Protein AF-A0A4U0WF20-F1 (afdb_monomer_lite)

pLDDT: mean 75.35, std 27.71, range [23.14, 98.94]

InterPro domains:
  IPR003700 Ketopantoate hydroxymethyltransferase [MF_00156] (224-487)
  IPR003700 Ketopantoate hydroxymethyltransferase [PF02548] (223-482)
  IPR003700 Ketopantoate hydroxymethyltransferase [PTHR20881] (198-497)
  IPR003700 Ketopantoate hydroxymethyltransferase [TIGR00222] (224-487)
  IPR003700 Ketopantoate hydroxymethyltransferase [cd06557] (226-481)
  IPR015813 Pyruvate/Phosphoenolpyruvate kinase-like domain superfamily [SSF51621] (224-487)
  IPR040442 Pyruvate kinase-like domain superfamily [G3DSA:3.20.20.60] (221-499)

Foldseek 3Di:
DDDDDDDDDDDDDDDDDDDDDDPDDDDDDDDDDDDDDDDDDPPPPDDDDDDDDDDDDDDDDDDDPCPVPPPDDPPFQPLLVVQVVVHDVSNVVVQVVLQVCCVVVPVDLDPPWTWDDDPQFIAIPVRPGTDGRRNSVVVPPPDDDDDDDDDPDDDPPDDDDDDDDDDDDDDDDDDDDDDDDDDDDPPPDGDDPPPPPPPPPDPDDPDPDDDDDPPPPPPPAAAQDLVNQLVCLVVLNAAFEEEFQAQVRLQVCQVVPHQAYELDLCCVCLPVVHPASQPDDLVSLLVRLLRNCNRHDRHQYEGEDGPPQQLPALVSLLVSQVCCCPRSVHQAYEYEDFLSCLRNLLSNVVVVHAYAYEDFDDRNCQVVVVHDDAFDPDVVRLVRRLNRLVSSVVSPHQEYEHERYDQVSQLVSQVVDSHFYEYQNNDPSGSYYYDHPCQQCQVDDPPDDHPPRHHHPHNVNVVVVVVVVVVVVCVVVVVPPPPVSDDDDDPVVVVVVCCVVVPVD

Secondary structure (DSSP, 8-state):
--------------------PPPP-PPPPPPPPPPPPPP---TT--PPPPPPPPPPPP-------------------HHHHHHHTT-HHHHHHHHHHHHHHHHHTT--PPTT--EEEETTEEEETTSS-EEEHHHHHHHHTTPPPPSSSS-----TT---PPPP------------------PPPTT-------------TT-----S--PPPTTS----SPPP-HHHHHHHHHTTPPEEEEE--SHHHHHHHHHTT-SEEEE-TTHHHHTS--SSSSS--HHHHHHHHHHHHHH-SSSEEEEEPPTTSSSS-HHHHHHHHHHHHHTT--SEEEEE-SGGGHHHHHHHHHTT--EEEEEES-GGGHHHHTSS-----SHHHHHHHHHHHHHHHHTT-SEEEEES--HHHHHHHHHH-SSPEEEESS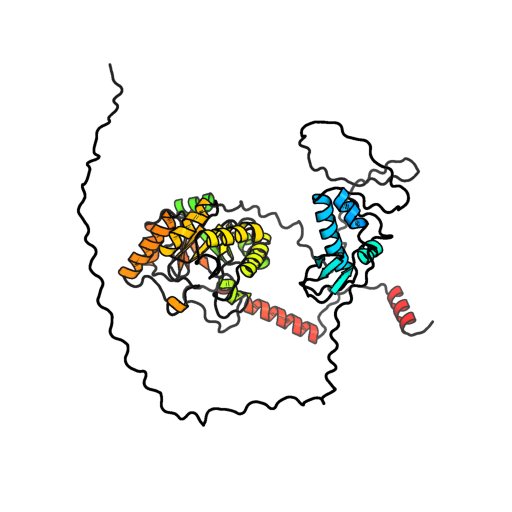-TTSSEEEE-HHHHHT-S-TT----TTPPP---HHHHHHHHHHHHHHHHHHT-SS-GGGS----HHHHHHHHHHHHT--

Sequence (505 aa):
MTTITTRRVLGYQEVQQQGYQYPQTPAALPPPPPVQQPPADYSHLMRSPPPEPPQQPATSTTTTSTTATQTKSSQGGVARQAAAAQGDSELALFDVRICDLLLTSGSTCPQGFTWYKVDHGYLCGGGSHFVEDGEVDRMLRGRRPIVDAVNLYLDPSTAVAPPPDQGLHEPMHGAYEQCVLFARDRGGRTLTAHNNVHSSPNTKRHSSHSPLSNTNPASTRKKTTLPTLLAMHKRAEPITMLTAHDFPSAHVADQAGMDMVLVGDSLAMVALGMDDTSEVLLEEMILHCRSVARGAKAAFIVGDLPMGSYEISPEQAVGSAIKMVKEGRVQGIKLEGGAEMVPAIAKIVTAGMPVLAHIGLTPQRQNALGGFRVQGKSAAGALRLLTDAIAVQEAGAFAVVLEAVPTEVASLVTKKLRIPTIGIGAGNGCSGQVLVQVDMSGNFPPGRFLPKFVKKYGDVWGEAKRAVEAFRVEVKERSYPAVEHTYPMAKEEFAEFERVVGGER

Radius of gyration: 33.92 Å; chains: 1; bounding box: 113×67×104 Å

Structure (mmCIF, N/CA/C/O backbone):
data_AF-A0A4U0WF20-F1
#
_entry.id   AF-A0A4U0WF20-F1
#
loop_
_atom_site.group_PDB
_atom_site.id
_atom_site.type_symbol
_atom_site.label_atom_id
_atom_site.label_alt_id
_atom_site.label_comp_id
_atom_site.label_asym_id
_atom_site.label_entity_id
_atom_site.label_seq_id
_atom_site.pdbx_PDB_ins_code
_atom_site.Cartn_x
_atom_site.Cartn_y
_atom_site.Cartn_z
_atom_site.occupancy
_atom_site.B_iso_or_equiv
_atom_site.auth_seq_id
_atom_site.auth_comp_id
_atom_site.auth_asym_id
_atom_site.auth_atom_id
_atom_site.pdbx_PDB_model_num
ATOM 1 N N . MET A 1 1 ? -65.859 -1.759 18.767 1.00 32.38 1 MET A N 1
ATOM 2 C CA . MET A 1 1 ? -64.804 -2.707 18.355 1.00 32.38 1 MET A CA 1
ATOM 3 C C . MET A 1 1 ? -63.834 -1.969 17.447 1.00 32.38 1 MET A C 1
ATOM 5 O O . MET A 1 1 ? -64.324 -1.355 16.516 1.00 32.38 1 MET A O 1
ATOM 9 N N . THR A 1 2 ? -62.514 -1.934 17.579 1.00 29.80 2 THR A N 1
ATOM 10 C CA . THR A 1 2 ? -61.532 -2.193 18.648 1.00 29.80 2 THR A CA 1
ATOM 11 C C . THR A 1 2 ? -60.263 -1.526 18.083 1.00 29.80 2 THR A C 1
ATOM 13 O O . THR A 1 2 ? -59.838 -1.876 16.990 1.00 29.80 2 THR A O 1
ATOM 16 N N . THR A 1 3 ? -59.911 -0.334 18.561 1.00 25.95 3 THR A N 1
ATOM 17 C CA . THR A 1 3 ? -58.768 -0.054 19.455 1.00 25.95 3 THR A CA 1
ATOM 18 C C . THR A 1 3 ? -57.384 -0.150 18.796 1.00 25.95 3 THR A C 1
ATOM 20 O O . THR A 1 3 ? -56.795 -1.217 18.677 1.00 25.95 3 THR A O 1
ATOM 23 N N . ILE A 1 4 ? -56.845 1.028 18.469 1.00 27.30 4 ILE A N 1
ATOM 24 C CA . ILE A 1 4 ? -55.412 1.336 18.397 1.00 27.30 4 ILE A CA 1
ATOM 25 C C . ILE A 1 4 ? -54.909 1.450 19.842 1.00 27.30 4 ILE A C 1
ATOM 27 O O . ILE A 1 4 ? -55.544 2.125 20.653 1.00 27.30 4 ILE A O 1
ATOM 31 N N . THR A 1 5 ? -53.788 0.815 20.191 1.00 26.16 5 THR A N 1
ATOM 32 C CA . THR A 1 5 ? -53.154 1.004 21.506 1.00 26.16 5 THR A CA 1
ATOM 33 C C . THR A 1 5 ? -51.698 1.415 21.341 1.00 26.16 5 THR A C 1
ATOM 35 O O . THR A 1 5 ? -50.814 0.605 21.083 1.00 26.16 5 THR A O 1
ATOM 38 N N . THR A 1 6 ? -51.464 2.709 21.518 1.00 29.08 6 THR A N 1
ATOM 39 C CA . THR A 1 6 ? -50.185 3.311 21.886 1.00 29.08 6 THR A CA 1
ATOM 40 C C . THR A 1 6 ? -49.847 2.939 23.333 1.00 29.08 6 THR A C 1
ATOM 42 O O . THR A 1 6 ? -50.672 3.103 24.230 1.00 29.08 6 THR A O 1
ATOM 45 N N . ARG A 1 7 ? -48.611 2.497 23.595 1.00 26.55 7 ARG A N 1
ATOM 46 C CA . ARG A 1 7 ? -48.018 2.499 24.943 1.00 26.55 7 ARG A CA 1
ATOM 47 C C . ARG A 1 7 ? -46.786 3.401 24.955 1.00 26.55 7 ARG A C 1
ATOM 49 O O . ARG A 1 7 ? -45.727 3.039 24.458 1.00 26.55 7 ARG A O 1
ATOM 56 N N . ARG A 1 8 ? -46.958 4.581 25.552 1.00 26.88 8 ARG A N 1
ATOM 57 C CA . ARG A 1 8 ? -45.926 5.292 26.321 1.00 26.88 8 ARG A CA 1
ATOM 58 C C . ARG A 1 8 ? -45.952 4.735 27.748 1.00 26.88 8 ARG A C 1
ATOM 60 O O . ARG A 1 8 ? -47.027 4.321 28.173 1.00 26.88 8 ARG A O 1
ATOM 67 N N . VAL A 1 9 ? -44.814 4.790 28.450 1.00 27.83 9 VAL A N 1
ATOM 68 C CA . VAL A 1 9 ? -44.619 5.101 29.894 1.00 27.83 9 VAL A CA 1
ATOM 69 C C . VAL A 1 9 ? -43.220 4.587 30.294 1.00 27.83 9 VAL A C 1
ATOM 71 O O . VAL A 1 9 ? -42.956 3.401 30.158 1.00 27.83 9 VAL A O 1
ATOM 74 N N . LEU A 1 10 ? -42.229 5.478 30.430 1.00 27.58 10 LEU A N 1
ATOM 75 C CA . LEU A 1 10 ? -41.717 6.175 31.637 1.00 27.58 10 LEU A CA 1
ATOM 76 C C . LEU A 1 10 ? -40.523 5.438 32.267 1.00 27.58 10 LEU A C 1
ATOM 78 O O . LEU A 1 10 ? -40.613 4.256 32.573 1.00 27.58 10 LEU A O 1
ATOM 82 N N . GLY A 1 11 ? -39.429 6.173 32.492 1.00 25.75 11 GLY A N 1
ATOM 83 C CA . GLY A 1 11 ? -38.265 5.685 33.234 1.00 25.75 11 GLY A CA 1
ATOM 84 C C . GLY A 1 11 ? -36.974 6.481 33.020 1.00 25.75 11 GLY A C 1
ATOM 85 O O . GLY A 1 11 ? -35.933 5.871 32.826 1.00 25.75 11 GLY A O 1
ATOM 86 N N . TYR A 1 12 ? -37.021 7.817 33.024 1.00 26.30 12 TYR A N 1
ATOM 87 C CA . TYR A 1 12 ? -35.829 8.631 33.298 1.00 26.30 12 TYR A CA 1
ATOM 88 C C . TYR A 1 12 ? -35.934 9.080 34.755 1.00 26.30 12 TYR A C 1
ATOM 90 O O . TYR A 1 12 ? -36.730 9.959 35.075 1.00 26.30 12 TYR A O 1
ATOM 98 N N . GLN A 1 13 ? -35.187 8.415 35.635 1.00 28.11 13 GLN A N 1
ATOM 99 C CA . GLN A 1 13 ? -34.885 8.926 36.966 1.00 28.11 13 GLN A CA 1
ATOM 100 C C . GLN A 1 13 ? -33.529 9.625 36.912 1.00 28.11 13 GLN A C 1
ATOM 102 O O . GLN A 1 13 ? -32.538 9.062 36.447 1.00 28.11 13 GLN A O 1
ATOM 107 N N . GLU A 1 14 ? -33.530 10.864 37.392 1.00 29.30 14 GLU A N 1
ATOM 108 C CA . GLU A 1 14 ? -32.358 11.617 37.811 1.00 29.30 14 GLU A CA 1
ATOM 109 C C . GLU A 1 14 ? -31.553 10.793 38.821 1.00 29.30 14 GLU A C 1
ATOM 111 O O . GLU A 1 14 ? -32.072 10.401 39.867 1.00 29.30 14 GLU A O 1
ATOM 116 N N . VAL A 1 15 ? -30.272 10.562 38.534 1.00 31.62 15 VAL A N 1
ATOM 117 C CA . VAL A 1 15 ? -29.303 10.221 39.575 1.00 31.62 15 VAL A CA 1
ATOM 118 C C . VAL A 1 15 ? -28.506 11.479 39.860 1.00 31.62 15 VAL A C 1
ATOM 120 O O . VAL A 1 15 ? -27.745 11.977 39.031 1.00 31.62 15 VAL A O 1
ATOM 123 N N . GLN A 1 16 ? -28.782 12.007 41.045 1.00 29.23 16 GLN A N 1
ATOM 124 C CA . GLN A 1 16 ? -28.123 13.134 41.665 1.00 29.23 16 GLN A CA 1
ATOM 125 C C . GLN A 1 16 ? -26.618 12.907 41.830 1.00 29.23 16 GLN A C 1
ATOM 127 O O . GLN A 1 16 ? -26.128 11.796 42.026 1.00 29.23 16 GLN A O 1
ATOM 132 N N . GLN A 1 17 ? -25.930 14.044 41.803 1.00 34.50 17 GLN A N 1
ATOM 133 C CA . GLN A 1 17 ? -24.567 14.303 42.240 1.00 34.50 17 GLN A CA 1
ATOM 134 C C . GLN A 1 17 ? -24.113 13.407 43.406 1.00 34.50 17 GLN A C 1
ATOM 136 O O . GLN A 1 17 ? -24.561 13.562 44.540 1.00 34.50 17 GLN A O 1
ATOM 141 N N . GLN A 1 18 ? -23.130 12.548 43.143 1.00 30.22 18 GLN A N 1
ATOM 142 C CA . GLN A 1 18 ? -22.182 12.104 44.160 1.00 30.22 18 GLN A CA 1
ATOM 143 C C . GLN A 1 18 ? -20.794 12.585 43.747 1.00 30.22 18 GLN A C 1
ATOM 145 O O . GLN A 1 18 ? -20.295 12.266 42.669 1.00 30.22 18 GLN A O 1
ATOM 150 N N . GLY A 1 19 ? -20.222 13.438 44.597 1.00 30.30 19 GLY A N 1
ATOM 151 C CA . GLY A 1 19 ? -18.929 14.069 44.393 1.00 30.30 19 GLY A CA 1
ATOM 152 C C . GLY A 1 19 ? -17.809 13.041 44.306 1.00 30.30 19 GLY A C 1
ATOM 153 O O . GLY A 1 19 ? -17.541 12.313 45.258 1.00 30.30 19 GLY A O 1
ATOM 154 N N . TYR A 1 20 ? -17.121 13.033 43.169 1.00 26.86 20 TYR A N 1
ATOM 155 C CA . TYR A 1 20 ? -15.820 12.397 43.037 1.00 26.86 20 TYR A CA 1
ATOM 156 C C . TYR A 1 20 ? -14.754 13.388 43.515 1.00 26.86 20 TYR A C 1
ATOM 158 O O . TYR A 1 20 ? -14.486 14.397 42.862 1.00 26.86 20 TYR A O 1
ATOM 166 N N . GLN A 1 21 ? -14.170 13.123 44.684 1.00 28.73 21 GLN A N 1
ATOM 167 C CA . GLN A 1 21 ? -12.961 13.807 45.134 1.00 28.73 21 GLN A CA 1
ATOM 168 C C . GLN A 1 21 ? -11.767 13.340 44.291 1.00 28.73 21 GLN A C 1
ATOM 170 O O . GLN A 1 21 ? -11.520 12.141 44.158 1.00 28.73 21 GLN A O 1
ATOM 175 N N . TYR A 1 22 ? -11.014 14.294 43.741 1.00 31.97 22 TYR A N 1
ATOM 176 C CA . TYR A 1 22 ? -9.705 14.043 43.140 1.00 31.97 22 TYR A CA 1
ATOM 177 C C . TYR A 1 22 ? -8.743 13.480 44.201 1.00 31.97 22 TYR A C 1
ATOM 179 O O . TYR A 1 22 ? -8.625 14.079 45.275 1.00 31.97 22 TYR A O 1
ATOM 187 N N . PRO A 1 23 ? -8.009 12.386 43.928 1.00 35.19 23 PRO A N 1
ATOM 188 C CA . PRO A 1 23 ? -6.880 12.010 44.760 1.00 35.19 23 PRO A CA 1
ATOM 189 C C . PRO A 1 23 ? -5.803 13.093 44.666 1.00 35.19 23 PRO A C 1
ATOM 191 O O . PRO A 1 23 ? -5.438 13.542 43.579 1.00 35.19 23 PRO A O 1
ATOM 194 N N . GLN A 1 24 ? -5.320 13.502 45.834 1.00 39.03 24 GLN A N 1
ATOM 195 C CA . GLN A 1 24 ? -4.185 14.395 46.029 1.00 39.03 24 GLN A CA 1
ATOM 196 C C . GLN A 1 24 ? -2.967 13.935 45.207 1.00 39.03 24 GLN A C 1
ATOM 198 O O . GLN A 1 24 ? -2.678 12.742 45.105 1.00 39.03 24 GLN A O 1
ATOM 203 N N . THR A 1 25 ? -2.257 14.912 44.645 1.00 39.94 25 THR A N 1
ATOM 204 C CA . THR A 1 25 ? -0.952 14.812 43.975 1.00 39.94 25 THR A CA 1
ATOM 205 C C . THR A 1 25 ? -0.011 13.810 44.658 1.00 39.94 25 THR A C 1
ATOM 207 O O . THR A 1 25 ? 0.234 13.954 45.859 1.00 39.94 25 THR A O 1
ATOM 210 N N . PRO A 1 26 ? 0.583 12.837 43.938 1.00 38.44 26 PRO A N 1
ATOM 211 C CA . PRO A 1 26 ? 1.669 12.041 44.491 1.00 38.44 26 PRO A CA 1
ATOM 212 C C . PRO A 1 26 ? 2.903 12.921 44.715 1.00 38.44 26 PRO A C 1
ATOM 214 O O . PRO A 1 26 ? 3.249 13.752 43.874 1.00 38.44 26 PRO A O 1
ATOM 217 N N . ALA A 1 27 ? 3.556 12.726 45.859 1.00 44.41 27 ALA A N 1
ATOM 218 C CA . ALA A 1 27 ? 4.796 13.390 46.237 1.00 44.41 27 ALA A CA 1
ATOM 219 C C . ALA A 1 27 ? 5.892 13.236 45.164 1.00 44.41 27 ALA A C 1
ATOM 221 O O . ALA A 1 27 ? 6.007 12.194 44.516 1.00 44.41 27 ALA A O 1
ATOM 222 N N . ALA A 1 28 ? 6.704 14.285 45.004 1.00 42.25 28 ALA A N 1
ATOM 223 C CA . ALA A 1 28 ? 7.835 14.326 44.085 1.00 42.25 28 ALA A CA 1
ATOM 224 C C . ALA A 1 28 ? 8.800 13.149 44.316 1.00 42.25 28 ALA A C 1
ATOM 226 O O . ALA A 1 28 ? 9.198 12.868 45.448 1.00 42.25 28 ALA A O 1
ATOM 227 N N . LEU A 1 29 ? 9.184 12.474 43.230 1.00 45.72 29 LEU A N 1
ATOM 228 C CA . LEU A 1 29 ? 10.216 11.437 43.246 1.00 45.72 29 LEU A CA 1
ATOM 229 C C . LEU A 1 29 ? 11.584 12.053 43.599 1.00 45.72 29 LEU A C 1
ATOM 231 O O . LEU A 1 29 ? 11.885 13.158 43.137 1.00 45.72 29 LEU A O 1
ATOM 235 N N . PRO A 1 30 ? 12.431 11.359 44.383 1.00 54.72 30 PRO A N 1
ATOM 236 C CA . PRO A 1 30 ? 13.786 11.822 44.663 1.00 54.72 30 PRO A CA 1
ATOM 237 C C . PRO A 1 30 ? 14.644 11.825 43.382 1.00 54.72 30 PRO A C 1
ATOM 239 O O . PRO A 1 30 ? 14.416 11.000 42.491 1.00 54.72 30 PRO A O 1
ATOM 242 N N . PRO A 1 31 ? 15.634 12.734 43.271 1.00 53.38 31 PRO A N 1
ATOM 243 C CA . PRO A 1 31 ? 16.492 12.816 42.095 1.00 53.38 31 PRO A CA 1
ATOM 244 C C . PRO A 1 31 ? 17.341 11.543 41.926 1.00 53.38 31 PRO A C 1
ATOM 246 O O . PRO A 1 31 ? 17.688 10.896 42.920 1.00 53.38 31 PRO A O 1
ATOM 249 N N . PRO A 1 32 ? 17.693 11.176 40.680 1.00 49.00 32 PRO A N 1
ATOM 250 C CA . PRO A 1 32 ? 18.509 9.999 40.415 1.00 49.00 32 PRO A CA 1
ATOM 251 C C . PRO A 1 32 ? 19.929 10.158 40.988 1.00 49.00 32 PRO A C 1
ATOM 253 O O . PRO A 1 32 ? 20.441 11.279 41.078 1.00 49.00 32 PRO A O 1
ATOM 256 N N . PRO A 1 33 ? 20.589 9.047 41.362 1.00 53.25 33 PRO A N 1
ATOM 257 C CA . PRO A 1 33 ? 21.967 9.077 41.837 1.00 53.25 33 PRO A CA 1
ATOM 258 C C . PRO A 1 33 ? 22.934 9.518 40.721 1.00 53.25 33 PRO A C 1
ATOM 260 O O . PRO A 1 33 ? 22.646 9.313 39.538 1.00 53.25 33 PRO A O 1
ATOM 263 N N . PRO A 1 34 ? 24.091 10.111 41.073 1.00 48.31 34 PRO A N 1
ATOM 264 C CA . PRO A 1 34 ? 25.057 10.590 40.094 1.00 48.31 34 PRO A CA 1
ATOM 265 C C . PRO A 1 34 ? 25.636 9.439 39.262 1.00 48.31 34 PRO A C 1
ATOM 267 O O . PRO A 1 34 ? 25.998 8.383 39.784 1.00 48.31 34 PRO A O 1
ATOM 270 N N . VAL A 1 35 ? 25.732 9.674 37.952 1.00 47.25 35 VAL A N 1
ATOM 271 C CA . VAL A 1 35 ? 26.313 8.753 36.969 1.00 47.25 35 VAL A CA 1
ATOM 272 C C . VAL A 1 35 ? 27.799 8.557 37.278 1.00 47.25 35 VAL A C 1
ATOM 274 O O . VAL A 1 35 ? 28.571 9.516 37.275 1.00 47.25 35 VAL A O 1
ATOM 277 N N . GLN A 1 36 ? 28.207 7.314 37.537 1.00 43.19 36 GLN A N 1
ATOM 278 C CA . GLN A 1 36 ? 29.620 6.946 37.616 1.00 43.19 36 GLN A CA 1
ATOM 279 C C . GLN A 1 36 ? 30.246 7.052 36.220 1.00 43.19 36 GLN A C 1
ATOM 281 O O . GLN A 1 36 ? 29.754 6.449 35.266 1.00 43.19 36 GLN A O 1
ATOM 286 N N . GLN A 1 37 ? 31.324 7.829 36.098 1.00 39.88 37 GLN A N 1
ATOM 287 C CA . GLN A 1 37 ? 32.124 7.885 34.876 1.00 39.88 37 GLN A CA 1
ATOM 288 C C . GLN A 1 37 ? 32.773 6.515 34.611 1.00 39.88 37 GLN A C 1
ATOM 290 O O . GLN A 1 37 ? 33.303 5.912 35.549 1.00 39.88 37 GLN A O 1
ATOM 295 N N . PRO A 1 38 ? 32.770 6.014 33.364 1.00 39.12 38 PRO A N 1
ATOM 296 C CA . PRO A 1 38 ? 33.515 4.810 33.025 1.00 39.12 38 PRO A CA 1
ATOM 297 C C . PRO A 1 38 ? 35.030 5.089 33.076 1.00 39.12 38 PRO A C 1
ATOM 299 O O . PRO A 1 38 ? 35.456 6.212 32.795 1.00 39.12 38 PRO A O 1
ATOM 302 N N . PRO A 1 39 ? 35.858 4.088 33.424 1.00 39.06 39 PRO A N 1
ATOM 303 C CA . PRO A 1 39 ? 37.303 4.252 33.472 1.00 39.06 39 PRO A CA 1
ATOM 304 C C . PRO A 1 39 ? 37.870 4.525 32.073 1.00 39.06 39 PRO A C 1
ATOM 306 O O . PRO A 1 39 ? 37.483 3.902 31.083 1.00 39.06 39 PRO A O 1
ATOM 309 N N . ALA A 1 40 ? 38.795 5.479 32.013 1.00 42.97 40 ALA A N 1
ATOM 310 C CA . ALA A 1 40 ? 39.534 5.846 30.819 1.00 42.97 40 ALA A CA 1
ATOM 311 C C . ALA A 1 40 ? 40.589 4.780 30.490 1.00 42.97 40 ALA A C 1
ATOM 313 O O . ALA A 1 40 ? 41.563 4.675 31.224 1.00 42.97 40 ALA A O 1
ATOM 314 N N . ASP A 1 41 ? 40.402 4.032 29.399 1.00 43.25 41 ASP A N 1
ATOM 315 C CA . ASP A 1 41 ? 41.469 3.649 28.458 1.00 43.25 41 ASP A CA 1
ATOM 316 C C . ASP A 1 41 ? 40.866 2.969 27.209 1.00 43.25 41 ASP A C 1
ATOM 318 O O . ASP A 1 41 ? 40.439 1.817 27.246 1.00 43.25 41 ASP A O 1
ATOM 322 N N . TYR A 1 42 ? 40.822 3.692 26.088 1.00 37.38 42 TYR A N 1
ATOM 323 C CA . TYR A 1 42 ? 40.544 3.138 24.753 1.00 37.38 42 TYR A CA 1
ATOM 324 C C . TYR A 1 42 ? 41.641 3.554 23.761 1.00 37.38 42 TYR A C 1
ATOM 326 O O . TYR A 1 42 ? 41.383 3.798 22.582 1.00 37.38 42 TYR A O 1
ATOM 334 N N . SER A 1 43 ? 42.891 3.644 24.220 1.00 36.69 43 SER A N 1
ATOM 335 C CA . SER A 1 43 ? 44.016 4.098 23.390 1.00 36.69 43 SER A CA 1
ATOM 336 C C . SER A 1 43 ? 44.495 3.080 22.334 1.00 36.69 43 SER A C 1
ATOM 338 O O . SER A 1 43 ? 45.398 3.382 21.556 1.00 36.69 43 SER A O 1
ATOM 340 N N . HIS A 1 44 ? 43.856 1.907 22.218 1.00 38.12 44 HIS A N 1
ATOM 341 C CA . HIS A 1 44 ? 44.304 0.824 21.326 1.00 38.12 44 HIS A CA 1
ATOM 342 C C . HIS A 1 44 ? 43.350 0.442 20.174 1.00 38.12 44 HIS A C 1
ATOM 344 O O . HIS A 1 44 ? 43.638 -0.515 19.458 1.00 38.12 44 HIS A O 1
ATOM 350 N N . LEU A 1 45 ? 42.248 1.172 19.935 1.00 37.25 45 LEU A N 1
ATOM 351 C CA . LEU A 1 45 ? 41.277 0.832 18.869 1.00 37.25 45 LEU A CA 1
ATOM 352 C C . LEU A 1 45 ? 41.050 1.896 17.778 1.00 37.25 45 LEU A C 1
ATOM 354 O O . LEU A 1 45 ? 40.170 1.726 16.937 1.00 37.25 45 LEU A O 1
ATOM 358 N N . MET A 1 46 ? 41.878 2.938 17.695 1.00 32.28 46 MET A N 1
ATOM 359 C CA . MET A 1 46 ? 41.835 3.877 16.566 1.00 32.28 46 MET A CA 1
ATOM 360 C C . MET A 1 46 ? 42.822 3.449 15.471 1.00 32.28 46 MET A C 1
ATOM 362 O O . MET A 1 46 ? 44.028 3.667 15.580 1.00 32.28 46 MET A O 1
ATOM 366 N N . ARG A 1 47 ? 42.313 2.840 14.392 1.00 39.47 47 ARG A N 1
ATOM 367 C CA . ARG A 1 47 ? 43.041 2.767 13.114 1.00 39.47 47 ARG A CA 1
ATOM 368 C C . ARG A 1 47 ? 43.144 4.179 12.533 1.00 39.47 47 ARG A C 1
ATOM 370 O O . ARG A 1 47 ? 42.162 4.915 12.533 1.00 39.47 47 ARG A O 1
ATOM 377 N N . SER A 1 48 ? 44.330 4.541 12.052 1.00 35.94 48 SER A N 1
ATOM 378 C CA . SER A 1 48 ? 44.627 5.840 11.443 1.00 35.94 48 SER A CA 1
ATOM 379 C C . SER A 1 48 ? 43.680 6.166 10.273 1.00 35.94 48 SER A C 1
ATOM 381 O O . SER A 1 48 ? 43.353 5.259 9.501 1.00 35.94 48 SER A O 1
ATOM 383 N N . PRO A 1 49 ? 43.258 7.433 10.106 1.00 36.00 49 PRO A N 1
ATOM 384 C CA . PRO A 1 49 ? 42.487 7.857 8.940 1.00 36.00 49 PRO A CA 1
ATOM 385 C C . PRO A 1 49 ? 43.344 7.799 7.658 1.00 36.00 49 PRO A C 1
ATOM 387 O O . PRO A 1 49 ? 44.570 7.931 7.737 1.00 36.00 49 PRO A O 1
ATOM 390 N N . PRO A 1 50 ? 42.733 7.587 6.475 1.00 36.38 50 PRO A N 1
ATOM 391 C CA . PRO A 1 50 ? 43.448 7.613 5.201 1.00 36.38 50 PRO A CA 1
ATOM 392 C C . PRO A 1 50 ? 43.993 9.023 4.895 1.00 36.38 50 PRO A C 1
ATOM 394 O O . PRO A 1 50 ? 43.437 10.008 5.384 1.00 36.38 50 PRO A O 1
ATOM 397 N N . PRO A 1 51 ? 45.075 9.137 4.100 1.00 36.53 51 PRO A N 1
ATOM 398 C CA . PRO A 1 51 ? 45.710 10.421 3.813 1.00 36.53 51 PRO A CA 1
ATOM 399 C C . PRO A 1 51 ? 44.817 11.325 2.949 1.00 36.53 51 PRO A C 1
ATOM 401 O O . PRO A 1 51 ? 44.121 10.851 2.049 1.00 36.53 51 PRO A O 1
ATOM 404 N N . GLU A 1 52 ? 44.869 12.631 3.225 1.00 36.06 52 GLU A N 1
ATOM 405 C CA . GLU A 1 52 ? 44.194 13.684 2.457 1.00 36.06 52 GLU A CA 1
ATOM 406 C C . GLU A 1 52 ? 44.639 13.712 0.981 1.00 36.06 52 GLU A C 1
ATOM 408 O O . GLU A 1 52 ? 45.814 13.471 0.679 1.00 36.06 52 GLU A O 1
ATOM 413 N N . PRO A 1 53 ? 43.733 14.056 0.045 1.00 35.72 53 PRO A N 1
ATOM 414 C CA . PRO A 1 53 ? 44.103 14.313 -1.340 1.00 35.72 53 PRO A CA 1
ATOM 415 C C . PRO A 1 53 ? 44.943 15.602 -1.462 1.00 35.72 53 PRO A C 1
ATOM 417 O O . PRO A 1 53 ? 44.782 16.531 -0.668 1.00 35.72 53 PRO A O 1
ATOM 420 N N . PRO A 1 54 ? 45.844 15.686 -2.458 1.00 33.81 54 PRO A N 1
ATOM 421 C CA . PRO A 1 54 ? 46.825 16.762 -2.555 1.00 33.81 54 PRO A CA 1
ATOM 422 C C . PRO A 1 54 ? 46.182 18.135 -2.795 1.00 33.81 54 PRO A C 1
ATOM 424 O O . PRO A 1 54 ? 45.354 18.312 -3.689 1.00 33.81 54 PRO A O 1
ATOM 427 N N . GLN A 1 55 ? 46.628 19.117 -2.007 1.00 29.88 55 GLN A N 1
ATOM 428 C CA . GLN A 1 55 ? 46.264 20.530 -2.109 1.00 29.88 55 GLN A CA 1
ATOM 429 C C . GLN A 1 55 ? 46.760 21.135 -3.434 1.00 29.88 55 GLN A C 1
ATOM 431 O O . GLN A 1 55 ? 47.949 21.083 -3.750 1.00 29.88 55 GLN A O 1
ATOM 436 N N . GLN A 1 56 ? 45.848 21.742 -4.198 1.00 31.78 56 GLN A N 1
ATOM 437 C CA . GLN A 1 56 ? 46.189 22.635 -5.310 1.00 31.78 56 GLN A CA 1
ATOM 438 C C . GLN A 1 56 ? 46.578 24.027 -4.774 1.00 31.78 56 GLN A C 1
ATOM 440 O O . GLN A 1 56 ? 46.033 24.462 -3.757 1.00 31.78 56 GLN A O 1
ATOM 445 N N . PRO A 1 57 ? 47.519 24.737 -5.424 1.00 30.34 57 PRO A N 1
ATOM 446 C CA . PRO A 1 57 ? 48.061 25.986 -4.905 1.00 30.34 57 PRO A CA 1
ATOM 447 C C . PRO A 1 57 ? 47.038 27.127 -4.933 1.00 30.34 57 PRO A C 1
ATOM 449 O O . PRO A 1 57 ? 46.273 27.292 -5.881 1.00 30.34 57 PRO A O 1
ATOM 452 N N . ALA A 1 58 ? 47.081 27.938 -3.877 1.00 28.58 58 ALA A N 1
ATOM 453 C CA . ALA A 1 58 ? 46.254 29.115 -3.673 1.00 28.58 58 ALA A CA 1
ATOM 454 C C . ALA A 1 58 ? 46.476 30.184 -4.758 1.00 28.58 58 ALA A C 1
ATOM 456 O O . ALA A 1 58 ? 47.576 30.717 -4.905 1.00 28.58 58 ALA A O 1
ATOM 457 N N . THR A 1 59 ? 45.401 30.570 -5.443 1.00 27.88 59 THR A N 1
ATOM 458 C CA . THR A 1 59 ? 45.316 31.827 -6.196 1.00 27.88 59 THR A CA 1
ATOM 459 C C . THR A 1 59 ? 44.267 32.733 -5.560 1.00 27.88 59 THR A C 1
ATOM 461 O O . THR A 1 59 ? 43.081 32.421 -5.555 1.00 27.88 59 THR A O 1
ATOM 464 N N . SER A 1 60 ? 44.766 33.833 -4.992 1.00 26.58 60 SER A N 1
ATOM 465 C CA . SER A 1 60 ? 44.113 35.106 -4.654 1.00 26.58 60 SER A CA 1
ATOM 466 C C . SER A 1 60 ? 42.579 35.173 -4.713 1.00 26.58 60 SER A C 1
ATOM 468 O O . SER A 1 60 ? 41.975 35.286 -5.782 1.00 26.58 60 SER A O 1
ATOM 470 N N . THR A 1 61 ? 41.969 35.280 -3.536 1.00 25.55 61 THR A N 1
ATOM 471 C CA . THR A 1 61 ? 40.646 35.868 -3.324 1.00 25.55 61 THR A CA 1
ATOM 472 C C . THR A 1 61 ? 40.625 37.310 -3.837 1.00 25.55 61 THR A C 1
ATOM 474 O O . THR A 1 61 ? 41.125 38.225 -3.188 1.00 25.55 61 THR A O 1
ATOM 477 N N . THR A 1 62 ? 40.012 37.520 -5.003 1.00 23.78 62 THR A N 1
ATOM 478 C CA . THR A 1 62 ? 39.482 38.834 -5.380 1.00 23.78 62 THR A CA 1
ATOM 479 C C . THR A 1 62 ? 37.985 38.803 -5.131 1.00 23.78 62 THR A C 1
ATOM 481 O O . THR A 1 62 ? 37.223 38.191 -5.876 1.00 23.78 62 THR A O 1
ATOM 484 N N . THR A 1 63 ? 37.570 39.443 -4.046 1.00 28.88 63 THR A N 1
ATOM 485 C CA . THR A 1 63 ? 36.176 39.728 -3.729 1.00 28.88 63 THR A CA 1
ATOM 486 C C . THR A 1 63 ? 35.593 40.568 -4.863 1.00 28.88 63 THR A C 1
ATOM 488 O O . THR A 1 63 ? 35.850 41.764 -4.954 1.00 28.88 63 THR A O 1
ATOM 491 N N . THR A 1 64 ? 34.827 39.949 -5.754 1.00 23.14 64 THR A N 1
ATOM 492 C CA . THR A 1 64 ? 33.950 40.668 -6.680 1.00 23.14 64 THR A CA 1
ATOM 493 C C . THR A 1 64 ? 32.522 40.309 -6.325 1.00 23.14 64 THR A C 1
ATOM 495 O O . THR A 1 64 ? 31.975 39.284 -6.723 1.00 23.14 64 THR A O 1
ATOM 498 N N . SER A 1 65 ? 31.925 41.180 -5.510 1.00 29.41 65 SER A N 1
ATOM 499 C CA . SER A 1 65 ? 30.482 41.335 -5.443 1.00 29.41 65 SER A CA 1
ATOM 500 C C . SER A 1 65 ? 29.988 41.593 -6.862 1.00 29.41 65 SER A C 1
ATOM 502 O O . SER A 1 65 ? 30.124 42.702 -7.379 1.00 29.41 65 SER A O 1
ATOM 504 N N . THR A 1 66 ? 29.433 40.574 -7.507 1.00 24.80 66 THR A N 1
ATOM 505 C CA . THR A 1 66 ? 28.651 40.796 -8.719 1.00 24.80 66 THR A CA 1
ATOM 506 C C . THR A 1 66 ? 27.213 40.936 -8.264 1.00 24.80 66 THR A C 1
ATOM 508 O O . THR A 1 66 ? 26.408 40.012 -8.315 1.00 24.80 66 THR A O 1
ATOM 511 N N . THR A 1 67 ? 26.926 42.118 -7.722 1.00 28.09 67 THR A N 1
ATOM 512 C CA . THR A 1 67 ? 25.601 42.717 -7.788 1.00 28.09 67 THR A CA 1
ATOM 513 C C . THR A 1 67 ? 25.161 42.558 -9.237 1.00 28.09 67 THR A C 1
ATOM 515 O O . THR A 1 67 ? 25.808 43.110 -10.126 1.00 28.09 67 THR A O 1
ATOM 518 N N . ALA A 1 68 ? 24.136 41.746 -9.497 1.00 27.92 68 ALA A N 1
ATOM 519 C CA . ALA A 1 68 ? 23.497 41.738 -10.801 1.00 27.92 68 ALA A CA 1
ATOM 520 C C . ALA A 1 68 ? 22.942 43.147 -11.002 1.00 27.92 68 ALA A C 1
ATOM 522 O O . ALA A 1 68 ? 21.946 43.549 -10.399 1.00 27.92 68 ALA A O 1
ATOM 523 N N . THR A 1 69 ? 23.695 43.944 -11.749 1.00 27.09 69 THR A N 1
ATOM 524 C CA . THR A 1 69 ? 23.341 45.291 -12.139 1.00 27.09 69 THR A CA 1
ATOM 525 C C . THR A 1 69 ? 21.982 45.200 -12.812 1.00 27.09 69 THR A C 1
ATOM 527 O O . THR A 1 69 ? 21.861 44.602 -13.877 1.00 27.09 69 THR A O 1
ATOM 530 N N . GLN A 1 70 ? 20.956 45.773 -12.179 1.00 35.44 70 GLN A N 1
ATOM 531 C CA . GLN A 1 70 ? 19.698 46.094 -12.837 1.00 35.44 70 GLN A CA 1
ATOM 532 C C . GLN A 1 70 ? 20.012 47.074 -13.968 1.00 35.44 70 GLN A C 1
ATOM 534 O O . GLN A 1 70 ? 19.999 48.296 -13.799 1.00 35.44 70 GLN A O 1
ATOM 539 N N . THR A 1 71 ? 20.332 46.543 -15.141 1.00 28.31 71 THR A N 1
ATOM 540 C CA . THR A 1 71 ? 20.289 47.303 -16.376 1.00 28.31 71 THR A CA 1
ATOM 541 C C . THR A 1 71 ? 18.824 47.500 -16.719 1.00 28.31 71 THR A C 1
ATOM 543 O O . THR A 1 71 ? 18.128 46.581 -17.140 1.00 28.31 71 THR A O 1
ATOM 546 N N . LYS A 1 72 ? 18.348 48.729 -16.503 1.00 37.03 72 LYS A N 1
ATOM 547 C CA . LYS A 1 72 ? 17.097 49.241 -17.058 1.00 37.03 72 LYS A CA 1
ATOM 548 C C . LYS A 1 72 ? 17.047 48.941 -18.560 1.00 37.03 72 LYS A C 1
ATOM 550 O O . LYS A 1 72 ? 17.669 49.646 -19.348 1.00 37.03 72 LYS A O 1
ATOM 555 N N . SER A 1 73 ? 16.254 47.953 -18.956 1.00 34.12 73 SER A N 1
ATOM 556 C CA . SER A 1 73 ? 15.623 47.930 -20.273 1.00 34.12 73 SER A CA 1
ATOM 557 C C . SER A 1 73 ? 14.232 47.313 -20.127 1.00 34.12 73 SER A C 1
ATOM 559 O O . SER A 1 73 ? 14.049 46.112 -19.980 1.00 34.12 73 SER A O 1
ATOM 561 N N . SER A 1 74 ? 13.226 48.179 -20.066 1.00 41.09 74 SER A N 1
ATOM 562 C CA . SER A 1 74 ? 11.809 47.838 -19.944 1.00 41.09 74 SER A CA 1
ATOM 563 C C . SER A 1 74 ? 11.202 47.487 -21.309 1.00 41.09 74 SER A C 1
ATOM 565 O O . SER A 1 74 ? 10.189 48.061 -21.700 1.00 41.09 74 SER A O 1
ATOM 567 N N . GLN A 1 75 ? 11.843 46.608 -22.082 1.00 50.72 75 GLN A N 1
ATOM 568 C CA . GLN A 1 75 ? 11.375 46.239 -23.424 1.00 50.72 75 GLN A CA 1
ATOM 569 C C . GLN A 1 75 ? 11.179 44.725 -23.542 1.00 50.72 75 GLN A C 1
ATOM 571 O O . GLN A 1 75 ? 11.991 44.017 -24.130 1.00 50.72 75 GLN A O 1
ATOM 576 N N . GLY A 1 76 ? 10.080 44.231 -22.975 1.00 57.62 76 GLY A N 1
ATOM 577 C CA . GLY A 1 76 ? 9.669 42.835 -23.093 1.00 57.62 76 GLY A CA 1
ATOM 578 C C . GLY A 1 76 ? 8.397 42.526 -22.307 1.00 57.62 76 GLY A C 1
ATOM 579 O O . GLY A 1 76 ? 8.052 43.255 -21.378 1.00 57.62 76 GLY A O 1
ATOM 580 N N . GLY A 1 77 ? 7.696 41.461 -22.690 1.00 68.38 77 GLY A N 1
ATOM 581 C CA . GLY A 1 77 ? 6.454 40.995 -22.073 1.00 68.38 77 GLY A CA 1
ATOM 582 C C . GLY A 1 77 ? 5.185 41.382 -22.830 1.00 68.38 77 GLY A C 1
ATOM 583 O O . GLY A 1 77 ? 4.100 41.307 -22.254 1.00 68.38 77 GLY A O 1
ATOM 584 N N . VAL A 1 78 ? 5.284 41.780 -24.102 1.00 79.44 78 VAL A N 1
ATOM 585 C CA . VAL A 1 78 ? 4.120 42.188 -24.911 1.00 79.44 78 VAL A CA 1
ATOM 586 C C . VAL A 1 78 ? 3.132 41.031 -25.055 1.00 79.44 78 VAL A C 1
ATOM 588 O O . VAL A 1 78 ? 1.927 41.226 -24.898 1.00 79.44 78 VAL A O 1
ATOM 591 N N . ALA A 1 79 ? 3.628 39.809 -25.273 1.00 77.12 79 ALA A N 1
ATOM 592 C CA . ALA A 1 79 ? 2.771 38.632 -25.394 1.00 77.12 79 ALA A CA 1
ATOM 593 C C . ALA A 1 79 ? 2.044 38.307 -24.076 1.00 77.12 79 ALA A C 1
ATOM 595 O O . ALA A 1 79 ? 0.859 37.972 -24.079 1.00 77.12 79 ALA A O 1
ATOM 596 N N . ARG A 1 80 ? 2.724 38.483 -22.937 1.00 82.44 80 ARG A N 1
ATOM 597 C CA . ARG A 1 80 ? 2.138 38.254 -21.611 1.00 82.44 80 ARG A CA 1
ATOM 598 C C . ARG A 1 80 ? 1.128 39.333 -21.226 1.00 82.44 80 ARG A C 1
ATOM 600 O O . ARG A 1 80 ? 0.093 39.022 -20.649 1.00 82.44 80 ARG A O 1
ATOM 607 N N . GLN A 1 81 ? 1.402 40.595 -21.560 1.00 77.38 81 GLN A N 1
ATOM 608 C CA . GLN A 1 81 ? 0.462 41.704 -21.363 1.00 77.38 81 GLN A CA 1
ATOM 609 C C . GLN A 1 81 ? -0.802 41.520 -22.209 1.00 77.38 81 GLN A C 1
ATOM 611 O O . GLN A 1 81 ? -1.903 41.768 -21.723 1.00 77.38 81 GLN A O 1
ATOM 616 N N . ALA A 1 82 ? -0.662 41.022 -23.440 1.00 74.81 82 ALA A N 1
ATOM 617 C CA . ALA A 1 82 ? -1.798 40.677 -24.287 1.00 74.81 82 ALA A CA 1
ATOM 618 C C . ALA A 1 82 ? -2.633 39.518 -23.712 1.00 74.81 82 ALA A C 1
ATOM 620 O O . ALA A 1 82 ? -3.857 39.568 -23.798 1.00 74.81 82 ALA A O 1
ATOM 621 N N . ALA A 1 83 ? -1.999 38.513 -23.096 1.00 73.88 83 ALA A N 1
ATOM 622 C CA . ALA A 1 83 ? -2.704 37.445 -22.381 1.00 73.88 83 ALA A CA 1
ATOM 623 C C . ALA A 1 83 ? -3.415 37.971 -21.120 1.00 73.88 83 ALA A C 1
ATOM 625 O O . ALA A 1 83 ? -4.579 37.661 -20.891 1.00 73.88 83 ALA A O 1
ATOM 626 N N . ALA A 1 84 ? -2.760 38.844 -20.346 1.00 76.06 84 ALA A N 1
ATOM 627 C CA . ALA A 1 84 ? -3.359 39.488 -19.175 1.00 76.06 84 ALA A CA 1
ATOM 628 C C . ALA A 1 84 ? -4.596 40.329 -19.533 1.00 76.06 84 ALA A C 1
ATOM 630 O O . ALA A 1 84 ? -5.581 40.322 -18.798 1.00 76.06 84 ALA A O 1
ATOM 631 N N . ALA A 1 85 ? -4.581 41.009 -20.684 1.00 72.38 85 ALA A N 1
ATOM 632 C CA . ALA A 1 85 ? -5.718 41.790 -21.170 1.00 72.38 85 ALA A CA 1
ATOM 633 C C . ALA A 1 85 ? -6.954 40.936 -21.523 1.00 72.38 85 ALA A C 1
ATOM 635 O O . ALA A 1 85 ? -8.049 41.481 -21.648 1.00 72.38 85 ALA A O 1
ATOM 636 N N . GLN A 1 86 ? -6.794 39.618 -21.676 1.00 70.06 86 GLN A N 1
ATOM 637 C CA . GLN A 1 86 ? -7.877 38.673 -21.977 1.00 70.06 86 GLN A CA 1
ATOM 638 C C . GLN A 1 86 ? -8.442 37.990 -20.720 1.00 70.06 86 GLN A C 1
ATOM 640 O O . GLN A 1 86 ? -9.446 37.285 -20.802 1.00 70.06 86 GLN A O 1
ATOM 645 N N . GLY A 1 87 ? -7.842 38.242 -19.554 1.00 74.69 87 GLY A N 1
ATOM 646 C CA . GLY A 1 87 ? -8.301 37.760 -18.255 1.00 74.69 87 GLY A CA 1
ATOM 647 C C . GLY A 1 87 ? -7.361 36.746 -17.604 1.00 74.69 87 GLY A C 1
ATOM 648 O O . GLY A 1 87 ? -6.479 36.162 -18.235 1.00 74.69 87 GLY A O 1
ATOM 649 N N . ASP A 1 8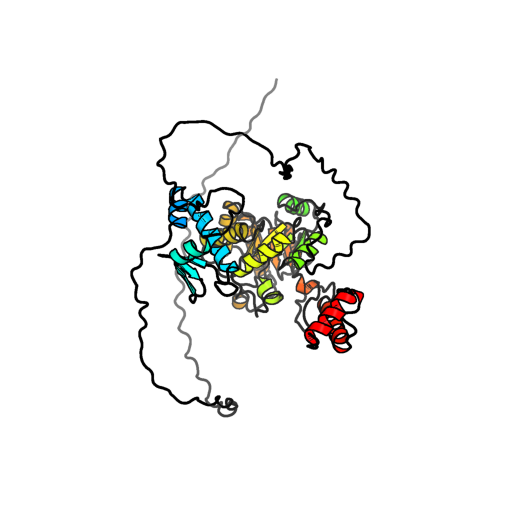8 ? -7.575 36.515 -16.309 1.00 69.12 8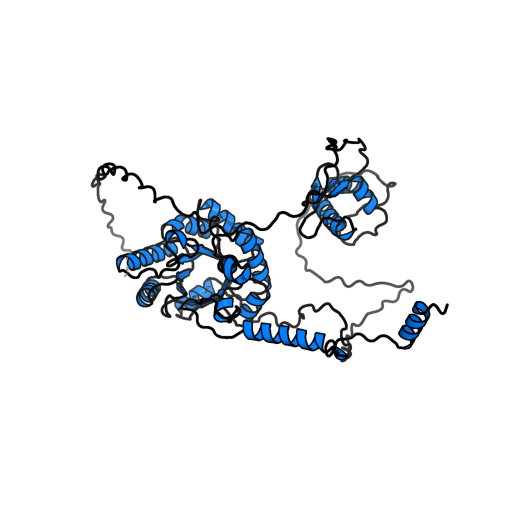8 ASP A N 1
ATOM 650 C CA . ASP A 1 88 ? -6.660 35.745 -15.454 1.00 69.12 88 ASP A CA 1
ATOM 651 C C . ASP A 1 88 ? -6.464 34.291 -15.911 1.00 69.12 88 ASP A C 1
ATOM 653 O O . ASP A 1 88 ? -5.395 33.712 -15.719 1.00 69.12 88 ASP A O 1
ATOM 657 N N . SER A 1 89 ? -7.480 33.700 -16.550 1.00 68.88 89 SER A N 1
ATOM 658 C CA . SER A 1 89 ? -7.400 32.331 -17.082 1.00 68.88 89 SER A CA 1
ATOM 659 C C . SER A 1 89 ? -6.449 32.229 -18.276 1.00 68.88 89 SER A C 1
ATOM 661 O O . SER A 1 89 ? -5.651 31.294 -18.343 1.00 68.88 89 SER A O 1
ATOM 663 N N . GLU A 1 90 ? -6.477 33.211 -19.180 1.00 75.69 90 GLU A N 1
ATOM 664 C CA . GLU A 1 90 ? -5.580 33.262 -20.340 1.00 75.69 90 GLU A CA 1
ATOM 665 C C . GLU A 1 90 ? -4.150 33.595 -19.922 1.00 75.69 90 GLU A C 1
ATOM 667 O O . GLU A 1 90 ? -3.195 33.022 -20.446 1.00 75.69 90 GLU A O 1
ATOM 672 N N . LEU A 1 91 ? -3.987 34.452 -18.911 1.00 76.88 91 LEU A N 1
ATOM 673 C CA . LEU A 1 91 ? -2.681 34.737 -18.326 1.00 76.88 91 LEU A CA 1
ATOM 674 C C . LEU A 1 91 ? -2.047 33.490 -17.691 1.00 76.88 91 LEU A C 1
ATOM 676 O O . LEU A 1 91 ? -0.872 33.207 -17.925 1.00 76.88 91 LEU A O 1
ATOM 680 N N . ALA A 1 92 ? -2.825 32.719 -16.926 1.00 72.56 92 ALA A N 1
ATOM 681 C CA . ALA A 1 92 ? -2.347 31.479 -16.321 1.00 72.56 92 ALA A CA 1
ATOM 682 C C . ALA A 1 92 ? -1.974 30.433 -17.384 1.00 72.56 92 ALA A C 1
ATOM 684 O O . ALA A 1 92 ? -0.941 29.769 -17.274 1.00 72.56 92 ALA A O 1
ATOM 685 N N . LEU A 1 93 ? -2.788 30.304 -18.437 1.00 77.31 93 LEU A N 1
ATOM 686 C CA . LEU A 1 93 ? -2.522 29.380 -19.537 1.00 77.31 93 LEU A CA 1
ATOM 687 C C . LEU A 1 93 ? -1.274 29.785 -20.334 1.00 77.31 93 LEU A C 1
ATOM 689 O O . LEU A 1 93 ? -0.483 28.923 -20.726 1.00 77.31 93 LEU A O 1
ATOM 693 N N . PHE A 1 94 ? -1.085 31.088 -20.547 1.00 84.81 94 PHE A N 1
ATOM 694 C CA . PHE A 1 94 ? 0.108 31.641 -21.174 1.00 84.81 94 PHE A CA 1
ATOM 695 C C . PHE A 1 94 ? 1.367 31.255 -20.389 1.00 84.81 94 PHE A C 1
ATOM 697 O O . PHE A 1 94 ? 2.275 30.658 -20.969 1.00 84.81 94 PHE A O 1
ATOM 704 N N . ASP A 1 95 ? 1.398 31.508 -19.077 1.00 85.12 95 ASP A N 1
ATOM 705 C CA . ASP A 1 95 ? 2.576 31.236 -18.242 1.00 85.12 95 ASP A CA 1
ATOM 706 C C . ASP A 1 95 ? 2.941 29.736 -18.232 1.00 85.12 95 ASP A C 1
ATOM 708 O O . ASP A 1 95 ? 4.115 29.384 -18.357 1.00 85.12 95 ASP A O 1
ATOM 712 N N . VAL A 1 96 ? 1.946 28.837 -18.188 1.00 81.25 96 VAL A N 1
ATOM 713 C CA . VAL A 1 96 ? 2.168 27.379 -18.279 1.00 81.25 96 VAL A CA 1
ATOM 714 C C . VAL A 1 96 ? 2.813 26.990 -19.611 1.00 81.25 96 VAL A C 1
ATOM 716 O O . VAL A 1 96 ? 3.790 26.241 -19.635 1.00 81.25 96 VAL A O 1
ATOM 719 N N . ARG A 1 97 ? 2.306 27.522 -20.730 1.00 82.38 97 ARG A N 1
ATOM 720 C CA . ARG A 1 97 ? 2.838 27.208 -22.066 1.00 82.38 97 ARG A CA 1
ATOM 721 C C . ARG A 1 97 ? 4.251 27.749 -22.269 1.00 82.38 97 ARG A C 1
ATOM 723 O O . ARG A 1 97 ? 5.040 27.108 -22.962 1.00 82.38 97 ARG A O 1
ATOM 730 N N . ILE A 1 98 ? 4.591 28.895 -21.676 1.00 85.06 98 ILE A N 1
ATOM 731 C CA . ILE A 1 98 ? 5.965 29.408 -21.716 1.00 85.06 98 ILE A CA 1
ATOM 732 C C . ILE A 1 98 ? 6.901 28.514 -20.905 1.00 85.06 98 ILE A C 1
ATOM 734 O O . ILE A 1 98 ? 7.968 28.172 -21.407 1.00 85.06 98 ILE A O 1
ATOM 738 N N . CYS A 1 99 ? 6.503 28.053 -19.717 1.00 83.62 99 CYS A N 1
ATOM 739 C CA . CYS A 1 99 ? 7.315 27.107 -18.948 1.00 83.62 99 CYS A CA 1
ATOM 740 C C . CYS A 1 99 ? 7.598 25.806 -19.728 1.00 83.62 99 CYS A C 1
ATOM 742 O O . CYS A 1 99 ? 8.744 25.355 -19.755 1.00 83.62 99 CYS A O 1
ATOM 744 N N . ASP A 1 100 ? 6.604 25.249 -20.427 1.00 80.19 100 ASP A N 1
ATOM 745 C CA . ASP A 1 100 ? 6.783 24.070 -21.295 1.00 80.19 100 ASP A CA 1
ATOM 746 C C . ASP A 1 100 ? 7.679 24.360 -22.509 1.00 80.19 100 ASP A C 1
ATOM 748 O O . ASP A 1 100 ? 8.522 23.546 -22.907 1.00 80.19 100 ASP A O 1
ATOM 752 N N . LEU A 1 101 ? 7.528 25.544 -23.105 1.00 82.56 101 LEU A N 1
ATOM 753 C CA . LEU A 1 101 ? 8.371 25.984 -24.208 1.00 82.56 101 LEU A CA 1
ATOM 754 C C . LEU A 1 101 ? 9.838 26.091 -23.776 1.00 82.56 101 LEU A C 1
ATOM 756 O O . LEU A 1 101 ? 10.710 25.612 -24.496 1.00 82.56 101 LEU A O 1
ATOM 760 N N . LEU A 1 102 ? 10.109 26.667 -22.603 1.00 81.38 102 LEU A N 1
ATOM 761 C CA . LEU A 1 102 ? 11.461 26.821 -22.063 1.00 81.38 102 LEU A CA 1
ATOM 762 C C . LEU A 1 102 ? 12.130 25.471 -21.779 1.00 81.38 102 LEU A C 1
ATOM 764 O O . LEU A 1 102 ? 13.331 25.330 -21.983 1.00 81.38 102 LEU A O 1
ATOM 768 N N . LEU A 1 103 ? 11.362 24.451 -21.383 1.00 75.56 103 LEU A N 1
ATOM 769 C CA . LEU A 1 103 ? 11.875 23.084 -21.221 1.00 75.56 103 LEU A CA 1
ATOM 770 C C . LEU A 1 103 ? 12.286 22.434 -22.552 1.00 75.56 103 LEU A C 1
ATOM 772 O O . LEU A 1 103 ? 13.138 21.547 -22.566 1.00 75.56 103 LEU A O 1
ATOM 776 N N . THR A 1 104 ? 11.690 22.856 -23.670 1.00 70.50 104 THR A N 1
ATOM 777 C CA . THR A 1 104 ? 11.873 22.225 -24.989 1.00 70.50 104 THR A CA 1
ATOM 778 C C . THR A 1 104 ? 12.730 23.043 -25.958 1.00 70.50 104 THR A C 1
ATOM 780 O O . THR A 1 104 ? 13.186 22.511 -26.969 1.00 70.50 104 THR A O 1
ATOM 783 N N . SER A 1 105 ? 12.994 24.319 -25.667 1.00 64.94 105 SER A N 1
ATOM 784 C CA . SER A 1 105 ? 13.724 25.250 -26.538 1.00 64.94 105 SER A CA 1
ATOM 785 C C . SER A 1 105 ? 15.247 25.232 -26.385 1.00 64.94 105 SER A C 1
ATOM 787 O O . SER A 1 105 ? 15.917 26.066 -26.991 1.00 64.94 105 SER A O 1
ATOM 789 N N . GLY A 1 106 ? 15.804 24.323 -25.580 1.00 60.53 106 GLY A N 1
ATOM 790 C CA . GLY A 1 106 ? 17.240 24.284 -25.277 1.00 60.53 106 GLY A CA 1
ATOM 791 C C . GLY A 1 106 ? 17.684 25.274 -24.192 1.00 60.53 106 GLY A C 1
ATOM 792 O O . GLY A 1 106 ? 18.872 25.336 -23.886 1.00 60.53 106 GLY A O 1
ATOM 793 N N . SER A 1 107 ? 16.753 26.009 -23.574 1.00 62.88 107 SER A N 1
ATOM 794 C CA . SER A 1 107 ? 17.000 26.790 -22.357 1.00 62.88 107 SER A CA 1
ATOM 795 C C . SER A 1 107 ? 17.081 25.812 -21.178 1.00 62.88 107 SER A C 1
ATOM 797 O O . SER A 1 107 ? 16.077 25.256 -20.738 1.00 62.88 107 SER A O 1
ATOM 799 N N . THR A 1 108 ? 18.287 25.507 -20.703 1.00 60.28 108 THR A N 1
ATOM 800 C CA . THR A 1 108 ? 18.511 24.367 -19.801 1.00 60.28 108 THR A CA 1
ATOM 801 C C . THR A 1 108 ? 18.083 24.651 -18.361 1.00 60.28 108 THR A C 1
ATOM 803 O O . THR A 1 108 ? 18.900 25.042 -17.537 1.00 60.28 108 THR A O 1
ATOM 806 N N . CYS A 1 109 ? 16.824 24.375 -18.013 1.00 66.31 109 CYS A N 1
ATOM 807 C CA . CYS A 1 109 ? 16.498 24.046 -16.623 1.00 66.31 109 CYS A CA 1
ATOM 808 C C . CYS A 1 109 ? 16.825 22.559 -16.403 1.00 66.31 109 CYS A C 1
ATOM 810 O O . CYS A 1 109 ? 16.347 21.725 -17.178 1.00 66.31 109 CYS A O 1
ATOM 812 N N . PRO A 1 110 ? 17.685 22.203 -15.432 1.00 66.56 110 PRO A N 1
ATOM 813 C CA . PRO A 1 110 ? 18.103 20.817 -15.238 1.00 66.56 110 PRO A CA 1
ATOM 814 C C . PRO A 1 110 ? 16.913 19.882 -14.968 1.00 66.56 110 PRO A C 1
ATOM 816 O O . PRO A 1 110 ? 15.889 20.302 -14.425 1.00 66.56 110 PRO A O 1
ATOM 819 N N . GLN A 1 111 ? 17.053 18.600 -15.327 1.00 62.28 111 GLN A N 1
ATOM 820 C CA . GLN A 1 111 ? 16.011 17.592 -15.095 1.00 62.28 111 GLN A CA 1
ATOM 821 C C . GLN A 1 111 ? 15.583 17.578 -13.620 1.00 62.28 111 GLN A C 1
ATOM 823 O O . GLN A 1 111 ? 16.419 17.466 -12.727 1.00 62.28 111 GLN A O 1
ATOM 828 N N . GLY A 1 112 ? 14.274 17.689 -13.384 1.00 64.88 112 GLY A N 1
ATOM 829 C CA . GLY A 1 112 ? 13.679 17.726 -12.044 1.00 64.88 112 GLY A CA 1
ATOM 830 C C . GLY A 1 112 ? 13.319 19.124 -11.531 1.00 64.88 112 GLY A C 1
ATOM 831 O O . GLY A 1 112 ? 12.596 19.216 -10.543 1.00 64.88 112 GLY A O 1
ATOM 832 N N . PHE A 1 113 ? 13.738 20.200 -12.206 1.00 73.94 113 PHE A N 1
ATOM 833 C CA . PHE A 1 113 ? 13.368 21.571 -11.844 1.00 73.94 113 PHE A CA 1
ATOM 834 C C . PHE A 1 113 ? 12.332 22.165 -12.805 1.00 73.94 113 PHE A C 1
ATOM 836 O O . PHE A 1 113 ? 12.304 21.863 -13.997 1.00 73.94 113 PHE A O 1
ATOM 843 N N . THR A 1 114 ? 11.466 23.022 -12.270 1.00 80.69 114 THR A N 1
ATOM 844 C CA . THR A 1 114 ? 10.406 23.729 -13.002 1.00 80.69 114 THR A CA 1
ATOM 845 C C . THR A 1 114 ? 10.766 25.196 -13.211 1.00 80.69 114 THR A C 1
ATOM 847 O O . THR A 1 114 ? 11.501 25.786 -12.419 1.00 80.69 114 THR A O 1
ATOM 850 N N . TRP A 1 115 ? 10.245 25.798 -14.278 1.00 85.44 115 TRP A N 1
ATOM 851 C CA . TRP A 1 115 ? 10.306 27.243 -14.484 1.00 85.44 115 TRP A CA 1
ATOM 852 C C . TRP A 1 115 ? 9.162 27.933 -13.740 1.00 85.44 115 TRP A C 1
ATOM 854 O O . TRP A 1 115 ? 8.031 27.445 -13.736 1.00 85.44 115 TRP A O 1
ATOM 864 N N . TYR A 1 116 ? 9.456 29.083 -13.144 1.00 87.25 116 TYR A N 1
ATOM 865 C CA . TYR A 1 116 ? 8.498 29.917 -12.426 1.00 87.25 116 TYR A CA 1
ATOM 866 C C . TYR A 1 116 ? 8.479 31.309 -13.035 1.00 87.25 116 TYR A C 1
ATOM 868 O O . TYR A 1 116 ? 9.541 31.890 -13.268 1.00 87.25 116 TYR A O 1
ATOM 876 N N . LYS A 1 117 ? 7.289 31.877 -13.247 1.00 90.38 117 LYS A N 1
ATOM 877 C CA . LYS A 1 117 ? 7.187 33.305 -13.548 1.00 90.38 117 LYS A CA 1
ATOM 878 C C . LYS A 1 117 ? 7.667 34.099 -12.332 1.00 90.38 117 LYS A C 1
ATOM 880 O O . LYS A 1 117 ? 7.194 33.880 -11.220 1.00 90.38 117 LYS A O 1
ATOM 885 N N . VAL A 1 118 ? 8.580 35.033 -12.564 1.00 86.69 118 VAL A N 1
ATOM 886 C CA . VAL A 1 118 ? 9.054 36.014 -11.580 1.00 86.69 118 VAL A CA 1
ATOM 887 C C . VAL A 1 118 ? 8.974 37.416 -12.184 1.00 86.69 118 VAL A C 1
ATOM 889 O O . VAL A 1 118 ? 8.586 37.582 -13.347 1.00 86.69 118 VAL A O 1
ATOM 892 N N . ASP A 1 119 ? 9.334 38.444 -11.424 1.00 84.00 119 ASP A N 1
ATOM 893 C CA . ASP A 1 119 ? 9.392 39.801 -11.962 1.00 84.00 119 ASP A CA 1
ATOM 894 C C . ASP A 1 119 ? 10.351 39.863 -13.161 1.00 84.00 119 ASP A C 1
ATOM 896 O O . ASP A 1 119 ? 11.483 39.384 -13.108 1.00 84.00 119 ASP A O 1
ATOM 900 N N . HIS A 1 120 ? 9.862 40.428 -14.268 1.00 83.44 120 HIS A N 1
ATOM 901 C CA . HIS A 1 120 ? 10.598 40.646 -15.523 1.00 83.44 120 HIS A CA 1
ATOM 902 C C . HIS A 1 120 ? 11.086 39.396 -16.285 1.00 83.44 120 HIS A C 1
ATOM 904 O O . HIS A 1 120 ? 11.785 39.535 -17.291 1.00 83.44 120 HIS A O 1
ATOM 910 N N . GLY A 1 121 ? 10.707 38.181 -15.874 1.00 88.31 121 GLY A N 1
ATOM 911 C CA . GLY A 1 121 ? 11.069 36.971 -16.619 1.00 88.31 121 GLY A CA 1
ATOM 912 C C . GLY A 1 121 ? 10.601 35.663 -15.991 1.00 88.31 121 GLY A C 1
ATOM 913 O O . GLY A 1 121 ? 9.622 35.633 -15.244 1.00 88.31 121 GLY A O 1
ATOM 914 N N . TYR A 1 122 ? 11.300 34.579 -16.309 1.00 91.12 122 TYR A N 1
ATOM 915 C CA . TYR A 1 122 ? 11.080 33.236 -15.782 1.00 91.12 122 TYR A CA 1
ATOM 916 C C . TYR A 1 122 ? 12.371 32.715 -15.156 1.00 91.12 122 TYR A C 1
ATOM 918 O O . TYR A 1 122 ? 13.434 32.775 -15.771 1.00 91.12 122 TYR A O 1
ATOM 926 N N . LEU A 1 123 ? 12.280 32.189 -13.937 1.00 87.62 123 LEU A N 1
ATOM 927 C CA . LEU A 1 123 ? 13.406 31.654 -13.178 1.00 87.62 123 LEU A CA 1
ATOM 928 C C . LEU A 1 123 ? 13.281 30.135 -13.054 1.00 87.62 123 LEU A C 1
ATOM 930 O O . LEU A 1 123 ? 12.223 29.617 -12.697 1.00 87.62 123 LEU A O 1
ATOM 934 N N . CYS A 1 124 ? 14.363 29.414 -13.327 1.00 86.62 124 CYS A N 1
ATOM 935 C CA . CYS A 1 124 ? 14.420 27.976 -13.094 1.00 86.62 124 CYS A CA 1
ATOM 936 C C . CYS A 1 124 ? 14.527 27.696 -11.587 1.00 86.62 124 CYS A C 1
ATOM 938 O O . CYS A 1 124 ? 15.355 28.288 -10.895 1.00 86.62 124 CYS A O 1
ATOM 940 N N . GLY A 1 125 ? 13.749 26.736 -11.084 1.00 79.00 125 GLY A N 1
ATOM 941 C CA . GLY A 1 125 ? 13.754 26.310 -9.680 1.00 79.00 125 GLY A CA 1
ATOM 942 C C . GLY A 1 125 ? 15.101 25.786 -9.179 1.00 79.00 125 GLY A C 1
ATOM 943 O O . GLY A 1 125 ? 15.334 25.762 -7.977 1.00 79.00 125 GLY A O 1
ATOM 944 N N . GLY A 1 126 ? 16.005 25.411 -10.091 1.00 75.12 126 GLY A N 1
ATOM 945 C CA . GLY A 1 126 ? 17.397 25.060 -9.789 1.00 75.12 126 GLY A CA 1
ATOM 946 C C . GLY A 1 126 ? 18.324 26.269 -9.590 1.00 75.12 126 GLY A C 1
ATOM 947 O O . GLY A 1 126 ? 19.536 26.090 -9.497 1.00 75.12 126 GLY A O 1
ATOM 948 N N . GLY A 1 127 ? 17.788 27.497 -9.599 1.00 66.75 127 GLY A N 1
ATOM 949 C CA . GLY A 1 127 ? 18.463 28.744 -9.205 1.00 66.75 127 GLY A CA 1
ATOM 950 C C . GLY A 1 127 ? 19.558 29.263 -10.143 1.00 66.75 127 GLY A C 1
ATOM 951 O O . GLY A 1 127 ? 20.157 30.295 -9.864 1.00 66.75 127 GLY A O 1
ATOM 952 N N . SER A 1 128 ? 19.835 28.567 -11.244 1.00 69.44 128 SER A N 1
ATOM 953 C CA . SER A 1 128 ? 21.008 28.802 -12.102 1.00 69.44 128 SER A CA 1
ATOM 954 C C . SER A 1 128 ? 20.685 29.425 -13.463 1.00 69.44 128 SER A C 1
ATOM 956 O O . SER A 1 128 ? 21.604 29.778 -14.194 1.00 69.44 128 SER A O 1
ATOM 958 N N . HIS A 1 129 ? 19.402 29.560 -13.815 1.00 81.50 129 HIS A N 1
ATOM 959 C CA . HIS A 1 129 ? 18.975 30.022 -15.137 1.00 81.50 129 HIS A CA 1
ATOM 960 C C . HIS A 1 129 ? 17.770 30.962 -15.034 1.00 81.50 129 HIS A C 1
ATOM 962 O O . HIS A 1 129 ? 16.802 30.660 -14.333 1.00 81.50 129 HIS A O 1
ATOM 968 N N . PHE A 1 130 ? 17.830 32.077 -15.760 1.00 87.56 130 PHE A N 1
ATOM 969 C CA . PHE A 1 130 ? 16.795 33.106 -15.839 1.00 87.56 130 PHE A CA 1
ATOM 970 C C . PHE A 1 130 ? 16.597 33.515 -17.301 1.00 87.56 130 PHE A C 1
ATOM 972 O O . PHE A 1 130 ? 17.579 33.668 -18.024 1.00 87.56 130 PHE A O 1
ATOM 979 N N . VAL A 1 131 ? 15.343 33.674 -17.725 1.00 85.31 131 VAL A N 1
ATOM 980 C CA . VAL A 1 131 ? 14.973 34.104 -19.080 1.00 85.31 131 VAL A CA 1
ATOM 981 C C . VAL A 1 131 ? 14.100 35.346 -18.984 1.00 85.31 131 VAL A C 1
ATOM 983 O O . VAL A 1 131 ? 13.045 35.316 -18.353 1.00 85.31 131 VAL A O 1
ATOM 986 N N . GLU A 1 132 ? 14.526 36.435 -19.615 1.00 89.94 132 GLU A N 1
ATOM 987 C CA . GLU A 1 132 ? 13.813 37.714 -19.590 1.00 89.94 132 GLU A CA 1
ATOM 988 C C . GLU A 1 132 ? 12.534 37.683 -20.442 1.00 89.94 132 GLU A C 1
ATOM 990 O O . GLU A 1 132 ? 12.475 37.041 -21.493 1.00 89.94 132 GLU A O 1
ATOM 995 N N . ASP A 1 133 ? 11.517 38.457 -20.049 1.00 83.25 133 ASP A N 1
ATOM 996 C CA . ASP A 1 133 ? 10.245 38.547 -20.787 1.00 83.25 133 ASP A CA 1
ATOM 997 C C . ASP A 1 133 ? 10.440 39.006 -22.257 1.00 83.25 133 ASP A C 1
ATOM 999 O O . ASP A 1 133 ? 9.691 38.610 -23.151 1.00 83.25 133 ASP A O 1
ATOM 1003 N N . GLY A 1 134 ? 11.481 39.797 -22.549 1.00 80.94 134 GLY A N 1
ATOM 1004 C CA . GLY A 1 134 ? 11.824 40.210 -23.919 1.00 80.94 134 GLY A CA 1
ATOM 1005 C C . GLY A 1 134 ? 12.455 39.100 -24.768 1.00 80.94 134 GLY A C 1
ATOM 1006 O O . GLY A 1 134 ? 12.322 39.095 -25.996 1.00 80.94 134 GLY A O 1
ATOM 1007 N N . GLU A 1 135 ? 13.117 38.136 -24.131 1.00 81.62 135 GLU A N 1
ATOM 1008 C CA . GLU A 1 135 ? 13.636 36.942 -24.792 1.00 81.62 135 GLU A CA 1
ATOM 1009 C C . GLU A 1 135 ? 12.501 35.967 -25.110 1.00 81.62 135 GLU A C 1
ATOM 1011 O O . GLU A 1 135 ? 12.437 35.461 -26.231 1.00 81.62 135 GLU A O 1
ATOM 1016 N N . VAL A 1 136 ? 11.530 35.824 -24.200 1.00 81.81 136 VAL A N 1
ATOM 1017 C CA . VAL A 1 136 ? 10.277 35.095 -24.455 1.00 81.81 136 VAL A CA 1
ATOM 1018 C C . VAL A 1 136 ? 9.547 35.675 -25.669 1.00 81.81 136 VAL A C 1
ATOM 1020 O O . VAL A 1 136 ? 9.232 34.939 -26.605 1.00 81.81 136 VAL A O 1
ATOM 1023 N N . ASP A 1 137 ? 9.355 36.997 -25.729 1.00 79.81 137 ASP A N 1
ATOM 1024 C CA . ASP A 1 137 ? 8.742 37.652 -26.893 1.00 79.81 137 ASP A CA 1
ATOM 1025 C C . ASP A 1 137 ? 9.504 37.342 -28.194 1.00 79.81 137 ASP A C 1
ATOM 1027 O O . ASP A 1 137 ? 8.898 37.188 -29.255 1.00 79.81 137 ASP A O 1
ATOM 1031 N N . ARG A 1 138 ? 10.838 37.237 -28.142 1.00 78.62 138 ARG A N 1
ATOM 1032 C CA . ARG A 1 138 ? 11.676 36.908 -29.305 1.00 78.62 138 ARG A CA 1
ATOM 1033 C C . ARG A 1 138 ? 11.530 35.442 -29.719 1.00 78.62 138 ARG A C 1
ATOM 1035 O O . ARG A 1 138 ? 11.461 35.174 -30.915 1.00 78.62 138 ARG A O 1
ATOM 1042 N N . MET A 1 139 ? 11.430 34.517 -28.764 1.00 78.88 139 MET A N 1
ATOM 1043 C CA . MET A 1 139 ? 11.214 33.084 -29.012 1.00 78.88 139 MET A CA 1
ATOM 1044 C C . MET A 1 139 ? 9.872 32.789 -29.688 1.00 78.88 139 MET A C 1
ATOM 1046 O O . MET A 1 139 ? 9.748 31.802 -30.422 1.00 78.88 139 MET A O 1
ATOM 1050 N N . LEU A 1 140 ? 8.873 33.636 -29.434 1.00 75.62 140 LEU A N 1
ATOM 1051 C CA . LEU A 1 140 ? 7.542 33.530 -30.022 1.00 75.62 140 LEU A CA 1
ATOM 1052 C C . LEU A 1 140 ? 7.470 34.112 -31.445 1.00 75.62 140 LEU A C 1
ATOM 1054 O O . LEU A 1 140 ? 6.600 33.709 -32.219 1.00 75.62 140 LEU A O 1
ATOM 1058 N N . ARG A 1 141 ? 8.391 35.005 -31.844 1.00 68.81 141 ARG A N 1
ATOM 1059 C CA . ARG A 1 141 ? 8.413 35.570 -33.206 1.00 68.81 141 ARG A CA 1
ATOM 1060 C C . ARG A 1 141 ? 8.717 34.484 -34.243 1.00 68.81 141 ARG A C 1
ATOM 1062 O O . ARG A 1 141 ? 9.759 33.841 -34.201 1.00 68.81 141 ARG A O 1
ATOM 1069 N N . GLY A 1 142 ? 7.819 34.319 -35.218 1.00 53.91 142 GLY A N 1
ATOM 1070 C CA . GLY A 1 142 ? 8.007 33.424 -36.369 1.00 53.91 142 GLY A CA 1
ATOM 1071 C C . GLY A 1 142 ? 7.558 31.970 -36.167 1.00 53.91 142 GLY A C 1
ATOM 1072 O O . GLY A 1 142 ? 7.676 31.170 -37.096 1.00 53.91 142 GLY A O 1
ATOM 1073 N N . ARG A 1 143 ? 7.006 31.607 -35.000 1.00 59.31 143 ARG A N 1
ATOM 1074 C CA . ARG A 1 143 ? 6.364 30.296 -34.794 1.00 59.31 143 ARG A CA 1
ATOM 1075 C C . ARG A 1 143 ? 4.915 30.334 -35.298 1.00 59.31 143 ARG A C 1
ATOM 1077 O O . ARG A 1 143 ? 4.196 31.292 -35.031 1.00 59.31 143 ARG A O 1
ATOM 1084 N N . ARG A 1 144 ? 4.478 29.305 -36.044 1.00 42.94 144 ARG A N 1
ATOM 1085 C CA . ARG A 1 144 ? 3.069 29.191 -36.478 1.00 42.94 144 ARG A CA 1
ATOM 1086 C C . ARG A 1 144 ? 2.159 28.926 -35.267 1.00 42.94 144 ARG A C 1
ATOM 1088 O O . ARG A 1 144 ? 2.599 28.220 -34.358 1.00 42.94 144 ARG A O 1
ATOM 1095 N N . PRO A 1 145 ? 0.908 29.425 -35.264 1.00 42.41 145 PRO A N 1
ATOM 1096 C CA . PRO A 1 145 ? -0.023 29.209 -34.161 1.00 42.41 145 PRO A CA 1
ATOM 1097 C C . PRO A 1 145 ? -0.298 27.715 -33.959 1.00 42.41 145 PRO A C 1
ATOM 1099 O O . PRO A 1 145 ? -0.622 27.003 -34.911 1.00 42.41 145 PRO A O 1
ATOM 1102 N N . ILE A 1 146 ? -0.172 27.244 -32.720 1.00 40.41 146 ILE A N 1
ATOM 1103 C CA . ILE A 1 146 ? -0.641 25.918 -32.309 1.00 40.41 146 ILE A CA 1
ATOM 1104 C C . ILE A 1 146 ? -2.166 26.014 -32.157 1.00 40.41 146 ILE A C 1
ATOM 1106 O O . ILE A 1 146 ? -2.664 26.847 -31.402 1.00 40.41 146 ILE A O 1
ATOM 1110 N N . VAL A 1 147 ? -2.899 25.197 -32.910 1.00 33.56 147 VAL A N 1
ATOM 1111 C CA . VAL A 1 147 ? -4.370 25.142 -32.930 1.00 33.56 147 VAL A CA 1
ATOM 1112 C C . VAL A 1 147 ? -4.928 24.524 -31.640 1.00 33.56 147 VAL A C 1
ATOM 1114 O O . VAL A 1 147 ? -4.853 23.317 -31.452 1.00 33.56 147 VAL A O 1
ATOM 1117 N N . ASP A 1 148 ? -5.359 25.375 -30.705 1.00 32.88 148 ASP A N 1
ATOM 1118 C CA . ASP A 1 148 ? -6.748 25.523 -30.218 1.00 32.88 148 ASP A CA 1
ATOM 1119 C C . ASP A 1 148 ? -6.782 26.591 -29.094 1.00 32.88 148 ASP A C 1
ATOM 1121 O O . ASP A 1 148 ? -5.983 26.529 -28.153 1.00 32.88 148 ASP A O 1
ATOM 1125 N N . ALA A 1 149 ? -7.659 27.593 -29.316 1.00 34.75 149 ALA A N 1
ATOM 1126 C CA . ALA A 1 149 ? -8.061 28.807 -28.563 1.00 34.75 149 ALA A CA 1
ATOM 1127 C C . ALA A 1 149 ? -7.094 29.314 -27.462 1.00 34.75 149 ALA A C 1
ATOM 1129 O O . ALA A 1 149 ? -6.915 28.643 -26.457 1.00 34.75 149 ALA A O 1
ATOM 1130 N N . VAL A 1 150 ? -6.431 30.478 -27.531 1.00 33.84 150 VAL A N 1
ATOM 1131 C CA . VAL A 1 150 ? -6.826 31.807 -28.034 1.00 33.84 150 VAL A CA 1
ATOM 1132 C C . VAL A 1 150 ? -5.656 32.485 -28.788 1.00 33.84 150 VAL A C 1
ATOM 1134 O O . VAL A 1 150 ? -4.489 32.144 -28.603 1.00 33.84 150 VAL A O 1
ATOM 1137 N N . ASN A 1 151 ? -5.971 33.412 -29.700 1.00 38.66 151 ASN A N 1
ATOM 1138 C CA . ASN A 1 151 ? -5.047 34.127 -30.592 1.00 38.66 151 ASN A CA 1
ATOM 1139 C C . ASN A 1 151 ? -3.791 34.702 -29.896 1.00 38.66 151 ASN A C 1
ATOM 1141 O O . ASN A 1 151 ? -3.830 35.777 -29.297 1.00 38.66 151 ASN A O 1
ATOM 1145 N N . LEU A 1 152 ? -2.639 34.060 -30.112 1.00 35.03 152 LEU A N 1
ATOM 1146 C CA . LEU A 1 152 ? -1.326 34.708 -30.051 1.00 35.03 152 LEU A CA 1
ATOM 1147 C C . LEU A 1 152 ? -1.200 35.638 -31.268 1.00 35.03 152 LEU A C 1
ATOM 1149 O O . LEU A 1 152 ? -0.874 35.197 -32.370 1.00 35.03 152 LEU A O 1
ATOM 1153 N N . TYR A 1 153 ? -1.512 36.920 -31.078 1.00 37.09 153 TYR A N 1
ATOM 1154 C CA . TYR A 1 153 ? -1.326 37.952 -32.097 1.00 37.09 153 TYR A CA 1
ATOM 1155 C C . TYR A 1 153 ? 0.154 38.053 -32.499 1.00 37.09 153 TYR A C 1
ATOM 1157 O O . TYR A 1 153 ? 1.015 38.395 -31.690 1.00 37.09 153 TYR A O 1
ATOM 1165 N N . LEU A 1 154 ? 0.430 37.806 -33.779 1.00 36.66 154 LEU A N 1
ATOM 1166 C CA . LEU A 1 154 ? 1.656 38.200 -34.469 1.00 36.66 154 LEU A CA 1
ATOM 1167 C C . LEU A 1 154 ? 1.272 39.056 -35.681 1.00 36.66 154 LEU A C 1
ATOM 1169 O O . LEU A 1 154 ? 1.312 38.589 -36.812 1.00 36.66 154 LEU A O 1
ATOM 1173 N N . ASP A 1 155 ? 0.894 40.308 -35.429 1.00 35.12 155 ASP A N 1
ATOM 1174 C CA . ASP A 1 155 ? 1.111 41.422 -36.359 1.00 35.12 155 ASP A CA 1
ATOM 1175 C C . ASP A 1 155 ? 1.084 42.739 -35.554 1.00 35.12 155 ASP A C 1
ATOM 1177 O O . ASP A 1 155 ? 0.047 43.082 -34.982 1.00 35.12 155 ASP A O 1
ATOM 1181 N N . PRO A 1 156 ? 2.200 43.481 -35.443 1.00 33.84 156 PRO A N 1
ATOM 1182 C CA . PRO A 1 156 ? 2.240 44.746 -34.711 1.00 33.84 156 PRO A CA 1
ATOM 1183 C C . PRO A 1 156 ? 1.501 45.910 -35.408 1.00 33.84 156 PRO A C 1
ATOM 1185 O O . PRO A 1 156 ? 1.601 47.038 -34.933 1.00 33.84 156 PRO A O 1
ATOM 1188 N N . SER A 1 157 ? 0.766 45.684 -36.508 1.00 31.53 157 SER A N 1
ATOM 1189 C CA . SER A 1 157 ? 0.141 46.758 -37.298 1.00 31.53 157 SER A CA 1
ATOM 1190 C C . SER A 1 157 ? -1.384 46.941 -37.164 1.00 31.53 157 SER A C 1
ATOM 1192 O O . SER A 1 157 ? -1.912 47.888 -37.745 1.00 31.53 157 SER A O 1
ATOM 1194 N N . THR A 1 158 ? -2.118 46.132 -36.383 1.00 36.47 158 THR A N 1
ATOM 1195 C CA . THR A 1 158 ? -3.606 46.166 -36.391 1.00 36.47 158 THR A CA 1
ATOM 1196 C C . THR A 1 158 ? -4.291 46.313 -35.023 1.00 36.47 158 THR A C 1
ATOM 1198 O O . THR A 1 158 ? -5.321 45.688 -34.772 1.00 36.47 158 THR A O 1
ATOM 1201 N N . ALA A 1 159 ? -3.776 47.154 -34.124 1.00 29.48 159 ALA A N 1
ATOM 1202 C CA . ALA A 1 159 ? -4.507 47.528 -32.909 1.00 29.48 159 ALA A CA 1
ATOM 1203 C C . ALA A 1 159 ? -5.594 48.578 -33.226 1.00 29.48 159 ALA A C 1
ATOM 1205 O O . ALA A 1 159 ? -5.296 49.762 -33.369 1.00 29.48 159 ALA A O 1
ATOM 1206 N N . VAL A 1 160 ? -6.860 48.157 -33.320 1.00 28.86 160 VAL A N 1
ATOM 1207 C CA . VAL A 1 160 ? -8.029 49.057 -33.323 1.00 28.86 160 VAL A CA 1
ATOM 1208 C C . VAL A 1 160 ? -8.952 48.672 -32.163 1.00 28.86 160 VAL A C 1
ATOM 1210 O O . VAL A 1 160 ? -9.225 47.495 -31.941 1.00 28.86 160 VAL A O 1
ATOM 1213 N N . ALA A 1 161 ? -9.372 49.681 -31.397 1.00 29.12 161 ALA A N 1
ATOM 1214 C CA . ALA A 1 161 ? -10.122 49.573 -30.144 1.00 29.12 161 ALA A CA 1
ATOM 1215 C C . ALA A 1 161 ? -11.508 48.897 -30.289 1.00 29.12 161 ALA A C 1
ATOM 1217 O O . ALA A 1 161 ? -12.139 49.033 -31.340 1.00 29.12 161 ALA A O 1
ATOM 1218 N N . PRO A 1 162 ? -12.028 48.227 -29.238 1.00 27.70 162 PRO A N 1
ATOM 1219 C CA . PRO A 1 162 ? -13.340 47.581 -29.281 1.00 27.70 162 PRO A CA 1
ATOM 1220 C C . PRO A 1 162 ? -14.487 48.543 -28.894 1.00 27.70 162 PRO A C 1
ATOM 1222 O O . PRO A 1 162 ? -14.292 49.395 -28.023 1.00 27.70 162 PRO A O 1
ATOM 1225 N N . PRO A 1 163 ? -15.700 48.403 -29.471 1.00 28.08 163 PRO A N 1
ATOM 1226 C CA . PRO A 1 163 ? -16.922 49.005 -28.935 1.00 28.08 163 PRO A CA 1
ATOM 1227 C C . PRO A 1 163 ? -17.687 48.039 -27.994 1.00 28.08 163 PRO A C 1
ATOM 1229 O O . PRO A 1 163 ? -17.391 46.842 -27.979 1.00 28.08 163 PRO A O 1
ATOM 1232 N N . PRO A 1 164 ? -18.649 48.541 -27.186 1.00 32.28 164 PRO A N 1
ATOM 1233 C CA . PRO A 1 164 ? -19.079 47.880 -25.953 1.00 32.28 164 PRO A CA 1
ATOM 1234 C C . PRO A 1 164 ? -20.317 46.967 -26.078 1.00 32.28 164 PRO A C 1
ATOM 1236 O O . PRO A 1 164 ? -21.262 47.269 -26.801 1.00 32.28 164 PRO A O 1
ATOM 1239 N N . ASP A 1 165 ? -20.251 45.879 -25.303 1.00 33.38 165 ASP A N 1
ATOM 1240 C CA . ASP A 1 165 ? -21.261 45.162 -24.494 1.00 33.38 165 ASP A CA 1
ATOM 1241 C C . ASP A 1 165 ? -22.741 45.096 -24.935 1.00 33.38 165 ASP A C 1
ATOM 1243 O O . ASP A 1 165 ? -23.419 46.120 -24.914 1.00 33.38 165 ASP A O 1
ATOM 1247 N N . GLN A 1 166 ? -23.263 43.872 -25.172 1.00 26.84 166 GLN A N 1
ATOM 1248 C CA . GLN A 1 166 ? -24.665 43.462 -24.924 1.00 26.84 166 GLN A CA 1
ATOM 1249 C C . GLN A 1 166 ? -24.813 41.926 -24.728 1.00 26.84 166 GLN A C 1
ATOM 1251 O O . GLN A 1 166 ? -24.732 41.164 -25.685 1.00 26.84 166 GLN A O 1
ATOM 1256 N N . GLY A 1 167 ? -25.111 41.493 -23.494 1.00 25.30 167 GLY A N 1
ATOM 1257 C CA . GLY A 1 167 ? -26.335 40.739 -23.141 1.00 25.30 167 GLY A CA 1
ATOM 1258 C C . GLY A 1 167 ? -26.513 39.227 -23.438 1.00 25.30 167 GLY A C 1
ATOM 1259 O O . GLY A 1 167 ? -26.751 38.834 -24.570 1.00 25.30 167 GLY A O 1
ATOM 1260 N N . LEU A 1 168 ? -26.630 38.452 -22.341 1.00 27.02 168 LEU A N 1
ATOM 1261 C CA . LEU A 1 168 ? -27.636 37.401 -22.015 1.00 27.02 168 LEU A CA 1
ATOM 1262 C C . LEU A 1 168 ? -27.802 36.116 -22.881 1.00 27.02 168 LEU A C 1
ATOM 1264 O O . LEU A 1 168 ? -28.342 36.178 -23.977 1.00 27.02 168 LEU A O 1
ATOM 1268 N N . HIS A 1 169 ? -27.529 34.930 -22.294 1.00 26.92 169 HIS A N 1
ATOM 1269 C CA . HIS A 1 169 ? -28.469 33.815 -21.968 1.00 26.92 169 HIS A CA 1
ATOM 1270 C C . HIS A 1 169 ? -27.786 32.422 -21.817 1.00 26.92 169 HIS A C 1
ATOM 1272 O O . HIS A 1 169 ? -26.674 32.188 -22.269 1.00 26.92 169 HIS A O 1
ATOM 1278 N N . GLU A 1 170 ? -28.500 31.543 -21.103 1.00 25.22 170 GLU A N 1
ATOM 1279 C CA . GLU A 1 170 ? -28.200 30.259 -20.425 1.00 25.22 170 GLU A CA 1
ATOM 1280 C C . GLU A 1 170 ? -27.868 28.994 -21.291 1.00 25.22 170 GLU A C 1
ATOM 1282 O O . GLU A 1 170 ? -27.825 29.092 -22.517 1.00 25.22 170 GLU A O 1
ATOM 1287 N N . PRO A 1 171 ? -27.586 27.802 -20.685 1.00 34.59 171 PRO A N 1
ATOM 1288 C CA . PRO A 1 171 ? -26.642 26.802 -21.199 1.00 34.59 171 PRO A CA 1
ATOM 1289 C C . PRO A 1 171 ? -27.279 25.655 -22.003 1.00 34.59 171 PRO A C 1
ATOM 1291 O O . PRO A 1 171 ? -28.418 25.256 -21.771 1.00 34.59 171 PRO A O 1
ATOM 1294 N N . MET A 1 172 ? -26.490 25.034 -22.886 1.00 23.78 172 MET A N 1
ATOM 1295 C CA . MET A 1 172 ? -26.864 23.814 -23.613 1.00 23.78 172 MET A CA 1
ATOM 1296 C C . MET A 1 172 ? -25.824 22.707 -23.415 1.00 23.78 172 MET A C 1
ATOM 1298 O O . MET A 1 172 ? -24.644 22.862 -23.724 1.00 23.78 172 MET A O 1
ATOM 1302 N N . HIS A 1 173 ? -26.311 21.567 -22.920 1.00 30.39 173 HIS A N 1
ATOM 1303 C CA . HIS A 1 173 ? -25.695 20.248 -23.037 1.00 30.39 173 HIS A CA 1
ATOM 1304 C C . HIS A 1 173 ? -25.332 19.938 -24.501 1.00 30.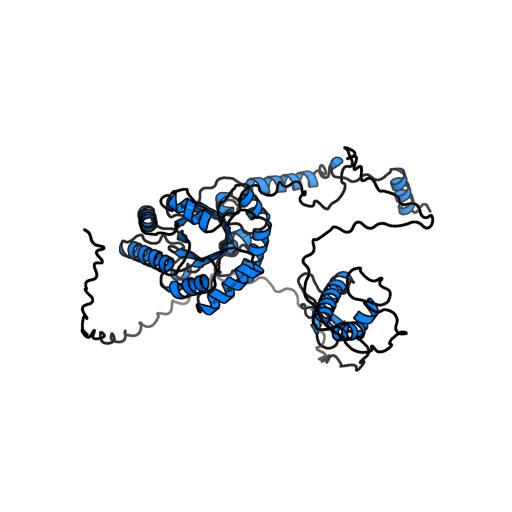39 173 HIS A C 1
ATOM 1306 O O . HIS A 1 173 ? -26.166 20.111 -25.386 1.00 30.39 173 HIS A O 1
ATOM 1312 N N . GLY A 1 174 ? -24.138 19.396 -24.757 1.00 23.81 174 GLY A N 1
ATOM 1313 C CA . GLY A 1 174 ? -23.744 18.963 -26.099 1.00 23.81 174 GLY A CA 1
ATOM 1314 C C . GLY A 1 174 ? -22.548 18.019 -26.085 1.00 23.81 174 GLY A C 1
ATOM 1315 O O . GLY A 1 174 ? -21.568 18.255 -25.390 1.00 23.81 174 GLY A O 1
ATOM 1316 N N . ALA A 1 175 ? -22.683 16.916 -26.812 1.00 24.36 175 ALA A N 1
ATOM 1317 C CA . ALA A 1 175 ? -21.797 15.766 -26.853 1.00 24.36 175 ALA A CA 1
ATOM 1318 C C . ALA A 1 175 ? -20.413 16.059 -27.462 1.00 24.36 175 ALA A C 1
ATOM 1320 O O . ALA A 1 175 ? -20.271 16.881 -28.362 1.00 24.36 175 ALA A O 1
ATOM 1321 N N . TYR A 1 176 ? -19.404 15.314 -27.008 1.00 24.80 176 TYR A N 1
ATOM 1322 C CA . TYR A 1 176 ? -18.101 15.232 -27.664 1.00 24.80 176 TYR A CA 1
ATOM 1323 C C . TYR A 1 176 ? -18.231 14.411 -28.956 1.00 24.80 176 TYR A C 1
ATOM 1325 O O . TYR A 1 176 ? -18.230 13.181 -28.904 1.00 24.80 176 TYR A O 1
ATOM 1333 N N . GLU A 1 177 ? -18.324 15.075 -30.108 1.00 26.50 177 GLU A N 1
ATOM 1334 C CA . GLU A 1 177 ? -18.033 14.455 -31.404 1.00 26.50 177 GLU A CA 1
ATOM 1335 C C . GLU A 1 177 ? -16.558 14.661 -31.777 1.00 26.50 177 GLU A C 1
ATOM 1337 O O . GLU A 1 177 ? -15.991 15.746 -31.646 1.00 26.50 177 GLU A O 1
ATOM 1342 N N . GLN A 1 178 ? -15.924 13.579 -32.229 1.00 26.55 178 GLN A N 1
ATOM 1343 C CA . GLN A 1 178 ? -14.576 13.563 -32.787 1.00 26.55 178 GLN A CA 1
ATOM 1344 C C . GLN A 1 178 ? -14.546 14.336 -34.115 1.00 26.55 178 GLN A C 1
ATOM 1346 O O . GLN A 1 178 ? -15.129 13.894 -35.103 1.00 26.55 178 GLN A O 1
ATOM 1351 N N . CYS A 1 179 ? -13.814 15.449 -34.177 1.00 23.55 179 CYS A N 1
ATOM 1352 C CA . CYS A 1 179 ? -13.542 16.143 -35.437 1.00 23.55 179 CYS A CA 1
ATOM 1353 C C . CYS A 1 179 ? -12.522 15.366 -36.288 1.00 23.55 179 CYS A C 1
ATOM 1355 O O . CYS A 1 179 ? -11.340 15.283 -35.954 1.00 23.55 179 CYS A O 1
ATOM 1357 N N . VAL A 1 180 ? -12.980 14.836 -37.424 1.00 26.41 180 VAL A N 1
ATOM 1358 C CA . VAL A 1 180 ? -12.146 14.349 -38.532 1.00 26.41 180 VAL A CA 1
ATOM 1359 C C . VAL A 1 180 ? -11.895 15.519 -39.491 1.00 26.41 180 VAL A C 1
ATOM 1361 O O . VAL A 1 180 ? -12.834 16.120 -40.009 1.00 26.41 180 VAL A O 1
ATOM 1364 N N . LEU A 1 181 ? -10.626 15.861 -39.726 1.00 25.88 181 LEU A N 1
ATOM 1365 C CA . LEU A 1 181 ? -10.203 16.915 -40.656 1.00 25.88 181 LEU A CA 1
ATOM 1366 C C . LEU A 1 181 ? -10.491 16.519 -42.115 1.00 25.88 181 LEU A C 1
ATOM 1368 O O . LEU A 1 181 ? -9.906 15.568 -42.632 1.00 25.88 181 LEU A O 1
ATOM 1372 N N . PHE A 1 182 ? -11.331 17.292 -42.808 1.00 26.44 182 PHE A N 1
ATOM 1373 C CA . PHE A 1 182 ? -11.470 17.233 -44.266 1.00 26.44 182 PHE A CA 1
ATOM 1374 C C . PHE A 1 182 ? -10.571 18.286 -44.923 1.00 26.44 182 PHE A C 1
ATOM 1376 O O . PHE A 1 182 ? -10.824 19.485 -44.809 1.00 26.44 182 PHE A O 1
ATOM 1383 N N . ALA A 1 183 ? -9.551 17.851 -45.664 1.00 28.19 183 ALA A N 1
ATOM 1384 C CA . ALA A 1 183 ? -8.826 18.713 -46.594 1.00 28.19 183 ALA A CA 1
ATOM 1385 C C . ALA A 1 183 ? -9.523 18.690 -47.968 1.00 28.19 183 ALA A C 1
ATOM 1387 O O . ALA A 1 183 ? -9.773 17.621 -48.525 1.00 28.19 183 ALA A O 1
ATOM 1388 N N . ARG A 1 184 ? -9.846 19.867 -48.519 1.00 27.88 184 ARG A N 1
ATOM 1389 C CA . ARG A 1 184 ? -10.345 20.040 -49.896 1.00 27.88 184 ARG A CA 1
ATOM 1390 C C . ARG A 1 184 ? -9.212 20.521 -50.804 1.00 27.88 184 ARG A C 1
ATOM 1392 O O . ARG A 1 184 ? -8.560 21.511 -50.490 1.00 27.88 184 ARG A O 1
ATOM 1399 N N . ASP A 1 185 ? -9.034 19.861 -51.944 1.00 32.81 185 ASP A N 1
ATOM 1400 C CA . ASP A 1 185 ? -8.198 20.339 -53.053 1.00 32.81 185 ASP A CA 1
ATOM 1401 C C . ASP A 1 185 ? -8.988 21.313 -53.962 1.00 32.81 185 ASP A C 1
ATOM 1403 O O . ASP A 1 185 ? -10.223 21.272 -54.023 1.00 32.81 185 ASP A O 1
ATOM 1407 N N . ARG A 1 186 ? -8.274 22.185 -54.688 1.00 36.00 186 ARG A N 1
ATOM 1408 C CA . ARG A 1 186 ? -8.737 23.272 -55.579 1.00 36.00 186 ARG A CA 1
ATOM 1409 C C . ARG A 1 186 ? -9.476 22.801 -56.849 1.00 36.00 186 ARG A C 1
ATOM 1411 O O . ARG A 1 186 ? -9.479 23.499 -57.858 1.00 36.00 186 ARG A O 1
ATOM 1418 N N . GLY A 1 187 ? -10.139 21.648 -56.798 1.00 41.41 187 GLY A N 1
ATOM 1419 C CA . GLY A 1 187 ? -10.928 21.076 -57.895 1.00 41.41 187 GLY A CA 1
ATOM 1420 C C . GLY A 1 187 ? -12.366 20.684 -57.534 1.00 41.41 187 GLY A C 1
ATOM 1421 O O . GLY A 1 187 ? -13.060 20.112 -58.369 1.00 41.41 187 GLY A O 1
ATOM 1422 N N . GLY A 1 188 ? -12.835 20.953 -56.309 1.00 37.03 188 GLY A N 1
ATOM 1423 C CA . GLY A 1 188 ? -14.260 20.834 -55.966 1.00 37.03 188 GLY A CA 1
ATOM 1424 C C . GLY A 1 188 ? -14.859 19.418 -55.983 1.00 37.03 188 GLY A C 1
ATOM 1425 O O . GLY A 1 188 ? -16.073 19.290 -56.111 1.00 37.03 188 GLY A O 1
ATOM 1426 N N . ARG A 1 189 ? -14.062 18.350 -55.821 1.00 31.83 189 ARG A N 1
ATOM 1427 C CA . ARG A 1 189 ? -14.585 16.990 -55.576 1.00 31.83 189 ARG A CA 1
ATOM 1428 C C . ARG A 1 189 ? -14.314 16.543 -54.144 1.00 31.83 189 ARG A C 1
ATOM 1430 O O . ARG A 1 189 ? -13.188 16.608 -53.663 1.00 31.83 189 ARG A O 1
ATOM 1437 N N . THR A 1 190 ? -15.363 16.073 -53.478 1.00 27.23 190 THR A N 1
ATOM 1438 C CA . THR A 1 190 ? -15.305 15.454 -52.151 1.00 27.23 190 THR A CA 1
ATOM 1439 C C . THR A 1 190 ? -14.694 14.058 -52.282 1.00 27.23 190 THR A C 1
ATOM 1441 O O . THR A 1 190 ? -15.306 13.178 -52.882 1.00 27.23 190 THR A O 1
ATOM 1444 N N . LEU A 1 191 ? -13.494 13.845 -51.738 1.00 29.08 191 LEU A N 1
ATOM 1445 C CA . LEU A 1 191 ? -12.944 12.504 -51.536 1.00 29.08 191 LEU A CA 1
ATOM 1446 C C . LEU A 1 191 ? -13.519 11.951 -50.228 1.00 29.08 191 LEU A C 1
ATOM 1448 O O . LEU A 1 191 ? -13.133 12.377 -49.141 1.00 29.08 191 LEU A O 1
ATOM 1452 N N . THR A 1 192 ? -14.456 11.013 -50.321 1.00 28.75 192 THR A N 1
ATOM 1453 C CA . THR A 1 192 ? -14.808 10.147 -49.195 1.00 28.75 192 THR A CA 1
ATOM 1454 C C . THR A 1 192 ? -13.650 9.182 -48.962 1.00 28.75 192 THR A C 1
ATOM 1456 O O . THR A 1 192 ? -13.464 8.217 -49.701 1.00 28.75 192 THR A O 1
ATOM 1459 N N . ALA A 1 193 ? -12.848 9.442 -47.928 1.00 30.92 193 ALA A N 1
ATOM 1460 C CA . ALA A 1 193 ? -11.916 8.455 -47.404 1.00 30.92 193 ALA A CA 1
ATOM 1461 C C . ALA A 1 193 ? -12.732 7.338 -46.738 1.00 30.92 193 ALA A C 1
ATOM 1463 O O . ALA A 1 193 ? -13.072 7.401 -45.559 1.00 30.92 193 ALA A O 1
ATOM 1464 N N . HIS A 1 194 ? -13.087 6.313 -47.511 1.00 29.86 194 HIS A N 1
ATOM 1465 C CA . HIS A 1 194 ? -13.441 5.027 -46.934 1.00 29.86 194 HIS A CA 1
ATOM 1466 C C . HIS A 1 194 ? -12.198 4.503 -46.211 1.00 29.86 194 HIS A C 1
ATOM 1468 O O . HIS A 1 194 ? -11.255 4.036 -46.847 1.00 29.86 194 HIS A O 1
ATOM 1474 N N . ASN A 1 195 ? -12.199 4.582 -44.878 1.00 32.06 195 ASN A N 1
ATOM 1475 C CA . ASN A 1 195 ? -11.277 3.838 -44.027 1.00 32.06 195 ASN A CA 1
ATOM 1476 C C . ASN A 1 195 ? -11.603 2.343 -44.139 1.00 32.06 195 ASN A C 1
ATOM 1478 O O . ASN A 1 195 ? -12.167 1.737 -43.234 1.00 32.06 195 ASN A O 1
ATOM 1482 N N . ASN A 1 196 ? -11.230 1.739 -45.264 1.00 28.86 196 ASN A N 1
ATOM 1483 C CA . ASN A 1 196 ? -10.945 0.319 -45.303 1.00 28.86 196 ASN A CA 1
ATOM 1484 C C . ASN A 1 196 ? -9.528 0.158 -44.755 1.00 28.86 196 ASN A C 1
ATOM 1486 O O . ASN A 1 196 ? -8.544 0.163 -45.493 1.00 28.86 196 ASN A O 1
ATOM 1490 N N . VAL A 1 197 ? -9.425 0.039 -43.430 1.00 34.09 197 VAL A N 1
ATOM 1491 C CA . VAL A 1 197 ? -8.238 -0.540 -42.802 1.00 34.09 197 VAL A CA 1
ATOM 1492 C C . VAL A 1 197 ? -8.260 -2.023 -43.159 1.00 34.09 197 VAL A C 1
ATOM 1494 O O . VAL A 1 197 ? -8.705 -2.869 -42.389 1.00 34.09 197 VAL A O 1
ATOM 1497 N N . HIS A 1 198 ? -7.797 -2.351 -44.364 1.00 31.92 198 HIS A N 1
ATOM 1498 C CA . HIS A 1 198 ? -7.206 -3.656 -44.578 1.00 31.92 198 HIS A CA 1
ATOM 1499 C C . HIS A 1 198 ? -5.963 -3.700 -43.696 1.00 31.92 198 HIS A C 1
ATOM 1501 O O . HIS A 1 198 ? -4.935 -3.099 -44.001 1.00 31.92 198 HIS A O 1
ATOM 1507 N N . SER A 1 199 ? -6.086 -4.374 -42.556 1.00 35.75 199 SER A N 1
ATOM 1508 C CA . SER A 1 199 ? -4.946 -4.827 -41.777 1.00 35.75 199 SER A CA 1
ATOM 1509 C C . SER A 1 199 ? -4.104 -5.735 -42.675 1.00 35.75 199 SER A C 1
ATOM 1511 O O . SER A 1 199 ? -4.374 -6.932 -42.788 1.00 35.75 199 SER A O 1
ATOM 1513 N N . SER A 1 200 ? -3.109 -5.163 -43.355 1.00 32.72 200 SER A N 1
ATOM 1514 C CA . SER A 1 200 ? -2.038 -5.940 -43.970 1.00 32.72 200 SER A CA 1
ATOM 1515 C C . SER A 1 200 ? -1.422 -6.806 -42.868 1.00 32.72 200 SER A C 1
ATOM 1517 O O . SER A 1 200 ? -0.938 -6.241 -41.884 1.00 32.72 200 SER A O 1
ATOM 1519 N N . PRO A 1 201 ? -1.418 -8.147 -42.973 1.00 38.31 201 PRO A N 1
ATOM 1520 C CA . PRO A 1 201 ? -1.074 -9.016 -41.845 1.00 38.31 201 PRO A CA 1
ATOM 1521 C C . PRO A 1 201 ? 0.403 -8.993 -41.417 1.00 38.31 201 PRO A C 1
ATOM 1523 O O . PRO A 1 201 ? 0.813 -9.871 -40.666 1.00 38.31 201 PRO A O 1
ATOM 1526 N N . ASN A 1 202 ? 1.242 -8.072 -41.911 1.00 41.75 202 ASN A N 1
ATOM 1527 C CA . ASN A 1 202 ? 2.689 -8.204 -41.732 1.00 41.75 202 ASN A CA 1
ATOM 1528 C C . ASN A 1 202 ? 3.514 -6.905 -41.759 1.00 41.75 202 ASN A C 1
ATOM 1530 O O . ASN A 1 202 ? 4.672 -6.921 -42.172 1.00 41.75 202 ASN A O 1
ATOM 1534 N N . THR A 1 203 ? 2.980 -5.765 -41.316 1.00 43.47 203 THR A N 1
ATOM 1535 C CA . THR A 1 203 ? 3.855 -4.616 -41.015 1.00 43.47 203 THR A CA 1
ATOM 1536 C C . THR A 1 203 ? 4.464 -4.805 -39.626 1.00 43.47 203 THR A C 1
ATOM 1538 O O . THR A 1 203 ? 3.862 -4.416 -38.623 1.00 43.47 203 THR A O 1
ATOM 1541 N N . LYS A 1 204 ? 5.648 -5.431 -39.552 1.00 57.06 204 LYS A N 1
ATOM 1542 C CA . LYS A 1 204 ? 6.450 -5.463 -38.319 1.00 57.06 204 LYS A CA 1
ATOM 1543 C C . LYS A 1 204 ? 6.755 -4.024 -37.895 1.00 57.06 204 LYS A C 1
ATOM 1545 O O . LYS A 1 204 ? 7.308 -3.238 -38.661 1.00 57.06 204 LYS A O 1
ATOM 1550 N N . ARG A 1 205 ? 6.349 -3.655 -36.680 1.00 60.34 205 ARG A N 1
ATOM 1551 C CA . ARG A 1 205 ? 6.575 -2.314 -36.134 1.00 60.34 205 ARG A CA 1
ATOM 1552 C C . ARG A 1 205 ? 8.008 -2.231 -35.607 1.00 60.34 205 ARG A C 1
ATOM 1554 O O . ARG A 1 205 ? 8.335 -2.877 -34.623 1.00 60.34 205 ARG A O 1
ATOM 1561 N N . HIS A 1 206 ? 8.830 -1.406 -36.243 1.00 65.25 206 HIS A N 1
ATOM 1562 C CA . HIS A 1 206 ? 10.237 -1.169 -35.893 1.00 65.25 206 HIS A CA 1
ATOM 1563 C C . HIS A 1 206 ? 10.425 0.020 -34.922 1.00 65.25 206 HIS A C 1
ATOM 1565 O O . HIS A 1 206 ? 11.437 0.708 -34.957 1.00 65.25 206 HIS A O 1
ATOM 1571 N N . SER A 1 207 ? 9.423 0.332 -34.093 1.00 71.19 207 SER A N 1
ATOM 1572 C CA . SER A 1 207 ? 9.484 1.481 -33.179 1.00 71.19 207 SER A CA 1
ATOM 1573 C C . SER A 1 207 ? 10.050 1.073 -31.820 1.00 71.19 207 SER A C 1
ATOM 1575 O O . SER A 1 207 ? 9.619 0.072 -31.256 1.00 71.19 207 SER A O 1
ATOM 1577 N N . SER A 1 208 ? 10.939 1.896 -31.256 1.00 66.44 208 SER A N 1
ATOM 1578 C CA . SER A 1 208 ? 11.403 1.787 -29.863 1.00 66.44 208 SER A CA 1
ATOM 1579 C C . SER A 1 208 ? 10.318 2.129 -28.834 1.00 66.44 208 SER A C 1
ATOM 1581 O O . SER A 1 208 ? 10.480 1.866 -27.644 1.00 66.44 208 SER A O 1
ATOM 1583 N N . HIS A 1 209 ? 9.201 2.712 -29.277 1.00 66.12 209 HIS A N 1
ATOM 1584 C CA . HIS A 1 209 ? 8.065 3.024 -28.428 1.00 66.12 209 HIS A CA 1
ATOM 1585 C C . HIS A 1 209 ? 7.085 1.845 -28.401 1.00 66.12 209 HIS A C 1
ATOM 1587 O O . HIS A 1 209 ? 6.419 1.550 -29.397 1.00 66.12 209 HIS A O 1
ATOM 1593 N N . SER A 1 210 ? 6.969 1.202 -27.236 1.00 61.47 210 SER A N 1
ATOM 1594 C CA . SER A 1 210 ? 5.983 0.153 -26.962 1.00 61.47 210 SER A CA 1
ATOM 1595 C C . SER A 1 210 ? 4.874 0.714 -26.062 1.00 61.47 210 SER A C 1
ATOM 1597 O O . SER A 1 210 ? 4.964 0.607 -24.836 1.00 61.47 210 SER A O 1
ATOM 1599 N N . PRO A 1 211 ? 3.849 1.389 -26.620 1.00 63.72 211 PRO A N 1
ATOM 1600 C CA . PRO A 1 211 ? 2.700 1.781 -25.821 1.00 63.72 211 PRO A CA 1
ATOM 1601 C C . PRO A 1 211 ? 1.992 0.508 -25.353 1.00 63.72 211 PRO A C 1
ATOM 1603 O O . PRO A 1 211 ? 1.862 -0.447 -26.124 1.00 63.72 211 PRO A O 1
ATOM 1606 N N . LEU A 1 212 ? 1.510 0.500 -24.106 1.00 56.81 212 LEU A N 1
ATOM 1607 C CA . LEU A 1 212 ? 0.588 -0.541 -23.653 1.00 56.81 212 LEU A CA 1
ATOM 1608 C C . LEU A 1 212 ? -0.548 -0.629 -24.675 1.00 56.81 212 LEU A C 1
ATOM 1610 O O . LEU A 1 212 ? -1.212 0.367 -24.961 1.00 56.81 212 LEU A O 1
ATOM 1614 N N . SER A 1 213 ? -0.715 -1.804 -25.279 1.00 52.81 213 SER A N 1
ATOM 1615 C CA . SER A 1 213 ? -1.734 -2.014 -26.300 1.00 52.81 213 SER A CA 1
ATOM 1616 C C . SER A 1 213 ? -3.117 -1.651 -25.748 1.00 52.81 213 SER A C 1
ATOM 1618 O O . SER A 1 213 ? -3.485 -2.095 -24.658 1.00 52.81 213 SER A O 1
ATOM 1620 N N . ASN A 1 214 ? -3.928 -0.932 -26.535 1.00 49.94 214 ASN A N 1
ATOM 1621 C CA . ASN A 1 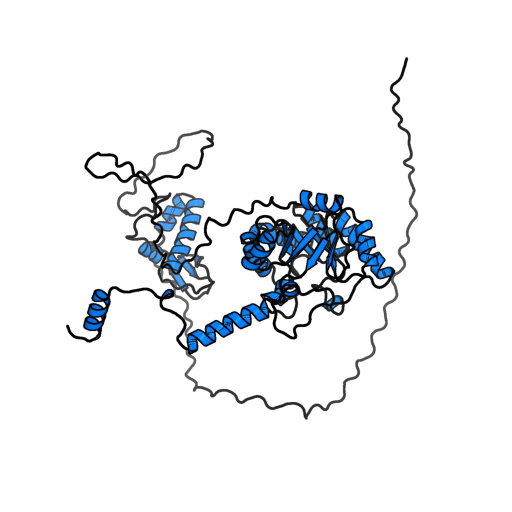214 ? -5.358 -0.716 -26.259 1.00 49.94 214 ASN A CA 1
ATOM 1622 C C . ASN A 1 214 ? -6.163 -2.034 -26.196 1.00 49.94 214 ASN A C 1
ATOM 1624 O O . ASN A 1 214 ? -7.356 -2.011 -25.915 1.00 49.94 214 ASN A O 1
ATOM 1628 N N . THR A 1 215 ? -5.529 -3.183 -26.456 1.00 43.34 215 THR A N 1
ATOM 1629 C CA . THR A 1 215 ? -6.112 -4.519 -26.302 1.00 43.34 215 THR A CA 1
ATOM 1630 C C . THR A 1 215 ? -5.995 -5.083 -24.892 1.00 43.34 215 THR A C 1
ATOM 1632 O O . THR A 1 215 ? -6.315 -6.253 -24.713 1.00 43.34 215 THR A O 1
ATOM 1635 N N . ASN A 1 216 ? -5.531 -4.321 -23.894 1.00 47.75 216 ASN A N 1
ATOM 1636 C CA . ASN A 1 216 ? -5.726 -4.747 -22.513 1.00 47.75 216 ASN A CA 1
ATOM 1637 C C . ASN A 1 216 ? -7.247 -4.751 -22.298 1.00 47.75 216 ASN A C 1
ATOM 1639 O O . ASN A 1 216 ? -7.831 -3.662 -22.347 1.00 47.75 216 ASN A O 1
ATOM 1643 N N . PRO A 1 217 ? -7.927 -5.910 -22.170 1.00 47.41 217 PRO A N 1
ATOM 1644 C CA . PRO A 1 217 ? -9.358 -5.891 -21.933 1.00 47.41 217 PRO A CA 1
ATOM 1645 C C . PRO A 1 217 ? -9.535 -5.065 -20.668 1.00 47.41 217 PRO A C 1
ATOM 1647 O O . PRO A 1 217 ? -8.970 -5.407 -19.626 1.00 47.41 217 PRO A O 1
ATOM 1650 N N . ALA A 1 218 ? -10.210 -3.916 -20.784 1.00 53.84 218 ALA A N 1
ATOM 1651 C CA . ALA A 1 218 ? -10.535 -3.094 -19.632 1.00 53.84 218 ALA A CA 1
ATOM 1652 C C . ALA A 1 218 ? -11.053 -4.055 -18.565 1.00 53.84 218 ALA A C 1
ATOM 1654 O O . ALA A 1 218 ? -11.963 -4.827 -18.871 1.00 53.84 218 ALA A O 1
ATOM 1655 N N . SER A 1 219 ? -10.389 -4.091 -17.400 1.00 54.94 219 SER A N 1
ATOM 1656 C CA . SER A 1 219 ? -10.682 -5.060 -16.343 1.00 54.94 219 SER A CA 1
ATOM 1657 C C . SER A 1 219 ? -12.196 -5.195 -16.223 1.00 54.94 219 SER A C 1
ATOM 1659 O O . SER A 1 219 ? -12.872 -4.258 -15.800 1.00 54.94 219 SER A O 1
ATOM 1661 N N . THR A 1 220 ? -12.734 -6.349 -16.616 1.00 67.12 220 THR A N 1
ATOM 1662 C CA . THR A 1 220 ? -14.175 -6.627 -16.549 1.00 67.12 220 THR A CA 1
ATOM 1663 C C . THR A 1 220 ? -14.644 -6.736 -15.099 1.00 67.12 220 THR A C 1
ATOM 1665 O O . THR A 1 220 ? -15.846 -6.758 -14.821 1.00 67.12 220 THR A O 1
ATOM 1668 N N . ARG A 1 221 ? -13.694 -6.776 -14.155 1.00 86.12 221 ARG A N 1
ATOM 1669 C CA . ARG A 1 221 ? -13.945 -6.766 -12.723 1.00 86.12 221 ARG A CA 1
ATOM 1670 C C . ARG A 1 221 ? -14.539 -5.426 -12.302 1.00 86.12 221 ARG A C 1
ATOM 1672 O O . ARG A 1 221 ? -13.966 -4.361 -12.537 1.00 86.12 221 ARG A O 1
ATOM 1679 N N . LYS A 1 222 ? -15.693 -5.501 -11.639 1.00 91.88 222 LYS A N 1
ATOM 1680 C CA . LYS A 1 222 ? -16.342 -4.345 -11.015 1.00 91.88 222 LYS A CA 1
ATOM 1681 C C . LYS A 1 222 ? -15.413 -3.731 -9.967 1.00 91.88 222 LYS A C 1
ATOM 1683 O O . LYS A 1 222 ? -14.714 -4.451 -9.261 1.00 91.88 222 LYS A O 1
ATOM 1688 N N . LYS A 1 223 ? -15.448 -2.403 -9.852 1.00 96.00 223 LYS A N 1
ATOM 1689 C CA . LYS A 1 223 ? -14.712 -1.662 -8.824 1.00 96.00 223 LYS A CA 1
ATOM 1690 C C . LYS A 1 223 ? -15.128 -2.140 -7.428 1.00 96.00 223 LYS A C 1
ATOM 1692 O O . LYS A 1 223 ? -16.313 -2.083 -7.095 1.00 96.00 223 LYS A O 1
ATOM 1697 N N . THR A 1 224 ? -14.163 -2.542 -6.609 1.00 98.06 224 THR A N 1
ATOM 1698 C CA . THR A 1 224 ? -14.360 -2.792 -5.182 1.00 98.06 224 THR A CA 1
ATOM 1699 C C . THR A 1 224 ? -14.588 -1.464 -4.469 1.00 98.06 224 THR A C 1
ATOM 1701 O O . THR A 1 224 ? -13.841 -0.498 -4.634 1.00 98.06 224 THR A O 1
ATOM 1704 N N . THR A 1 225 ? -15.651 -1.410 -3.676 1.00 98.12 225 THR A N 1
ATOM 1705 C CA . THR A 1 225 ? -16.089 -0.226 -2.928 1.00 98.12 225 THR A CA 1
ATOM 1706 C C . THR A 1 225 ? -16.262 -0.564 -1.451 1.00 98.12 225 THR A C 1
ATOM 1708 O O . THR A 1 225 ? -16.353 -1.738 -1.093 1.00 98.12 225 THR A O 1
ATOM 1711 N N . LEU A 1 226 ? -16.392 0.449 -0.590 1.00 97.06 226 LEU A N 1
ATOM 1712 C CA . LEU A 1 226 ? -16.700 0.231 0.828 1.00 97.06 226 LEU A CA 1
ATOM 1713 C C . LEU A 1 226 ? -17.923 -0.680 1.058 1.00 97.06 226 LEU A C 1
ATOM 1715 O O . LEU A 1 226 ? -17.790 -1.643 1.813 1.00 97.06 226 LEU A O 1
ATOM 1719 N N . PRO A 1 227 ? -19.086 -0.478 0.394 1.00 97.88 227 PRO A N 1
ATOM 1720 C CA . PRO A 1 227 ? -20.203 -1.415 0.512 1.00 97.88 227 PRO A CA 1
ATOM 1721 C C . PRO A 1 227 ? -19.848 -2.850 0.118 1.00 97.88 227 PRO A C 1
ATOM 1723 O O . PRO A 1 227 ? -20.351 -3.783 0.736 1.00 97.88 227 PRO A O 1
ATOM 1726 N N . THR A 1 228 ? -18.974 -3.032 -0.877 1.00 97.81 228 THR A N 1
ATOM 1727 C CA . THR A 1 228 ? -18.515 -4.362 -1.305 1.00 97.81 228 THR A CA 1
ATOM 1728 C C . THR A 1 228 ? -17.745 -5.044 -0.177 1.00 97.81 228 THR A C 1
ATOM 1730 O O . THR A 1 228 ? -18.110 -6.150 0.214 1.00 97.81 228 THR A O 1
ATOM 1733 N N . LEU A 1 229 ? -16.765 -4.354 0.416 1.00 98.50 229 LEU A N 1
ATOM 1734 C CA . LEU A 1 229 ? -15.944 -4.867 1.521 1.00 98.50 229 LEU A CA 1
ATOM 1735 C C . LEU A 1 229 ? -16.784 -5.188 2.766 1.00 98.50 229 LEU A C 1
ATOM 1737 O O . LEU A 1 229 ? -16.659 -6.259 3.359 1.00 98.50 229 LEU A O 1
ATOM 1741 N N . LEU A 1 230 ? -17.706 -4.295 3.135 1.00 97.75 230 LEU A N 1
ATOM 1742 C CA . LEU A 1 230 ? -18.622 -4.526 4.256 1.00 97.75 230 LEU A CA 1
ATOM 1743 C C . LEU A 1 230 ? -19.570 -5.702 3.986 1.00 97.75 230 LEU A C 1
ATOM 1745 O O . LEU A 1 230 ? -19.916 -6.445 4.904 1.00 97.75 230 LEU A O 1
ATOM 1749 N N . ALA A 1 231 ? -20.000 -5.891 2.737 1.00 98.12 231 ALA A N 1
ATOM 1750 C CA . ALA A 1 231 ? -20.835 -7.022 2.360 1.00 98.12 231 ALA A CA 1
ATOM 1751 C C . ALA A 1 231 ? -20.058 -8.349 2.387 1.00 98.12 231 ALA A C 1
ATOM 1753 O O . ALA A 1 231 ? -20.622 -9.346 2.828 1.00 98.12 231 ALA A O 1
ATOM 1754 N N . MET A 1 232 ? -18.783 -8.362 1.981 1.00 98.50 232 MET A N 1
ATOM 1755 C CA . MET A 1 232 ? -17.902 -9.530 2.123 1.00 98.50 232 MET A CA 1
ATOM 1756 C C . MET A 1 232 ? -17.760 -9.930 3.592 1.00 98.50 232 MET A C 1
ATOM 1758 O O . MET A 1 232 ? -18.049 -11.070 3.948 1.00 98.50 232 MET A O 1
ATOM 1762 N N . HIS A 1 233 ? -17.463 -8.963 4.468 1.00 97.62 233 HIS A N 1
ATOM 1763 C CA . HIS A 1 233 ? -17.391 -9.193 5.912 1.00 97.62 233 HIS A CA 1
ATOM 1764 C C . HIS A 1 233 ? -18.691 -9.791 6.476 1.00 97.62 233 HIS A C 1
ATOM 1766 O O . HIS A 1 233 ? -18.656 -10.809 7.164 1.00 97.62 233 HIS A O 1
ATOM 1772 N N . LYS A 1 234 ? -19.855 -9.224 6.122 1.00 97.38 234 LYS A N 1
ATOM 1773 C CA . LYS A 1 234 ? -21.170 -9.746 6.545 1.00 97.38 234 LYS A CA 1
ATOM 1774 C C . LYS A 1 234 ? -21.439 -11.177 6.070 1.00 97.38 234 LYS A C 1
ATOM 1776 O O . LYS A 1 234 ? -22.161 -11.904 6.744 1.00 97.38 234 LYS A O 1
ATOM 1781 N N . ARG A 1 235 ? -20.892 -11.570 4.916 1.00 97.81 235 ARG A N 1
ATOM 1782 C CA . ARG A 1 235 ? -20.992 -12.932 4.367 1.00 97.81 235 ARG A CA 1
ATOM 1783 C C . ARG A 1 235 ? -19.883 -13.869 4.855 1.00 97.81 235 ARG A C 1
ATOM 1785 O O . ARG A 1 235 ? -19.855 -15.014 4.417 1.00 97.81 235 ARG A O 1
ATOM 1792 N N . ALA A 1 236 ? -18.989 -13.401 5.728 1.00 97.12 236 ALA A N 1
ATOM 1793 C CA . ALA A 1 236 ? -17.775 -14.115 6.127 1.00 97.12 236 ALA A CA 1
ATOM 1794 C C . ALA A 1 236 ? -16.896 -14.543 4.931 1.00 97.12 236 ALA A C 1
ATOM 1796 O O . ALA A 1 236 ? -16.212 -15.563 4.978 1.00 97.12 236 ALA A O 1
ATOM 1797 N N . GLU A 1 237 ? -16.915 -13.756 3.855 1.00 98.31 237 GLU A N 1
ATOM 1798 C CA . GLU A 1 237 ? -16.034 -13.913 2.701 1.00 98.31 237 GLU A CA 1
ATOM 1799 C C . GLU A 1 237 ? -14.703 -13.194 2.988 1.00 98.31 237 GLU A C 1
ATOM 1801 O O . GLU A 1 237 ? -14.731 -11.987 3.257 1.00 98.31 237 GLU A O 1
ATOM 1806 N N . PRO A 1 238 ? -13.549 -13.894 2.974 1.00 98.50 238 PRO A N 1
ATOM 1807 C CA . PRO A 1 238 ? -12.270 -13.282 3.316 1.00 98.50 238 PRO A CA 1
ATOM 1808 C C . PRO A 1 238 ? -11.878 -12.152 2.364 1.00 98.50 238 PRO A C 1
ATOM 1810 O O . PRO A 1 238 ? -11.852 -12.340 1.151 1.00 98.50 238 PRO A O 1
ATOM 1813 N N . ILE A 1 239 ? -11.512 -10.998 2.921 1.00 98.88 239 ILE A N 1
ATOM 1814 C CA . ILE A 1 239 ? -11.021 -9.850 2.151 1.00 98.88 239 ILE A CA 1
ATOM 1815 C C . ILE A 1 239 ? -9.529 -10.036 1.855 1.00 98.88 239 ILE A C 1
ATOM 1817 O O . ILE A 1 239 ? -8.719 -10.213 2.772 1.00 98.88 239 ILE A O 1
ATOM 1821 N N . THR A 1 240 ? -9.155 -9.963 0.580 1.00 98.81 240 THR A N 1
ATOM 1822 C CA . THR A 1 240 ? -7.759 -10.029 0.136 1.00 98.81 240 THR A CA 1
ATOM 1823 C C . THR A 1 240 ? -7.165 -8.632 -0.013 1.00 98.81 240 THR A C 1
ATOM 1825 O O . THR A 1 240 ? -7.666 -7.786 -0.756 1.00 98.81 240 THR A O 1
ATOM 1828 N N . MET A 1 241 ? -6.078 -8.375 0.708 1.00 98.88 241 MET A N 1
ATOM 1829 C CA . MET A 1 241 ? -5.357 -7.111 0.659 1.00 98.88 241 MET A CA 1
ATOM 1830 C C . MET A 1 241 ? -3.876 -7.378 0.406 1.00 98.88 241 MET A C 1
ATOM 1832 O O . MET A 1 241 ? -3.294 -8.320 0.940 1.00 98.88 241 MET A O 1
ATOM 1836 N N . LEU A 1 242 ? -3.250 -6.550 -0.421 1.00 98.62 242 LEU A N 1
ATOM 1837 C CA . LEU A 1 242 ? -1.835 -6.676 -0.752 1.00 98.62 242 LEU A CA 1
ATOM 1838 C C . LEU A 1 242 ? -1.216 -5.287 -0.843 1.00 98.62 242 LEU A C 1
ATOM 1840 O O . LEU A 1 242 ? -1.876 -4.354 -1.312 1.00 98.62 242 LEU A O 1
ATOM 1844 N N . THR A 1 243 ? 0.031 -5.120 -0.399 1.00 98.75 243 THR A N 1
ATOM 1845 C CA . THR A 1 243 ? 0.710 -3.852 -0.678 1.00 98.75 243 THR A CA 1
ATOM 1846 C C . THR A 1 243 ? 1.011 -3.712 -2.170 1.00 98.75 243 THR A C 1
ATOM 1848 O O . THR A 1 243 ? 1.193 -4.698 -2.880 1.00 98.75 243 THR A O 1
ATOM 1851 N N . ALA A 1 244 ? 1.066 -2.481 -2.661 1.00 98.44 244 ALA A N 1
ATOM 1852 C CA . ALA A 1 244 ? 1.673 -2.152 -3.943 1.00 98.44 244 ALA A CA 1
ATOM 1853 C C . ALA A 1 244 ? 2.347 -0.788 -3.824 1.00 98.44 244 ALA A C 1
ATOM 1855 O O . ALA A 1 244 ? 1.889 0.074 -3.071 1.00 98.44 244 ALA A O 1
ATOM 1856 N N . HIS A 1 245 ? 3.429 -0.595 -4.569 1.00 97.44 245 HIS A N 1
ATOM 1857 C CA . HIS A 1 245 ? 4.283 0.585 -4.427 1.00 97.44 245 HIS A CA 1
ATOM 1858 C C . HIS A 1 245 ? 4.444 1.328 -5.759 1.00 97.44 245 HIS A C 1
ATOM 1860 O O . HIS A 1 245 ? 4.814 2.491 -5.787 1.00 97.44 245 HIS A O 1
ATOM 1866 N N . ASP A 1 246 ? 4.109 0.714 -6.887 1.00 98.31 246 ASP A N 1
ATOM 1867 C CA . ASP A 1 246 ? 4.275 1.298 -8.212 1.00 98.31 246 ASP A CA 1
ATOM 1868 C C . ASP A 1 246 ? 3.226 0.779 -9.208 1.00 98.31 246 ASP A C 1
ATOM 1870 O O . ASP A 1 246 ? 2.329 0.003 -8.873 1.00 98.31 246 ASP A O 1
ATOM 1874 N N . PHE A 1 247 ? 3.314 1.248 -10.452 1.00 98.25 247 PHE A N 1
ATOM 1875 C CA . PHE A 1 247 ? 2.417 0.828 -11.517 1.00 98.25 247 PHE A CA 1
ATOM 1876 C C . PHE A 1 247 ? 2.467 -0.694 -11.769 1.00 98.25 247 PHE A C 1
ATOM 1878 O O . PHE A 1 247 ? 1.393 -1.297 -11.734 1.00 98.25 247 PHE A O 1
ATOM 1885 N N . PRO A 1 248 ? 3.633 -1.347 -11.987 1.00 97.31 248 PRO A N 1
ATOM 1886 C CA . PRO A 1 248 ? 3.684 -2.796 -12.209 1.00 97.31 248 PRO A CA 1
ATOM 1887 C C . PRO A 1 248 ? 3.118 -3.632 -11.052 1.00 97.31 248 PRO A C 1
ATOM 1889 O O . PRO A 1 248 ? 2.302 -4.523 -11.293 1.00 97.31 248 PRO A O 1
ATOM 1892 N N . SER A 1 249 ? 3.496 -3.324 -9.806 1.00 97.88 249 SER A N 1
ATOM 1893 C CA . SER A 1 249 ? 3.015 -4.025 -8.601 1.00 97.88 249 SER A CA 1
ATOM 1894 C C . SER A 1 249 ? 1.504 -3.909 -8.423 1.00 97.88 249 SER A C 1
ATOM 1896 O O . SER A 1 249 ? 0.826 -4.897 -8.126 1.00 97.88 249 SER A O 1
ATOM 1898 N N . ALA A 1 250 ? 0.955 -2.715 -8.653 1.00 98.25 250 ALA A N 1
ATOM 1899 C CA . ALA A 1 250 ? -0.480 -2.473 -8.594 1.00 98.25 250 ALA A CA 1
ATOM 1900 C C . ALA A 1 250 ? -1.221 -3.158 -9.743 1.00 98.25 250 ALA A C 1
ATOM 1902 O O . ALA A 1 250 ? -2.309 -3.697 -9.544 1.00 98.25 250 ALA A O 1
ATOM 1903 N N . HIS A 1 251 ? -0.630 -3.154 -10.939 1.00 96.38 251 HIS A N 1
ATOM 1904 C CA . HIS A 1 251 ? -1.225 -3.776 -12.112 1.00 96.38 251 HIS A CA 1
ATOM 1905 C C . HIS A 1 251 ? -1.359 -5.287 -11.928 1.00 96.38 251 HIS A C 1
ATOM 1907 O O . HIS A 1 251 ? -2.442 -5.828 -12.135 1.00 96.38 251 HIS A O 1
ATOM 1913 N N . VAL A 1 252 ? -0.303 -5.967 -11.465 1.00 97.31 252 VAL A N 1
ATOM 1914 C CA . VAL A 1 252 ? -0.373 -7.412 -11.206 1.00 97.31 252 VAL A CA 1
ATOM 1915 C C . VAL A 1 252 ? -1.329 -7.739 -10.055 1.00 97.31 252 VAL A C 1
ATOM 1917 O O . VAL A 1 252 ? -2.087 -8.699 -10.165 1.00 97.31 252 VAL A O 1
ATOM 1920 N N . ALA A 1 253 ? -1.369 -6.924 -8.992 1.00 97.81 253 ALA A N 1
ATOM 1921 C CA . ALA A 1 253 ? -2.307 -7.117 -7.885 1.00 97.81 253 ALA A CA 1
ATOM 1922 C C . ALA A 1 253 ? -3.773 -7.002 -8.343 1.00 97.81 253 ALA A C 1
ATOM 1924 O O . ALA A 1 253 ? -4.616 -7.814 -7.957 1.00 97.81 253 ALA A O 1
ATOM 1925 N N . ASP A 1 254 ? -4.081 -6.025 -9.197 1.00 96.69 254 ASP A N 1
ATOM 1926 C CA . ASP A 1 254 ? -5.438 -5.825 -9.707 1.00 96.69 254 ASP A CA 1
ATOM 1927 C C . ASP A 1 254 ? -5.854 -6.917 -10.704 1.00 96.69 254 ASP A C 1
ATOM 1929 O O . ASP A 1 254 ? -6.978 -7.414 -10.624 1.00 96.69 254 ASP A O 1
ATOM 1933 N N . GLN A 1 255 ? -4.939 -7.349 -11.582 1.00 95.62 255 GLN A N 1
ATOM 1934 C CA . GLN A 1 255 ? -5.153 -8.479 -12.500 1.00 95.62 255 GLN A CA 1
ATOM 1935 C C . GLN A 1 255 ? -5.331 -9.809 -11.754 1.00 95.62 255 GLN A C 1
ATOM 1937 O O . GLN A 1 255 ? -6.135 -10.642 -12.165 1.00 95.62 255 GLN A O 1
ATOM 1942 N N . ALA A 1 256 ? -4.636 -9.993 -10.628 1.00 97.00 256 ALA A N 1
ATOM 1943 C CA . ALA A 1 256 ? -4.808 -11.147 -9.746 1.00 97.00 256 ALA A CA 1
ATOM 1944 C C . ALA A 1 256 ? -6.124 -11.115 -8.944 1.00 97.00 256 ALA A C 1
ATOM 1946 O O . ALA A 1 256 ? -6.434 -12.075 -8.241 1.00 97.00 256 ALA A O 1
ATOM 1947 N N . GLY A 1 257 ? -6.902 -10.031 -9.038 1.00 97.00 257 GLY A N 1
ATOM 1948 C CA . GLY A 1 257 ? -8.220 -9.926 -8.421 1.00 97.00 257 GLY A CA 1
ATOM 1949 C C . GLY A 1 257 ? -8.216 -9.505 -6.953 1.00 97.00 257 GLY A C 1
ATOM 1950 O O . GLY A 1 257 ? -9.221 -9.734 -6.288 1.00 97.00 257 GLY A O 1
ATOM 1951 N N . MET A 1 258 ? -7.149 -8.870 -6.446 1.00 98.38 258 MET A N 1
ATOM 1952 C CA . MET A 1 258 ? -7.101 -8.394 -5.052 1.00 98.38 258 MET A CA 1
ATOM 1953 C C . MET A 1 258 ? -8.246 -7.422 -4.742 1.00 98.38 258 MET A C 1
ATOM 1955 O O . MET A 1 258 ? -8.547 -6.521 -5.532 1.00 98.38 258 MET A O 1
ATOM 1959 N N . ASP A 1 259 ? -8.898 -7.565 -3.591 1.00 98.69 259 ASP A N 1
ATOM 1960 C CA . ASP A 1 259 ? -10.014 -6.692 -3.201 1.00 98.69 259 ASP A CA 1
ATOM 1961 C C . ASP A 1 259 ? -9.522 -5.295 -2.829 1.00 98.69 259 ASP A C 1
ATOM 1963 O O . ASP A 1 259 ? -10.125 -4.287 -3.212 1.00 98.69 259 ASP A O 1
ATOM 1967 N N . MET A 1 260 ? -8.398 -5.244 -2.114 1.00 98.81 260 MET A N 1
ATOM 1968 C CA . MET A 1 260 ? -7.768 -4.025 -1.626 1.00 98.81 260 MET A CA 1
ATOM 1969 C C . MET A 1 260 ? -6.287 -3.969 -2.000 1.00 98.81 260 MET A C 1
ATOM 1971 O O . MET A 1 260 ? -5.575 -4.972 -1.966 1.00 98.81 260 MET A O 1
ATOM 1975 N N . VAL A 1 261 ? -5.813 -2.761 -2.294 1.00 98.81 261 VAL A N 1
ATOM 1976 C CA . VAL A 1 261 ? -4.389 -2.460 -2.468 1.00 98.81 261 VAL A CA 1
ATOM 1977 C C . VAL A 1 261 ? -3.980 -1.404 -1.451 1.00 98.81 261 VAL A C 1
ATOM 1979 O O . VAL A 1 261 ? -4.646 -0.378 -1.323 1.00 98.81 261 VAL A O 1
ATOM 1982 N N . LEU A 1 262 ? -2.882 -1.653 -0.742 1.00 98.88 262 LEU A N 1
ATOM 1983 C CA . LEU A 1 262 ? -2.304 -0.720 0.223 1.00 98.88 262 LEU A CA 1
ATOM 1984 C C . LEU A 1 262 ? -1.021 -0.104 -0.309 1.00 98.88 262 LEU A C 1
ATOM 1986 O O . LEU A 1 262 ? -0.039 -0.805 -0.540 1.00 98.88 262 LEU A O 1
ATOM 1990 N N . VAL A 1 263 ? -0.996 1.217 -0.401 1.00 98.81 263 VAL A N 1
ATOM 1991 C CA . VAL A 1 263 ? 0.253 1.964 -0.530 1.00 98.81 263 VAL A CA 1
ATOM 1992 C C . VAL A 1 263 ? 0.745 2.249 0.880 1.00 98.81 263 VAL A C 1
ATOM 1994 O O . VAL A 1 263 ? 0.408 3.272 1.468 1.00 98.81 263 VAL A O 1
ATOM 1997 N N . GLY A 1 264 ? 1.427 1.256 1.450 1.00 98.06 264 GLY A N 1
ATOM 1998 C CA . GLY A 1 264 ? 1.900 1.269 2.834 1.00 98.06 264 GLY A CA 1
ATOM 1999 C C . GLY A 1 264 ? 3.292 1.870 2.954 1.00 98.06 264 GLY A C 1
ATOM 2000 O O . GLY A 1 264 ? 4.126 1.648 2.072 1.00 98.06 264 GLY A O 1
ATOM 2001 N N . ASP A 1 265 ? 3.552 2.551 4.066 1.00 97.62 265 ASP A N 1
ATOM 2002 C CA . ASP A 1 265 ? 4.855 3.134 4.422 1.00 97.62 265 ASP A CA 1
ATOM 2003 C C . ASP A 1 265 ? 6.004 2.110 4.477 1.00 97.62 265 ASP A C 1
ATOM 2005 O O . ASP A 1 265 ? 7.162 2.473 4.309 1.00 97.62 265 ASP A O 1
ATOM 2009 N N . SER A 1 266 ? 5.689 0.811 4.562 1.00 95.94 266 SER A N 1
ATOM 2010 C CA . SER A 1 266 ? 6.606 -0.310 4.283 1.00 95.94 266 SER A CA 1
ATOM 2011 C C . SER A 1 266 ? 7.448 -0.135 3.005 1.00 95.94 266 SER A C 1
ATOM 2013 O O . SER A 1 266 ? 8.533 -0.713 2.909 1.00 95.94 266 SER A O 1
ATOM 2015 N N . LEU A 1 267 ? 6.981 0.676 2.041 1.00 96.12 267 LEU A N 1
ATOM 2016 C CA . LEU A 1 267 ? 7.734 1.069 0.849 1.00 96.12 267 LEU A CA 1
ATOM 2017 C C . LEU A 1 267 ? 9.075 1.736 1.172 1.00 96.12 267 LEU A C 1
ATOM 2019 O O . LEU A 1 267 ? 10.007 1.579 0.388 1.00 96.12 267 LEU A O 1
ATOM 2023 N N . ALA A 1 268 ? 9.196 2.399 2.325 1.00 96.88 268 ALA A N 1
ATOM 2024 C CA . ALA A 1 268 ? 10.444 2.980 2.808 1.00 96.88 268 ALA A CA 1
ATOM 2025 C C . ALA A 1 268 ? 11.561 1.931 2.774 1.00 96.88 268 ALA A C 1
ATOM 2027 O O . ALA A 1 268 ? 12.592 2.110 2.134 1.00 96.88 268 ALA A O 1
ATOM 2028 N N . MET A 1 269 ? 11.285 0.756 3.337 1.00 94.31 269 MET A N 1
ATOM 2029 C CA . MET A 1 269 ? 12.251 -0.334 3.414 1.00 94.31 269 MET A CA 1
ATOM 2030 C C . MET A 1 269 ? 12.331 -1.132 2.111 1.00 94.31 269 MET A C 1
ATOM 2032 O O . MET A 1 269 ? 13.418 -1.451 1.635 1.00 94.31 269 MET A O 1
ATOM 2036 N N . VAL A 1 270 ? 11.183 -1.503 1.530 1.00 94.50 270 VAL A N 1
ATOM 2037 C CA . VAL A 1 270 ? 11.162 -2.488 0.429 1.00 94.50 270 VAL A CA 1
ATOM 2038 C C . VAL A 1 270 ? 11.308 -1.888 -0.966 1.00 94.50 270 VAL A C 1
ATOM 2040 O O . VAL A 1 270 ? 11.597 -2.629 -1.903 1.00 94.50 270 VAL A O 1
ATOM 2043 N N . ALA A 1 271 ? 11.092 -0.581 -1.116 1.00 94.19 271 ALA A N 1
ATOM 2044 C CA . ALA A 1 271 ? 11.171 0.120 -2.396 1.00 94.19 271 ALA A CA 1
ATOM 2045 C C . ALA A 1 271 ? 12.211 1.250 -2.391 1.00 94.19 271 ALA A C 1
ATOM 2047 O O . ALA A 1 271 ? 12.887 1.431 -3.401 1.00 94.19 271 ALA A O 1
ATOM 2048 N N . LEU A 1 272 ? 12.359 1.980 -1.279 1.00 96.12 272 LEU A N 1
ATOM 2049 C CA . LEU A 1 272 ? 13.320 3.085 -1.158 1.00 96.12 272 LEU A CA 1
ATOM 2050 C C . LEU A 1 272 ? 14.647 2.671 -0.501 1.00 96.12 272 LEU A C 1
ATOM 2052 O O . LEU A 1 272 ? 15.634 3.387 -0.632 1.00 96.12 272 LEU A O 1
ATOM 2056 N N . GLY A 1 273 ? 14.702 1.501 0.142 1.00 94.00 273 GLY A N 1
ATOM 2057 C CA . GLY A 1 273 ? 15.918 0.983 0.775 1.00 94.00 273 GLY A CA 1
ATOM 2058 C C . GLY A 1 273 ? 16.314 1.702 2.068 1.00 94.00 273 GLY A C 1
ATOM 2059 O O . GLY A 1 273 ? 17.476 1.623 2.454 1.00 94.00 273 GLY A O 1
ATOM 2060 N N . MET A 1 274 ? 15.371 2.397 2.709 1.00 94.75 274 MET A N 1
ATOM 2061 C CA . MET A 1 274 ? 15.535 3.002 4.034 1.00 94.75 274 MET A CA 1
ATOM 2062 C C . MET A 1 274 ? 15.613 1.918 5.118 1.00 94.75 274 MET A C 1
ATOM 2064 O O . MET A 1 274 ? 15.110 0.802 4.938 1.00 94.75 274 MET A O 1
ATOM 2068 N N . ASP A 1 275 ? 16.218 2.251 6.259 1.00 89.81 275 ASP A N 1
ATOM 2069 C CA . ASP A 1 275 ? 16.395 1.296 7.359 1.00 89.81 275 ASP A CA 1
ATOM 2070 C C . ASP A 1 275 ? 15.074 1.012 8.092 1.00 89.81 275 ASP A C 1
ATOM 2072 O O . ASP A 1 275 ? 14.845 -0.106 8.568 1.00 89.81 275 ASP A O 1
ATOM 2076 N N . ASP A 1 276 ? 14.179 2.000 8.148 1.00 89.75 276 ASP A N 1
ATOM 2077 C CA . ASP A 1 276 ? 12.841 1.862 8.710 1.00 89.75 276 ASP A CA 1
ATOM 2078 C C . ASP A 1 276 ? 11.798 2.767 8.027 1.00 89.75 276 ASP A C 1
ATOM 2080 O O . ASP A 1 276 ? 12.073 3.427 7.027 1.00 89.75 276 ASP A O 1
ATOM 2084 N N . THR A 1 277 ? 10.553 2.743 8.520 1.00 92.31 277 THR A N 1
ATOM 2085 C CA . THR A 1 277 ? 9.441 3.522 7.948 1.00 92.31 277 THR A CA 1
ATOM 2086 C C . THR A 1 277 ? 9.337 4.948 8.488 1.00 92.31 277 THR A C 1
ATOM 2088 O O . THR A 1 277 ? 8.442 5.682 8.082 1.00 92.31 277 THR A O 1
ATOM 2091 N N . SER A 1 278 ? 10.214 5.362 9.405 1.00 88.94 278 SER A N 1
ATOM 2092 C CA . SER A 1 278 ? 10.141 6.674 10.056 1.00 88.94 278 SER A CA 1
ATOM 2093 C C . SER A 1 278 ? 10.669 7.817 9.185 1.00 88.94 278 SER A C 1
ATOM 2095 O O . SER A 1 278 ? 10.317 8.971 9.419 1.00 88.94 278 SER A O 1
ATOM 2097 N N . GLU A 1 279 ? 11.478 7.495 8.173 1.00 88.75 279 GLU A N 1
ATOM 2098 C CA . GLU A 1 279 ? 12.125 8.467 7.285 1.00 88.75 279 GLU A CA 1
ATOM 2099 C C . GLU A 1 279 ? 11.244 8.905 6.105 1.00 88.75 279 GLU A C 1
ATOM 2101 O O . GLU A 1 279 ? 11.492 9.957 5.515 1.00 88.75 279 GLU A O 1
ATOM 2106 N N . VAL A 1 280 ? 10.218 8.119 5.754 1.00 96.69 280 VAL A N 1
ATOM 2107 C CA . VAL A 1 280 ? 9.426 8.367 4.543 1.00 96.69 280 VAL A CA 1
ATOM 2108 C C . VAL A 1 280 ? 8.508 9.577 4.698 1.00 96.69 280 VAL A C 1
ATOM 2110 O O . VAL A 1 280 ? 7.758 9.715 5.665 1.00 96.69 280 VAL A O 1
ATOM 2113 N N . LEU A 1 281 ? 8.535 10.453 3.699 1.00 97.62 281 LEU A N 1
ATOM 2114 C CA . LEU A 1 281 ? 7.770 11.691 3.672 1.00 97.62 281 LEU A CA 1
ATOM 2115 C C . LEU A 1 281 ? 6.382 11.495 3.052 1.00 97.62 281 LEU A C 1
ATOM 2117 O O . LEU A 1 281 ? 6.135 10.598 2.239 1.00 97.62 281 LEU A O 1
ATOM 2121 N N . LEU A 1 282 ? 5.458 12.405 3.375 1.00 98.44 282 LEU A N 1
ATOM 2122 C CA . LEU A 1 282 ? 4.113 12.415 2.791 1.00 98.44 282 LEU A CA 1
ATOM 2123 C C . LEU A 1 282 ? 4.157 12.542 1.260 1.00 98.44 282 LEU A C 1
ATOM 2125 O O . LEU A 1 282 ? 3.393 11.887 0.554 1.00 98.44 282 LEU A O 1
ATOM 2129 N N . GLU A 1 283 ? 5.062 13.361 0.736 1.00 98.31 283 GLU A N 1
ATOM 2130 C CA . GLU A 1 283 ? 5.241 13.606 -0.693 1.00 98.31 283 GLU A CA 1
ATOM 2131 C C . GLU A 1 283 ? 5.729 12.350 -1.438 1.00 98.31 283 GLU A C 1
ATOM 2133 O O . GLU A 1 283 ? 5.280 12.078 -2.557 1.00 98.31 283 GLU A O 1
ATOM 2138 N N . GLU A 1 284 ? 6.579 11.541 -0.802 1.00 98.25 284 GLU A N 1
ATOM 2139 C CA . GLU A 1 284 ? 7.028 10.250 -1.334 1.00 98.25 284 GLU A CA 1
ATOM 2140 C C . GLU A 1 284 ? 5.860 9.258 -1.373 1.00 98.25 284 GLU A C 1
ATOM 2142 O O . GLU A 1 284 ? 5.587 8.649 -2.413 1.00 98.25 284 GLU A O 1
ATOM 2147 N N . MET A 1 285 ? 5.075 9.180 -0.294 1.00 98.69 285 MET A N 1
ATOM 2148 C CA . MET A 1 285 ? 3.853 8.370 -0.260 1.00 98.69 285 MET A CA 1
ATOM 2149 C C . MET A 1 285 ? 2.865 8.770 -1.367 1.00 98.69 285 MET A C 1
ATOM 2151 O O . MET A 1 285 ? 2.310 7.903 -2.051 1.00 98.69 285 MET A O 1
ATOM 2155 N N . ILE A 1 286 ? 2.679 10.073 -1.611 1.00 98.81 286 ILE A N 1
ATOM 2156 C CA . ILE A 1 286 ? 1.812 10.597 -2.679 1.00 98.81 286 ILE A CA 1
ATOM 2157 C C . ILE A 1 286 ? 2.319 10.181 -4.068 1.00 98.81 286 ILE A C 1
ATOM 2159 O O . ILE A 1 286 ? 1.512 9.797 -4.925 1.00 98.81 286 ILE A O 1
ATOM 2163 N N . LEU A 1 287 ? 3.634 10.217 -4.314 1.00 98.50 287 LEU A N 1
ATOM 2164 C CA . LEU A 1 287 ? 4.227 9.759 -5.575 1.00 98.50 287 LEU A CA 1
ATOM 2165 C C . LEU A 1 287 ? 3.896 8.283 -5.846 1.00 98.50 287 LEU A C 1
ATOM 2167 O O . LEU A 1 287 ? 3.422 7.940 -6.937 1.00 98.50 287 LEU A O 1
ATOM 2171 N N . HIS A 1 288 ? 4.091 7.423 -4.847 1.00 98.69 288 HIS A N 1
ATOM 2172 C CA . HIS A 1 288 ? 3.781 6.000 -4.953 1.00 98.69 288 HIS A CA 1
ATOM 2173 C C . HIS A 1 288 ? 2.275 5.762 -5.133 1.00 98.69 288 HIS A C 1
ATOM 2175 O O . HIS A 1 288 ? 1.872 5.002 -6.018 1.00 98.69 288 HIS A O 1
ATOM 2181 N N . CYS A 1 289 ? 1.425 6.503 -4.416 1.00 98.81 289 CYS A N 1
ATOM 2182 C CA . CYS A 1 289 ? -0.028 6.454 -4.594 1.00 98.81 289 CYS A CA 1
ATOM 2183 C C . CYS A 1 289 ? -0.455 6.778 -6.030 1.00 98.81 289 CYS A C 1
ATOM 2185 O O . CYS A 1 289 ? -1.226 6.029 -6.634 1.00 98.81 289 CYS A O 1
ATOM 2187 N N . ARG A 1 290 ? 0.112 7.833 -6.633 1.00 98.44 290 ARG A N 1
ATOM 2188 C CA . ARG A 1 290 ? -0.152 8.201 -8.036 1.00 98.44 290 ARG A CA 1
ATOM 2189 C C . ARG A 1 290 ? 0.229 7.090 -9.006 1.00 98.44 290 ARG A C 1
ATOM 2191 O O . ARG A 1 290 ? -0.479 6.866 -9.990 1.00 98.44 290 ARG A O 1
ATOM 2198 N N . SER A 1 291 ? 1.355 6.425 -8.755 1.00 98.44 291 SER A N 1
ATOM 2199 C CA . SER A 1 291 ? 1.833 5.300 -9.560 1.00 98.44 291 SER A CA 1
ATOM 2200 C C . SER A 1 291 ? 0.874 4.107 -9.460 1.00 98.44 291 SER A C 1
ATOM 2202 O O . SER A 1 291 ? 0.389 3.604 -10.477 1.00 98.44 291 SER A O 1
ATOM 2204 N N . VAL A 1 292 ? 0.482 3.744 -8.237 1.00 98.69 292 VAL A N 1
ATOM 2205 C CA . VAL A 1 292 ? -0.450 2.646 -7.944 1.00 98.69 292 VAL A CA 1
ATOM 2206 C C . VAL A 1 292 ? -1.843 2.902 -8.521 1.00 98.69 292 VAL A C 1
ATOM 2208 O O . VAL A 1 292 ? -2.413 2.019 -9.159 1.00 98.69 292 VAL A O 1
ATOM 2211 N N . ALA A 1 293 ? -2.377 4.120 -8.407 1.00 98.12 293 ALA A N 1
ATOM 2212 C CA . ALA A 1 293 ? -3.680 4.489 -8.969 1.00 98.12 293 ALA A CA 1
ATOM 2213 C C . ALA A 1 293 ? -3.732 4.391 -10.509 1.00 98.12 293 ALA A C 1
ATOM 2215 O O . ALA A 1 293 ? -4.805 4.252 -11.118 1.00 98.12 293 ALA A O 1
ATOM 2216 N N . ARG A 1 294 ? -2.575 4.443 -11.185 1.00 97.62 294 ARG A N 1
ATOM 2217 C CA . ARG A 1 294 ? -2.492 4.148 -12.622 1.00 97.62 294 ARG A CA 1
ATOM 2218 C C . ARG A 1 294 ? -2.584 2.646 -12.900 1.00 97.62 294 ARG A C 1
ATOM 2220 O O . ARG A 1 294 ? -3.209 2.301 -13.899 1.00 97.62 294 ARG A O 1
ATOM 2227 N N . GLY A 1 295 ? -2.016 1.798 -12.042 1.00 95.88 295 GLY A N 1
ATOM 2228 C CA . GLY A 1 295 ? -1.956 0.343 -12.223 1.00 95.88 295 GLY A CA 1
ATOM 2229 C C . GLY A 1 295 ? -3.213 -0.405 -11.771 1.00 95.88 295 GLY A C 1
ATOM 2230 O O . GLY A 1 295 ? -3.698 -1.258 -12.512 1.00 95.88 295 GLY A O 1
ATOM 2231 N N . ALA A 1 296 ? -3.771 -0.051 -10.609 1.00 96.88 296 ALA A N 1
ATOM 2232 C CA . ALA A 1 296 ? -4.954 -0.690 -10.036 1.00 96.88 296 ALA A CA 1
ATOM 2233 C C . ALA A 1 296 ? -6.240 0.065 -10.399 1.00 96.88 296 ALA A C 1
ATOM 2235 O O . ALA A 1 296 ? -6.431 1.228 -10.031 1.00 96.88 296 ALA A O 1
ATOM 2236 N N . LYS A 1 297 ? -7.147 -0.593 -11.126 1.00 95.12 297 LYS A N 1
ATOM 2237 C CA . LYS A 1 297 ? -8.423 -0.018 -11.567 1.00 95.12 297 LYS A CA 1
ATOM 2238 C C . LYS A 1 297 ? -9.603 -0.565 -10.787 1.00 95.12 297 LYS A C 1
ATOM 2240 O O . LYS A 1 297 ? -10.454 0.237 -10.399 1.00 95.12 297 LYS A O 1
ATOM 2245 N N . ALA A 1 298 ? -9.640 -1.862 -10.493 1.00 97.06 298 ALA A N 1
ATOM 2246 C CA . ALA A 1 298 ? -10.759 -2.484 -9.796 1.00 97.06 298 ALA A CA 1
ATOM 2247 C C . ALA A 1 298 ? -10.587 -2.530 -8.264 1.00 97.06 298 ALA A C 1
ATOM 2249 O O . ALA A 1 298 ? -11.562 -2.292 -7.557 1.00 97.06 298 ALA A O 1
ATOM 2250 N N . ALA A 1 299 ? -9.383 -2.733 -7.728 1.00 98.19 299 ALA A N 1
ATOM 2251 C CA . ALA A 1 299 ? -9.161 -2.844 -6.282 1.00 98.19 299 ALA A CA 1
ATOM 2252 C C . ALA A 1 299 ? -9.463 -1.530 -5.539 1.00 98.19 299 ALA A C 1
ATOM 2254 O O . ALA A 1 299 ? -9.325 -0.440 -6.107 1.00 98.19 299 ALA A O 1
ATOM 2255 N N . PHE A 1 300 ? -9.857 -1.616 -4.266 1.00 98.69 300 PHE A N 1
ATOM 2256 C CA . PHE A 1 300 ? -10.000 -0.451 -3.389 1.00 98.69 300 PHE A CA 1
ATOM 2257 C C . PHE A 1 300 ? -8.621 -0.033 -2.860 1.00 98.69 300 PHE A C 1
ATOM 2259 O O . PHE A 1 300 ? -7.968 -0.796 -2.150 1.00 98.69 300 PHE A O 1
ATOM 2266 N N . ILE A 1 301 ? -8.161 1.160 -3.228 1.00 98.88 301 ILE A N 1
ATOM 2267 C CA . ILE A 1 301 ? -6.810 1.647 -2.939 1.00 98.88 301 ILE A CA 1
ATOM 2268 C C . ILE A 1 301 ? -6.826 2.459 -1.646 1.00 98.88 301 ILE A C 1
ATOM 2270 O O . ILE A 1 301 ? -7.570 3.437 -1.532 1.00 98.88 301 ILE A O 1
ATOM 2274 N N . VAL A 1 302 ? -5.968 2.080 -0.705 1.00 98.94 302 VAL A N 1
ATOM 2275 C CA . VAL A 1 302 ? -5.734 2.783 0.559 1.00 98.94 302 VAL A CA 1
ATOM 2276 C C . VAL A 1 302 ? -4.319 3.355 0.551 1.00 98.94 302 VAL A C 1
ATOM 2278 O O . VAL A 1 302 ? -3.373 2.624 0.265 1.00 98.94 302 VAL A O 1
ATOM 2281 N N . GLY A 1 303 ? -4.177 4.647 0.845 1.00 98.81 303 GLY A N 1
ATOM 2282 C CA . GLY A 1 303 ? -2.883 5.303 1.049 1.00 98.81 303 GLY A CA 1
ATOM 2283 C C . GLY A 1 303 ? -2.598 5.472 2.535 1.00 98.81 303 GLY A C 1
ATOM 2284 O O . GLY A 1 303 ? -3.485 5.866 3.290 1.00 98.81 303 GLY A O 1
ATOM 2285 N N . ASP A 1 304 ? -1.388 5.150 2.961 1.00 98.75 304 ASP A N 1
ATOM 2286 C CA . ASP A 1 304 ? -0.978 5.241 4.357 1.00 98.75 304 ASP A CA 1
ATOM 2287 C C . ASP A 1 304 ? -0.427 6.626 4.701 1.00 98.75 304 ASP A C 1
ATOM 2289 O O . ASP A 1 304 ? 0.370 7.178 3.941 1.00 98.75 304 ASP A O 1
ATOM 2293 N N . LEU A 1 305 ? -0.860 7.199 5.824 1.00 98.62 305 LEU A N 1
ATOM 2294 C CA . LEU A 1 305 ? -0.264 8.424 6.347 1.00 98.62 305 LEU A CA 1
ATOM 2295 C C . LEU A 1 305 ? 1.054 8.064 7.046 1.00 98.62 305 LEU A C 1
ATOM 2297 O O . LEU A 1 305 ? 1.032 7.285 8.004 1.00 98.62 305 LEU A O 1
ATOM 2301 N N . PRO A 1 306 ? 2.198 8.602 6.588 1.00 97.88 306 PRO A N 1
ATOM 2302 C CA . PRO A 1 306 ? 3.476 8.320 7.221 1.00 97.88 306 PRO A CA 1
ATOM 2303 C C . PRO A 1 306 ? 3.599 9.048 8.560 1.00 97.88 306 PRO A C 1
ATOM 2305 O O . PRO A 1 306 ? 2.866 10.010 8.831 1.00 97.88 306 PRO A O 1
ATOM 2308 N N . MET A 1 307 ? 4.543 8.596 9.383 1.00 95.94 307 MET A N 1
ATOM 2309 C CA . MET A 1 307 ? 4.814 9.193 10.688 1.00 95.94 307 MET A CA 1
ATOM 2310 C C . MET A 1 307 ? 5.065 10.705 10.571 1.00 95.94 307 MET A C 1
ATOM 2312 O O . MET A 1 307 ? 5.719 11.181 9.647 1.00 95.94 307 MET A O 1
ATOM 2316 N N . GLY A 1 308 ? 4.539 11.474 11.520 1.00 95.56 308 GLY A N 1
ATOM 2317 C CA . GLY A 1 308 ? 4.665 12.932 11.579 1.00 95.56 308 GLY A CA 1
ATOM 2318 C C . GLY A 1 308 ? 3.638 13.691 10.736 1.00 95.56 308 GLY A C 1
ATOM 2319 O O . GLY A 1 308 ? 3.597 14.923 10.800 1.00 95.56 308 GLY A O 1
ATOM 2320 N N . SER A 1 309 ? 2.792 12.999 9.968 1.00 97.94 309 SER A N 1
ATOM 2321 C CA . SER A 1 309 ? 1.787 13.627 9.102 1.00 97.94 309 SER A CA 1
ATOM 2322 C C . SER A 1 309 ? 0.381 13.704 9.712 1.00 97.94 309 SER A C 1
ATOM 2324 O O . SER A 1 309 ? -0.490 14.347 9.118 1.00 97.94 309 SER A O 1
ATOM 2326 N N . TYR A 1 310 ? 0.131 13.094 10.875 1.00 98.00 310 TYR A N 1
ATOM 2327 C CA . TYR A 1 310 ? -1.218 13.019 11.458 1.00 98.00 310 TYR A CA 1
ATOM 2328 C C . TYR A 1 310 ? -1.284 13.095 12.991 1.00 98.00 310 TYR A C 1
ATOM 2330 O O . TYR A 1 310 ? -2.375 13.183 13.554 1.00 98.00 310 TYR A O 1
ATOM 2338 N N . GLU A 1 311 ? -0.147 13.064 13.677 1.00 96.44 311 GLU A N 1
ATOM 2339 C CA . GLU A 1 311 ? -0.057 12.924 15.129 1.00 96.44 311 GLU A CA 1
ATOM 2340 C C . GLU A 1 311 ? -0.139 14.262 15.872 1.00 96.44 311 GLU A C 1
ATOM 2342 O O . GLU A 1 311 ? -0.439 14.268 17.065 1.00 96.44 311 GLU A O 1
ATOM 2347 N N . ILE A 1 312 ? 0.117 15.393 15.200 1.00 96.94 312 ILE A N 1
ATOM 2348 C CA . ILE A 1 312 ? 0.153 16.715 15.849 1.00 96.94 312 ILE A CA 1
ATOM 2349 C C . ILE A 1 312 ? -1.262 17.174 16.212 1.00 96.94 312 ILE A C 1
ATOM 2351 O O . ILE A 1 312 ? -1.492 17.672 17.315 1.00 96.94 312 ILE A O 1
ATOM 2355 N N . SER A 1 313 ? -2.217 17.035 15.288 1.00 98.38 313 SER A N 1
ATOM 2356 C CA . SER A 1 313 ? -3.616 17.402 15.520 1.00 98.38 313 SER A CA 1
ATOM 2357 C C . SER A 1 313 ? -4.577 16.737 14.526 1.00 98.38 313 SER A C 1
ATOM 2359 O O . SER A 1 313 ? -4.171 16.371 13.417 1.00 98.38 313 SER A O 1
ATOM 2361 N N . PRO A 1 314 ? -5.881 16.640 14.855 1.00 98.56 314 PRO A N 1
ATOM 2362 C CA . PRO A 1 314 ? -6.900 16.202 13.900 1.00 98.56 314 PRO A CA 1
ATOM 2363 C C . PRO A 1 314 ? -6.932 17.040 12.614 1.00 98.56 314 PRO A C 1
ATOM 2365 O O . PRO A 1 314 ? -7.176 16.507 11.534 1.00 98.56 314 PRO A O 1
ATOM 2368 N N . GLU A 1 315 ? -6.670 18.345 12.703 1.00 98.69 315 GLU A N 1
ATOM 2369 C CA . GLU A 1 315 ? -6.610 19.254 11.555 1.00 98.69 315 GLU A CA 1
ATOM 2370 C C . GLU A 1 315 ? -5.429 18.931 10.633 1.00 98.69 315 GLU A C 1
ATOM 2372 O O . GLU A 1 315 ? -5.596 18.921 9.411 1.00 98.69 315 GLU A O 1
ATOM 2377 N N . GLN A 1 316 ? -4.261 18.617 11.205 1.00 98.69 316 GLN A N 1
ATOM 2378 C CA . GLN A 1 316 ? -3.107 18.154 10.436 1.00 98.69 316 GLN A CA 1
ATOM 2379 C C . GLN A 1 316 ? -3.441 16.848 9.706 1.00 98.69 316 GLN A C 1
ATOM 2381 O O . GLN A 1 316 ? -3.247 16.756 8.494 1.00 98.69 316 GLN A O 1
ATOM 2386 N N . ALA A 1 317 ? -4.011 15.875 10.424 1.00 98.75 317 ALA A N 1
ATOM 2387 C CA . ALA A 1 317 ? -4.381 14.577 9.872 1.00 98.75 317 ALA A CA 1
ATOM 2388 C C . ALA A 1 317 ? -5.348 14.711 8.680 1.00 98.75 317 ALA A C 1
ATOM 2390 O O . ALA A 1 317 ? -5.170 14.061 7.649 1.00 98.75 317 ALA A O 1
ATOM 2391 N N . VAL A 1 318 ? -6.333 15.613 8.777 1.00 98.88 318 VAL A N 1
ATOM 2392 C CA . VAL A 1 318 ? -7.234 15.944 7.662 1.00 98.88 318 VAL A CA 1
ATOM 2393 C C . VAL A 1 318 ? -6.482 16.575 6.492 1.00 98.88 318 VAL A C 1
ATOM 2395 O O . VAL A 1 318 ? -6.725 16.188 5.351 1.00 98.88 318 VAL A O 1
ATOM 2398 N N . GLY A 1 319 ? -5.571 17.520 6.742 1.00 98.81 319 GLY A N 1
ATOM 2399 C CA . GLY A 1 319 ? -4.764 18.147 5.692 1.00 98.81 319 GLY A CA 1
ATOM 2400 C C . GLY A 1 319 ? -3.952 17.126 4.889 1.00 98.81 319 GLY A C 1
ATOM 2401 O O . GLY A 1 319 ? -4.004 17.120 3.656 1.00 98.81 319 GLY A O 1
ATOM 2402 N N . SER A 1 320 ? -3.274 16.212 5.583 1.00 98.88 320 SER A N 1
ATOM 2403 C CA . SER A 1 320 ? -2.498 15.126 4.971 1.00 98.88 320 SER A CA 1
ATOM 2404 C C . SER A 1 320 ? -3.389 14.137 4.214 1.00 98.88 320 SER A C 1
ATOM 2406 O O . SER A 1 320 ? -3.098 13.789 3.068 1.00 98.88 320 SER A O 1
ATOM 2408 N N . ALA A 1 321 ? -4.527 13.747 4.796 1.00 98.88 321 ALA A N 1
ATOM 2409 C CA . ALA A 1 321 ? -5.509 12.878 4.150 1.00 98.88 321 ALA A CA 1
ATOM 2410 C C . ALA A 1 321 ? -6.085 13.494 2.860 1.00 98.88 321 ALA A C 1
ATOM 2412 O O . ALA A 1 321 ? -6.185 12.811 1.839 1.00 98.88 321 ALA A O 1
ATOM 2413 N N . ILE A 1 322 ? -6.397 14.797 2.861 1.00 98.81 322 ILE A N 1
ATOM 2414 C CA . ILE A 1 322 ? -6.881 15.513 1.671 1.00 98.81 322 ILE A CA 1
ATOM 2415 C C . ILE A 1 322 ? -5.841 15.466 0.549 1.00 98.81 322 ILE A C 1
ATOM 2417 O O . ILE A 1 322 ? -6.207 15.178 -0.594 1.00 98.81 322 ILE A O 1
ATOM 2421 N N . LYS A 1 323 ? -4.563 15.730 0.856 1.00 98.69 323 LYS A N 1
ATOM 2422 C CA . LYS A 1 323 ? -3.476 15.624 -0.130 1.00 98.69 323 LYS A CA 1
ATOM 2423 C C . LYS A 1 323 ? -3.382 14.206 -0.689 1.00 98.69 323 LYS A C 1
ATOM 2425 O O . LYS A 1 323 ? -3.384 14.025 -1.905 1.00 98.69 323 LYS A O 1
ATOM 2430 N N . MET A 1 324 ? -3.403 13.193 0.177 1.00 98.56 324 MET A N 1
ATOM 2431 C CA . MET A 1 324 ? -3.333 11.789 -0.232 1.00 98.56 324 MET A CA 1
ATOM 2432 C C . MET A 1 324 ? -4.478 11.395 -1.180 1.00 98.56 324 MET A C 1
ATOM 2434 O O . MET A 1 324 ? -4.249 10.754 -2.205 1.00 98.56 324 MET A O 1
ATOM 2438 N N . VAL A 1 325 ? -5.714 11.818 -0.900 1.00 98.50 325 VAL A N 1
ATOM 2439 C CA . VAL A 1 325 ? -6.861 11.543 -1.781 1.00 98.50 325 VAL A CA 1
ATOM 2440 C C . VAL A 1 325 ? -6.757 12.318 -3.095 1.00 98.50 325 VAL A C 1
ATOM 2442 O O . VAL A 1 325 ? -6.894 11.727 -4.167 1.00 98.50 325 VAL A O 1
ATOM 2445 N N . LYS A 1 326 ? -6.516 13.633 -3.047 1.00 98.25 326 LYS A N 1
ATOM 2446 C CA . LYS A 1 326 ? -6.548 14.493 -4.243 1.00 98.25 326 LYS A CA 1
ATOM 2447 C C . LYS A 1 326 ? -5.363 14.251 -5.168 1.00 98.25 326 LYS A C 1
ATOM 2449 O O . LYS A 1 326 ? -5.543 14.104 -6.377 1.00 98.25 326 LYS A O 1
ATOM 2454 N N . GLU A 1 327 ? -4.167 14.213 -4.602 1.00 98.56 327 GLU A N 1
ATOM 2455 C CA . GLU A 1 327 ? -2.921 14.093 -5.351 1.00 98.56 327 GLU A CA 1
ATOM 2456 C C . GLU A 1 327 ? -2.549 12.626 -5.543 1.00 98.56 327 GLU A C 1
ATOM 2458 O O . GLU A 1 327 ? -2.233 12.226 -6.661 1.00 98.56 327 GLU A O 1
ATOM 2463 N N . GLY A 1 328 ? -2.665 11.808 -4.491 1.00 98.31 328 GLY A N 1
ATOM 2464 C CA . GLY A 1 328 ? -2.384 10.368 -4.528 1.00 98.31 328 GLY A CA 1
ATOM 2465 C C . GLY A 1 328 ? -3.452 9.535 -5.248 1.00 98.31 328 GLY A C 1
ATOM 2466 O O . GLY A 1 328 ? -3.155 8.441 -5.723 1.00 98.31 328 GLY A O 1
ATOM 2467 N N . ARG A 1 329 ? -4.677 10.058 -5.405 1.00 98.25 329 ARG A N 1
ATOM 2468 C CA . ARG A 1 329 ? -5.816 9.400 -6.084 1.00 98.25 329 ARG A CA 1
ATOM 2469 C C . ARG A 1 329 ? -6.245 8.071 -5.440 1.00 98.25 329 ARG A C 1
ATOM 2471 O O . ARG A 1 329 ? -6.739 7.172 -6.129 1.00 98.25 329 ARG A O 1
ATOM 2478 N N . VAL A 1 330 ? -6.079 7.953 -4.123 1.00 98.50 330 VAL A N 1
ATOM 2479 C CA . VAL A 1 330 ? -6.541 6.803 -3.325 1.00 98.50 330 VAL A CA 1
ATOM 2480 C C . VAL A 1 330 ? -7.999 6.970 -2.888 1.00 98.50 330 VAL A C 1
ATOM 2482 O O . VAL A 1 330 ? -8.537 8.076 -2.901 1.00 98.50 330 VAL A O 1
ATOM 2485 N N . GLN A 1 331 ? -8.661 5.870 -2.520 1.00 98.56 331 GLN A N 1
ATOM 2486 C CA . GLN A 1 331 ? -10.056 5.881 -2.058 1.00 98.56 331 GLN A CA 1
ATOM 2487 C C . GLN A 1 331 ? -10.197 5.881 -0.531 1.00 98.56 331 GLN A C 1
ATOM 2489 O O . GLN A 1 331 ? -11.271 6.206 -0.031 1.00 98.56 331 GLN A O 1
ATOM 2494 N N . GLY A 1 332 ? -9.152 5.508 0.207 1.00 98.50 332 GLY A N 1
ATOM 2495 C CA . GLY A 1 332 ? -9.151 5.507 1.666 1.00 98.50 332 GLY A CA 1
ATOM 2496 C C . GLY A 1 332 ? -7.775 5.806 2.242 1.00 98.50 332 GLY A C 1
ATOM 2497 O O . GLY A 1 332 ? -6.775 5.804 1.524 1.00 98.50 332 GLY A O 1
ATOM 2498 N N . ILE A 1 333 ? -7.752 6.046 3.547 1.00 98.81 333 ILE A N 1
ATOM 2499 C CA . ILE A 1 333 ? -6.575 6.443 4.312 1.00 98.81 333 ILE A CA 1
ATOM 2500 C C . ILE A 1 333 ? -6.280 5.395 5.383 1.00 98.81 333 ILE A C 1
ATOM 2502 O O . ILE A 1 333 ? -7.202 4.987 6.088 1.00 98.81 333 ILE A O 1
ATOM 2506 N N . LYS A 1 334 ? -5.020 4.970 5.521 1.00 98.88 334 LYS A N 1
ATOM 2507 C CA . LYS A 1 334 ? -4.540 4.227 6.696 1.00 98.88 334 LYS A CA 1
ATOM 2508 C C . LYS A 1 334 ? -3.803 5.178 7.640 1.00 98.88 334 LYS A C 1
ATOM 2510 O O . LYS A 1 334 ? -3.119 6.083 7.177 1.00 98.88 334 LYS A O 1
ATOM 2515 N N . LEU A 1 335 ? -3.979 4.987 8.947 1.00 98.56 335 LEU A N 1
ATOM 2516 C CA . LEU A 1 335 ? -3.153 5.610 9.987 1.00 98.56 335 LEU A CA 1
ATOM 2517 C C . LEU A 1 335 ? -2.995 4.663 11.180 1.00 98.56 335 LEU A C 1
ATOM 2519 O O . LEU A 1 335 ? -3.833 3.774 11.379 1.00 98.56 335 LEU A O 1
ATOM 2523 N N . GLU A 1 336 ? -1.942 4.855 11.974 1.00 98.06 336 GLU A N 1
ATOM 2524 C CA . GLU A 1 336 ? -1.599 3.973 13.093 1.00 98.06 336 GLU A CA 1
ATOM 2525 C C . GLU A 1 336 ? -1.923 4.588 14.454 1.00 98.06 336 GLU A C 1
ATOM 2527 O O . GLU A 1 336 ? -1.609 5.741 14.745 1.00 98.06 336 GLU A O 1
ATOM 2532 N N . GLY A 1 337 ? -2.519 3.788 15.335 1.00 96.25 337 GLY A N 1
ATOM 2533 C CA . GLY A 1 337 ? -2.812 4.180 16.709 1.00 96.25 337 GLY A CA 1
ATOM 2534 C C . GLY A 1 337 ? -4.183 3.720 17.189 1.00 96.25 337 GLY A C 1
ATOM 2535 O O . GLY A 1 337 ? -5.104 3.493 16.404 1.00 96.25 337 GLY A O 1
ATOM 2536 N N . GLY A 1 338 ? -4.285 3.559 18.506 1.00 96.31 338 GLY A N 1
ATOM 2537 C CA . GLY A 1 338 ? -5.483 3.104 19.199 1.00 96.31 338 GLY A CA 1
ATOM 2538 C C . GLY A 1 338 ? -6.391 4.259 19.610 1.00 96.31 338 GLY A C 1
ATOM 2539 O O . GLY A 1 338 ? -6.631 5.195 18.844 1.00 96.31 338 GLY A O 1
ATOM 2540 N N . ALA A 1 339 ? -6.894 4.200 20.844 1.00 97.19 339 ALA A N 1
ATOM 2541 C CA . ALA A 1 339 ? -7.815 5.194 21.392 1.00 97.19 339 ALA A CA 1
ATOM 2542 C C . ALA A 1 339 ? -7.296 6.642 21.292 1.00 97.19 339 ALA A C 1
ATOM 2544 O O . ALA A 1 339 ? -8.085 7.568 21.112 1.00 97.19 339 ALA A O 1
ATOM 2545 N N . GLU A 1 340 ? -5.982 6.856 21.356 1.00 96.50 340 GLU A N 1
ATOM 2546 C CA . GLU A 1 340 ? -5.374 8.181 21.236 1.00 96.50 340 GLU A CA 1
ATOM 2547 C C . GLU A 1 340 ? -5.584 8.839 19.862 1.00 96.50 340 GLU A C 1
ATOM 2549 O O . GLU A 1 340 ? -5.610 10.065 19.782 1.00 96.50 340 GLU A O 1
ATOM 2554 N N . MET A 1 341 ? -5.780 8.057 18.793 1.00 98.12 341 MET A N 1
ATOM 2555 C CA . MET A 1 341 ? -5.994 8.576 17.434 1.00 98.12 341 MET A CA 1
ATOM 2556 C C . MET A 1 341 ? -7.473 8.768 17.078 1.00 98.12 341 MET A C 1
ATOM 2558 O O . MET A 1 341 ? -7.786 9.249 15.988 1.00 98.12 341 MET A O 1
ATOM 2562 N N . VAL A 1 342 ? -8.401 8.459 17.992 1.00 98.69 342 VAL A N 1
ATOM 2563 C CA . VAL A 1 342 ? -9.848 8.651 17.787 1.00 98.69 342 VAL A CA 1
ATOM 2564 C C . VAL A 1 342 ? -10.205 10.064 17.305 1.00 98.69 342 VAL A C 1
ATOM 2566 O O . VAL A 1 342 ? -10.976 10.158 16.347 1.00 98.69 342 VAL A O 1
ATOM 2569 N N . PRO A 1 343 ? -9.652 11.162 17.869 1.00 98.62 343 PRO A N 1
ATOM 2570 C CA . PRO A 1 343 ? -9.955 12.508 17.382 1.00 98.62 343 PRO A CA 1
ATOM 2571 C C . PRO A 1 343 ? -9.580 12.720 15.908 1.00 98.62 343 PRO A C 1
ATOM 2573 O O . PRO A 1 343 ? -10.354 13.321 15.163 1.00 98.62 343 PRO A O 1
ATOM 2576 N N . ALA A 1 344 ? -8.431 12.196 15.469 1.00 98.75 344 ALA A N 1
ATOM 2577 C CA . ALA A 1 344 ? -7.982 12.288 14.081 1.00 98.75 344 ALA A CA 1
ATOM 2578 C C . ALA A 1 344 ? -8.857 11.438 13.146 1.00 98.75 344 ALA A C 1
ATOM 2580 O O . ALA A 1 344 ? -9.345 11.944 12.134 1.00 98.75 344 ALA A O 1
ATOM 2581 N N . ILE A 1 345 ? -9.130 10.181 13.521 1.00 98.88 345 ILE A N 1
ATOM 2582 C CA . ILE A 1 345 ? -9.988 9.264 12.752 1.00 98.88 345 ILE A CA 1
ATOM 2583 C C . ILE A 1 345 ? -11.374 9.880 12.551 1.00 98.88 345 ILE A C 1
ATOM 2585 O O . ILE A 1 345 ? -11.830 10.009 11.415 1.00 98.88 345 ILE A O 1
ATOM 2589 N N . ALA A 1 346 ? -12.016 10.328 13.632 1.00 98.88 346 ALA A N 1
ATOM 2590 C CA . ALA A 1 346 ? -13.354 10.906 13.573 1.00 98.88 346 ALA A CA 1
ATOM 2591 C C . ALA A 1 346 ? -13.404 12.152 12.677 1.00 98.88 346 ALA A C 1
ATOM 2593 O O . ALA A 1 346 ? -14.363 12.344 11.923 1.00 98.88 346 ALA A O 1
ATOM 2594 N N . LYS A 1 347 ? -12.360 12.992 12.712 1.00 98.81 347 LYS A N 1
ATOM 2595 C CA . LYS A 1 347 ? -12.280 14.198 11.882 1.00 98.81 347 LYS A CA 1
ATOM 2596 C C . LYS A 1 347 ? -12.099 13.869 10.395 1.00 98.81 347 LYS A C 1
ATOM 2598 O O . LYS A 1 347 ? -12.796 14.457 9.570 1.00 98.81 347 LYS A O 1
ATOM 2603 N N . ILE A 1 348 ? -11.231 12.912 10.054 1.00 98.88 348 ILE A N 1
ATOM 2604 C CA . ILE A 1 348 ? -11.032 12.441 8.669 1.00 98.88 348 ILE A CA 1
ATOM 2605 C C . ILE A 1 348 ? -12.326 11.826 8.118 1.00 98.88 348 ILE A C 1
ATOM 2607 O O . ILE A 1 348 ? -12.748 12.166 7.011 1.00 98.88 348 ILE A O 1
ATOM 2611 N N . VAL A 1 349 ? -12.996 10.984 8.910 1.00 98.75 349 VAL A N 1
ATOM 2612 C CA . VAL A 1 349 ? -14.273 10.361 8.528 1.00 98.75 349 VAL A CA 1
ATOM 2613 C C . VAL A 1 349 ? -15.365 11.414 8.329 1.00 98.75 349 VAL A C 1
ATOM 2615 O O . VAL A 1 349 ? -16.081 11.372 7.330 1.00 98.75 349 VAL A O 1
ATOM 2618 N N . THR A 1 350 ? -15.458 12.408 9.218 1.00 98.56 350 THR A N 1
ATOM 2619 C CA . THR A 1 350 ? -16.414 13.527 9.088 1.00 98.56 350 THR A CA 1
ATOM 2620 C C . THR A 1 350 ? -16.151 14.367 7.833 1.00 98.56 350 THR A C 1
ATOM 2622 O O . THR A 1 350 ? -17.089 14.884 7.231 1.00 98.56 350 THR A O 1
ATOM 2625 N N . ALA A 1 351 ? -14.893 14.466 7.390 1.00 98.44 351 ALA A N 1
ATOM 2626 C CA . ALA A 1 351 ? -14.524 15.101 6.124 1.00 98.44 351 ALA A CA 1
ATOM 2627 C C . ALA A 1 351 ? -14.868 14.250 4.879 1.00 98.44 351 ALA A C 1
ATOM 2629 O O . ALA A 1 351 ? -14.605 14.678 3.756 1.00 98.44 351 ALA A O 1
ATOM 2630 N N . GLY A 1 352 ? -15.459 13.062 5.054 1.00 97.94 352 GLY A N 1
ATOM 2631 C CA . GLY A 1 352 ? -15.920 12.188 3.973 1.00 97.94 352 GLY A CA 1
ATOM 2632 C C . GLY A 1 352 ? -14.870 11.207 3.448 1.00 97.94 352 GLY A C 1
ATOM 2633 O O . GLY A 1 352 ? -15.089 10.592 2.404 1.00 97.94 352 GLY A O 1
ATOM 2634 N N . MET A 1 353 ? -13.738 11.046 4.140 1.00 98.56 353 MET A N 1
ATOM 2635 C CA . MET A 1 353 ? -12.659 10.147 3.726 1.00 98.56 353 MET A CA 1
ATOM 2636 C C . MET A 1 353 ? -12.695 8.834 4.529 1.00 98.56 353 MET A C 1
ATOM 2638 O O . MET A 1 353 ? -12.654 8.868 5.759 1.00 98.56 353 MET A O 1
ATOM 2642 N N . PRO A 1 354 ? -12.753 7.662 3.871 1.00 98.69 354 PRO A N 1
ATOM 2643 C CA . PRO A 1 354 ? -12.707 6.366 4.544 1.00 98.69 354 PRO A CA 1
ATOM 2644 C C . PRO A 1 354 ? -11.396 6.135 5.296 1.00 98.69 354 PRO A C 1
ATOM 2646 O O . PRO A 1 354 ? -10.327 6.283 4.707 1.00 98.69 354 PRO A O 1
ATOM 2649 N N . VAL A 1 355 ? -11.475 5.681 6.550 1.00 98.94 355 VAL A N 1
ATOM 2650 C CA . VAL A 1 355 ? -10.293 5.349 7.362 1.00 98.94 355 VAL A CA 1
ATOM 2651 C C . VAL A 1 355 ? -10.190 3.848 7.626 1.00 98.94 355 VAL A C 1
ATOM 2653 O O . VAL A 1 355 ? -11.111 3.241 8.174 1.00 98.94 355 VAL A O 1
ATOM 2656 N N . LEU A 1 356 ? -9.051 3.270 7.255 1.00 98.94 356 LEU A N 1
ATOM 2657 C CA . LEU A 1 356 ? -8.562 1.973 7.705 1.00 98.94 356 LEU A CA 1
ATOM 2658 C C . LEU A 1 356 ? -7.677 2.214 8.935 1.00 98.94 356 LEU A C 1
ATOM 2660 O O . LEU A 1 356 ? -6.571 2.730 8.808 1.00 98.94 356 LEU A O 1
ATOM 2664 N N . ALA A 1 357 ? -8.148 1.867 10.128 1.00 98.81 357 ALA A N 1
ATOM 2665 C CA . ALA A 1 357 ? -7.323 2.001 11.329 1.00 98.81 357 ALA A CA 1
ATOM 2666 C C . ALA A 1 357 ? -6.227 0.922 11.364 1.00 98.81 357 ALA A C 1
ATOM 2668 O O . ALA A 1 357 ? -6.383 -0.138 10.758 1.00 98.81 357 ALA A O 1
ATOM 2669 N N . HIS A 1 358 ? -5.147 1.151 12.108 1.00 98.81 358 HIS A N 1
ATOM 2670 C CA . HIS A 1 358 ? -4.116 0.148 12.367 1.00 98.81 358 HIS A CA 1
ATOM 2671 C C . HIS A 1 358 ? -3.752 0.116 13.857 1.00 98.81 358 HIS A C 1
ATOM 2673 O O . HIS A 1 358 ? -3.295 1.113 14.414 1.00 98.81 358 HIS A O 1
ATOM 2679 N N . ILE A 1 359 ? -3.961 -1.040 14.497 1.00 98.12 359 ILE A N 1
ATOM 2680 C CA . ILE A 1 359 ? -3.619 -1.298 15.901 1.00 98.12 359 ILE A CA 1
ATOM 2681 C C . ILE A 1 359 ? -2.828 -2.607 16.047 1.00 98.12 359 ILE A C 1
ATOM 2683 O O . ILE A 1 359 ? -2.746 -3.428 15.134 1.00 98.12 359 ILE A O 1
ATOM 2687 N N . GLY A 1 360 ? -2.307 -2.849 17.249 1.00 95.56 360 GLY A N 1
ATOM 2688 C CA . GLY A 1 360 ? -1.374 -3.941 17.503 1.00 95.56 360 GLY A CA 1
ATOM 2689 C C . GLY A 1 360 ? 0.043 -3.402 17.432 1.00 95.56 360 GLY A C 1
ATOM 2690 O O . GLY A 1 360 ? 0.339 -2.386 18.064 1.00 95.56 360 GLY A O 1
ATOM 2691 N N . LEU A 1 361 ? 0.931 -4.100 16.733 1.00 92.44 361 LEU A N 1
ATOM 2692 C CA . LEU A 1 361 ? 2.252 -3.563 16.441 1.00 92.44 361 LEU A CA 1
ATOM 2693 C C . LEU A 1 361 ? 2.111 -2.459 15.389 1.00 92.44 361 LEU A C 1
ATOM 2695 O O . LEU A 1 361 ? 1.674 -2.731 14.287 1.00 92.44 361 LEU A O 1
ATOM 2699 N N . THR A 1 362 ? 2.480 -1.232 15.742 1.00 89.19 362 THR A N 1
ATOM 2700 C CA . THR A 1 362 ? 2.459 -0.071 14.840 1.00 89.19 362 THR A CA 1
ATOM 2701 C C . THR A 1 362 ? 3.907 0.295 14.489 1.00 89.19 362 THR A C 1
ATOM 2703 O O . THR A 1 362 ? 4.579 0.889 15.348 1.00 89.19 362 THR A O 1
ATOM 2706 N N . PRO A 1 363 ? 4.436 -0.119 13.318 1.00 86.94 363 PRO A N 1
ATOM 2707 C CA . PRO A 1 363 ? 5.834 0.071 12.919 1.00 86.94 363 PRO A CA 1
ATOM 2708 C C . PRO A 1 363 ? 6.362 1.495 13.082 1.00 86.94 363 PRO A C 1
ATOM 2710 O O . PRO A 1 363 ? 7.484 1.665 13.556 1.00 86.94 363 PRO A O 1
ATOM 2713 N N . GLN A 1 364 ? 5.536 2.516 12.830 1.00 90.19 364 GLN A N 1
ATOM 2714 C CA . GLN A 1 364 ? 5.930 3.925 12.985 1.00 90.19 364 GLN A CA 1
ATOM 2715 C C . GLN A 1 364 ? 6.340 4.267 14.427 1.00 90.19 364 GLN A C 1
ATOM 2717 O O . GLN A 1 364 ? 7.074 5.214 14.689 1.00 90.19 364 GLN A O 1
ATOM 2722 N N . ARG A 1 365 ? 5.905 3.459 15.399 1.00 83.81 365 ARG A N 1
ATOM 2723 C CA . ARG A 1 365 ? 6.221 3.612 16.824 1.00 83.81 365 ARG A CA 1
ATOM 2724 C C . ARG A 1 365 ? 7.195 2.552 17.325 1.00 83.81 365 ARG A C 1
ATOM 2726 O O . ARG A 1 365 ? 7.284 2.342 18.537 1.00 83.81 365 ARG A O 1
ATOM 2733 N N . GLN A 1 366 ? 7.941 1.889 16.439 1.00 81.75 366 GLN A N 1
ATOM 2734 C CA . GLN A 1 366 ? 8.865 0.814 16.813 1.00 81.75 366 GLN A CA 1
ATOM 2735 C C . GLN A 1 366 ? 9.838 1.219 17.929 1.00 81.75 366 GLN A C 1
ATOM 2737 O O . GLN A 1 366 ? 10.067 0.437 18.849 1.00 81.75 366 GLN A O 1
ATOM 2742 N N . ASN A 1 367 ? 10.338 2.459 17.919 1.00 80.19 367 ASN A N 1
ATOM 2743 C CA . ASN A 1 367 ? 11.272 2.958 18.929 1.00 80.19 367 ASN A CA 1
ATOM 2744 C C . ASN A 1 367 ? 10.616 3.043 20.315 1.00 80.19 367 ASN A C 1
ATOM 2746 O O . ASN A 1 367 ? 11.198 2.603 21.305 1.00 80.19 367 ASN A O 1
ATOM 2750 N N . ALA A 1 368 ? 9.366 3.510 20.382 1.00 76.75 368 ALA A N 1
ATOM 2751 C CA . ALA A 1 368 ? 8.587 3.534 21.620 1.00 76.75 368 ALA A CA 1
ATOM 2752 C C . ALA A 1 368 ? 8.175 2.123 22.086 1.00 76.75 368 ALA A C 1
ATOM 2754 O O . ALA A 1 368 ? 8.046 1.874 23.283 1.00 76.75 368 ALA A O 1
ATOM 2755 N N . LEU A 1 369 ? 7.987 1.188 21.150 1.00 75.56 369 LEU A N 1
ATOM 2756 C CA . LEU A 1 369 ? 7.601 -0.201 21.427 1.00 75.56 369 LEU A CA 1
ATOM 2757 C C . LEU A 1 369 ? 8.797 -1.130 21.722 1.00 75.56 369 LEU A C 1
ATOM 2759 O O . LEU A 1 369 ? 8.600 -2.290 22.101 1.00 75.56 369 LEU A O 1
ATOM 2763 N N . GLY A 1 370 ? 10.034 -0.640 21.586 1.00 77.19 370 GLY A N 1
ATOM 2764 C CA . GLY A 1 370 ? 11.252 -1.434 21.771 1.00 77.19 370 GLY A CA 1
ATOM 2765 C C . GLY A 1 370 ? 11.478 -2.469 20.661 1.00 77.19 370 GLY A C 1
ATOM 2766 O O . GLY A 1 370 ? 11.939 -3.585 20.939 1.00 77.19 370 GLY A O 1
ATOM 2767 N N . GLY A 1 371 ? 11.114 -2.111 19.428 1.00 83.38 371 GLY A N 1
ATOM 2768 C CA . GLY A 1 371 ? 11.217 -2.909 18.207 1.00 83.38 371 GLY A CA 1
ATOM 2769 C C . GLY A 1 371 ? 9.932 -3.657 17.832 1.00 83.38 371 GLY A C 1
ATOM 2770 O O . GLY A 1 371 ? 8.870 -3.484 18.435 1.00 83.38 371 GLY A O 1
ATOM 2771 N N . PHE A 1 372 ? 10.043 -4.546 16.841 1.00 82.19 372 PHE A N 1
ATOM 2772 C CA . PHE A 1 372 ? 8.934 -5.341 16.301 1.00 82.19 372 PHE A CA 1
ATOM 2773 C C . PHE A 1 372 ? 8.509 -6.480 17.240 1.00 82.19 372 PHE A C 1
ATOM 2775 O O . PHE A 1 372 ? 8.869 -7.649 17.066 1.00 82.19 372 PHE A O 1
ATOM 2782 N N . ARG A 1 373 ? 7.749 -6.141 18.286 1.00 86.25 373 ARG A N 1
ATOM 2783 C CA . ARG A 1 373 ? 7.281 -7.093 19.304 1.00 86.25 373 ARG A CA 1
ATOM 2784 C C . ARG A 1 373 ? 5.798 -7.403 19.146 1.00 86.25 373 ARG A C 1
ATOM 2786 O O . ARG A 1 373 ? 4.979 -6.515 18.943 1.00 86.25 373 ARG A O 1
ATOM 2793 N N . VAL A 1 374 ? 5.456 -8.677 19.328 1.00 89.94 374 VAL A N 1
ATOM 2794 C CA . VAL A 1 374 ? 4.065 -9.158 19.367 1.00 89.94 374 VAL A CA 1
ATOM 2795 C C . VAL A 1 374 ? 3.294 -8.465 20.495 1.00 89.94 374 VAL A C 1
ATOM 2797 O O . VAL A 1 374 ? 3.751 -8.475 21.643 1.00 89.94 374 VAL A O 1
ATOM 2800 N N . GLN A 1 375 ? 2.113 -7.937 20.177 1.00 92.75 375 GLN A N 1
ATOM 2801 C CA . GLN A 1 375 ? 1.232 -7.215 21.099 1.00 92.75 375 GLN A CA 1
ATOM 2802 C C . GLN A 1 375 ? 0.116 -8.114 21.640 1.00 92.75 375 GLN A C 1
ATOM 2804 O O . GLN A 1 375 ? -0.203 -9.143 21.059 1.00 92.75 375 GLN A O 1
ATOM 2809 N N . GLY A 1 376 ? -0.481 -7.758 22.782 1.00 91.94 376 GLY A N 1
ATOM 2810 C CA . GLY A 1 376 ? -1.622 -8.508 23.331 1.00 91.94 376 GLY A CA 1
ATOM 2811 C C . GLY A 1 376 ? -1.288 -9.880 23.937 1.00 91.94 376 GLY A C 1
ATOM 2812 O O . GLY A 1 376 ? -2.165 -10.732 24.025 1.00 91.94 376 GLY A O 1
ATOM 2813 N N . LYS A 1 377 ? -0.037 -10.117 24.367 1.00 93.56 377 LYS A N 1
ATOM 2814 C CA . LYS A 1 377 ? 0.372 -11.393 25.000 1.00 93.56 377 LYS A CA 1
ATOM 2815 C C . LYS A 1 377 ? -0.186 -11.614 26.409 1.00 93.56 377 LYS A C 1
ATOM 2817 O O . LYS A 1 377 ? -0.266 -12.752 26.857 1.00 93.56 377 LYS A O 1
ATOM 2822 N N . SER A 1 378 ? -0.504 -10.543 27.129 1.00 95.81 378 SER A N 1
ATOM 2823 C CA . SER A 1 378 ? -1.109 -10.603 28.461 1.00 95.81 378 SER A CA 1
ATOM 2824 C C . SER A 1 378 ? -2.593 -10.265 28.376 1.00 95.81 378 SER A C 1
ATOM 2826 O O . SER A 1 378 ? -3.009 -9.543 27.471 1.00 95.81 378 SER A O 1
ATOM 2828 N N . ALA A 1 379 ? -3.390 -10.720 29.346 1.00 96.44 379 ALA A N 1
ATOM 2829 C CA . ALA A 1 379 ? -4.812 -10.379 29.413 1.00 96.44 379 ALA A CA 1
ATOM 2830 C C . ALA A 1 379 ? -5.045 -8.855 29.415 1.00 96.44 379 ALA A C 1
ATOM 2832 O O . ALA A 1 379 ? -5.918 -8.368 28.704 1.00 96.44 379 ALA A O 1
ATOM 2833 N N . ALA A 1 380 ? -4.215 -8.093 30.139 1.00 96.50 380 ALA A N 1
ATOM 2834 C CA . ALA A 1 380 ? -4.273 -6.630 30.147 1.00 96.50 380 ALA A CA 1
ATOM 2835 C C . ALA A 1 380 ? -3.954 -6.023 28.768 1.00 96.50 380 ALA A C 1
ATOM 2837 O O . ALA A 1 380 ? -4.663 -5.131 28.309 1.00 96.50 380 ALA A O 1
ATOM 2838 N N . GLY A 1 381 ? -2.925 -6.531 28.079 1.00 95.31 381 GLY A N 1
ATOM 2839 C CA . GLY A 1 381 ? -2.579 -6.081 26.729 1.00 95.31 381 GLY A CA 1
ATOM 2840 C C . GLY A 1 381 ? -3.654 -6.429 25.695 1.00 95.31 381 GLY A C 1
ATOM 2841 O O . GLY A 1 381 ? -3.975 -5.605 24.846 1.00 95.31 381 GLY A O 1
ATOM 2842 N N . ALA A 1 382 ? -4.240 -7.625 25.784 1.00 97.31 382 ALA A N 1
ATOM 2843 C CA . ALA A 1 382 ? -5.339 -8.055 24.923 1.00 97.31 382 ALA A CA 1
ATOM 2844 C C . ALA A 1 382 ? -6.615 -7.234 25.170 1.00 97.31 382 ALA A C 1
ATOM 2846 O O . ALA A 1 382 ? -7.300 -6.867 24.218 1.00 97.31 382 ALA A O 1
ATOM 2847 N N . LEU A 1 383 ? -6.912 -6.900 26.433 1.00 97.69 383 LEU A N 1
ATOM 2848 C CA . LEU A 1 383 ? -8.026 -6.021 26.782 1.00 97.69 383 LEU A CA 1
ATOM 2849 C C . LEU A 1 383 ? -7.812 -4.611 26.229 1.00 97.69 383 LEU A C 1
ATOM 2851 O O . LEU A 1 383 ? -8.731 -4.061 25.634 1.00 97.69 383 LEU A O 1
ATOM 2855 N N . ARG A 1 384 ? -6.600 -4.053 26.359 1.00 96.81 384 ARG A N 1
ATOM 2856 C CA . ARG A 1 384 ? -6.260 -2.754 25.761 1.00 96.81 384 ARG A CA 1
ATOM 2857 C C . ARG A 1 384 ? -6.451 -2.769 24.244 1.00 96.81 384 ARG A C 1
ATOM 2859 O O . ARG A 1 384 ? -7.117 -1.884 23.729 1.00 96.81 384 ARG A O 1
ATOM 2866 N N . LEU A 1 385 ? -5.959 -3.804 23.560 1.00 97.81 385 LEU A N 1
ATOM 2867 C CA . LEU A 1 385 ? -6.145 -3.964 22.116 1.00 97.81 385 LEU A CA 1
ATOM 2868 C C . LEU A 1 385 ? -7.632 -4.006 21.727 1.00 97.81 385 LEU A C 1
ATOM 2870 O O . LEU A 1 385 ? -8.027 -3.370 20.757 1.00 97.81 385 LEU A O 1
ATOM 2874 N N . LEU A 1 386 ? -8.464 -4.737 22.477 1.00 98.44 386 LEU A N 1
ATOM 2875 C CA . LEU A 1 386 ? -9.908 -4.772 22.234 1.00 98.44 386 LEU A CA 1
ATOM 2876 C C . LEU A 1 386 ? -10.555 -3.397 22.457 1.00 98.44 386 LEU A C 1
ATOM 2878 O O . LEU A 1 386 ? -11.401 -2.993 21.662 1.00 98.44 386 LEU A O 1
ATOM 2882 N N . THR A 1 387 ? -10.156 -2.679 23.508 1.00 98.44 387 THR A N 1
ATOM 2883 C CA . THR A 1 387 ? -10.622 -1.312 23.771 1.00 98.44 387 THR A CA 1
ATOM 2884 C C . THR A 1 387 ? -10.242 -0.373 22.629 1.00 98.44 387 THR A C 1
ATOM 2886 O O . THR A 1 387 ? -11.108 0.346 22.139 1.00 98.44 387 THR A O 1
ATOM 2889 N N . ASP A 1 388 ? -8.994 -0.425 22.158 1.00 98.50 388 ASP A N 1
ATOM 2890 C CA . ASP A 1 388 ? -8.524 0.361 21.014 1.00 98.50 388 ASP A CA 1
ATOM 2891 C C . ASP A 1 388 ? -9.322 0.021 19.748 1.00 98.50 388 ASP A C 1
ATOM 2893 O O . ASP A 1 388 ? -9.799 0.917 19.056 1.00 98.50 388 ASP A O 1
ATOM 2897 N N . ALA A 1 389 ? -9.552 -1.269 19.483 1.00 98.75 389 ALA A N 1
ATOM 2898 C CA . ALA A 1 389 ? -10.326 -1.743 18.338 1.00 98.75 389 ALA A CA 1
ATOM 2899 C C . ALA A 1 389 ? -11.772 -1.220 18.336 1.00 98.75 389 ALA A C 1
ATOM 2901 O O . ALA A 1 389 ? -12.291 -0.802 17.300 1.00 98.75 389 ALA A O 1
ATOM 2902 N N . ILE A 1 390 ? -12.427 -1.233 19.499 1.00 98.81 390 ILE A N 1
ATOM 2903 C CA . ILE A 1 390 ? -13.772 -0.675 19.659 1.00 98.81 390 ILE A CA 1
ATOM 2904 C C . ILE A 1 390 ? -13.724 0.845 19.480 1.00 98.81 390 ILE A C 1
ATOM 2906 O O . ILE A 1 390 ? -14.554 1.394 18.763 1.00 98.81 390 ILE A O 1
ATOM 2910 N N . ALA A 1 391 ? -12.742 1.525 20.072 1.00 98.81 391 ALA A N 1
ATOM 2911 C CA . ALA A 1 391 ? -12.622 2.976 20.002 1.00 98.81 391 ALA A CA 1
ATOM 2912 C C . ALA A 1 391 ? -12.468 3.478 18.556 1.00 98.81 391 ALA A C 1
ATOM 2914 O O . ALA A 1 391 ? -13.196 4.380 18.141 1.00 98.81 391 ALA A O 1
ATOM 2915 N N . VAL A 1 392 ? -11.592 2.858 17.756 1.00 98.81 392 VAL A N 1
ATOM 2916 C CA . VAL A 1 392 ? -11.412 3.242 16.343 1.00 98.81 392 VAL A CA 1
ATOM 2917 C C . VAL A 1 392 ? -12.640 2.913 15.488 1.00 98.81 392 VAL A C 1
ATOM 2919 O O . VAL A 1 392 ? -12.962 3.660 14.564 1.00 98.81 392 VAL A O 1
ATOM 2922 N N . GLN A 1 393 ? -13.374 1.843 15.817 1.00 98.81 393 GLN A N 1
ATOM 2923 C CA . GLN A 1 393 ? -14.657 1.540 15.181 1.00 98.81 393 GLN A CA 1
ATOM 2924 C C . GLN A 1 393 ? -15.703 2.618 15.480 1.00 98.81 393 GLN A C 1
ATOM 2926 O O . GLN A 1 393 ? -16.373 3.081 14.559 1.00 98.81 393 GLN A O 1
ATOM 2931 N N . GLU A 1 394 ? -15.868 3.015 16.745 1.00 98.75 394 GLU A N 1
ATOM 2932 C CA . GLU A 1 394 ? -16.841 4.052 17.116 1.00 98.75 394 GLU A CA 1
ATOM 2933 C C . GLU A 1 394 ? -16.449 5.432 16.561 1.00 98.75 394 GLU A C 1
ATOM 2935 O O . GLU A 1 394 ? -17.323 6.248 16.276 1.00 98.75 394 GLU A O 1
ATOM 2940 N N . ALA A 1 395 ? -15.157 5.674 16.313 1.00 98.81 395 ALA A N 1
ATOM 2941 C CA . ALA A 1 395 ? -14.673 6.853 15.593 1.00 98.81 395 ALA A CA 1
ATOM 2942 C C . ALA A 1 395 ? -15.040 6.858 14.094 1.00 98.81 395 ALA A C 1
ATOM 2944 O O . ALA A 1 395 ? -14.885 7.880 13.428 1.00 98.81 395 ALA A O 1
ATOM 2945 N N . GLY A 1 396 ? -15.526 5.734 13.554 1.00 98.69 396 GLY A N 1
ATOM 2946 C CA . GLY A 1 396 ? -16.010 5.619 12.179 1.00 98.69 396 GLY A CA 1
ATOM 2947 C C . GLY A 1 396 ? -15.036 4.972 11.193 1.00 98.69 396 GLY A C 1
ATOM 2948 O O . GLY A 1 396 ? -15.273 5.051 9.986 1.00 98.69 396 GLY A O 1
ATOM 2949 N N . ALA A 1 397 ? -13.962 4.323 11.660 1.00 98.88 397 ALA A N 1
ATOM 2950 C CA . ALA A 1 397 ? -13.114 3.520 10.779 1.00 98.88 397 ALA A CA 1
ATOM 2951 C C . ALA A 1 397 ? -13.947 2.435 10.069 1.00 98.88 397 ALA A C 1
ATOM 2953 O O . ALA A 1 397 ? -14.790 1.785 10.687 1.00 98.88 397 ALA A O 1
ATOM 2954 N N . PHE A 1 398 ? -13.718 2.215 8.771 1.00 98.81 398 PHE A N 1
ATOM 2955 C CA . PHE A 1 398 ? -14.474 1.213 8.004 1.00 98.81 398 PHE A CA 1
ATOM 2956 C C . PHE A 1 398 ? -13.930 -0.207 8.185 1.00 98.81 398 PHE A C 1
ATOM 2958 O O . PHE A 1 398 ? -14.621 -1.173 7.866 1.00 98.81 398 PHE A O 1
ATOM 2965 N N . ALA A 1 399 ? -12.683 -0.322 8.635 1.00 98.88 399 ALA A N 1
ATOM 2966 C CA . ALA A 1 399 ? -11.944 -1.552 8.869 1.00 98.88 399 ALA A CA 1
ATOM 2967 C C . ALA A 1 399 ? -10.776 -1.262 9.826 1.00 98.88 399 ALA A C 1
ATOM 2969 O O . ALA A 1 399 ? -10.399 -0.101 10.013 1.00 98.88 399 ALA A O 1
ATOM 2970 N N . VAL A 1 400 ? -10.172 -2.307 10.392 1.00 98.88 400 VAL A N 1
ATOM 2971 C CA . VAL A 1 400 ? -8.969 -2.181 11.229 1.00 98.88 400 VAL A CA 1
ATOM 2972 C C . VAL A 1 400 ? -7.944 -3.273 10.920 1.00 98.88 400 VAL A C 1
ATOM 2974 O O . VAL A 1 400 ? -8.279 -4.456 10.865 1.00 98.88 400 VAL A O 1
ATOM 2977 N N . VAL A 1 401 ? -6.685 -2.887 10.717 1.00 98.88 401 VAL A N 1
ATOM 2978 C CA . VAL A 1 401 ? -5.546 -3.807 10.640 1.00 98.88 401 VAL A CA 1
ATOM 2979 C C . VAL A 1 401 ? -5.155 -4.243 12.051 1.00 98.88 401 VAL A C 1
ATOM 2981 O O . VAL A 1 401 ? -5.045 -3.408 12.950 1.00 98.88 401 VAL A O 1
ATOM 2984 N N . LEU A 1 402 ? -4.943 -5.548 12.231 1.00 98.69 402 LEU A N 1
ATOM 2985 C CA . LEU A 1 402 ? -4.374 -6.146 13.437 1.00 98.69 402 LEU A CA 1
ATOM 2986 C C . LEU A 1 402 ? -3.003 -6.737 13.089 1.00 98.69 402 LEU A C 1
ATOM 2988 O O . LEU A 1 402 ? -2.936 -7.759 12.397 1.00 98.69 402 LEU A O 1
ATOM 2992 N N . GLU A 1 403 ? -1.925 -6.126 13.581 1.00 98.12 403 GLU A N 1
ATOM 2993 C CA . GLU A 1 403 ? -0.558 -6.577 13.301 1.00 98.12 403 GLU A CA 1
ATOM 2994 C C . GLU A 1 403 ? 0.115 -7.238 14.507 1.00 98.12 403 GLU A C 1
ATOM 2996 O O . GLU A 1 403 ? 0.114 -6.712 15.624 1.00 98.12 403 GLU A O 1
ATOM 3001 N N . ALA A 1 404 ? 0.720 -8.406 14.263 1.00 96.38 404 ALA A N 1
ATOM 3002 C CA . ALA A 1 404 ? 1.496 -9.172 15.237 1.00 96.38 404 ALA A CA 1
ATOM 3003 C C . ALA A 1 404 ? 0.752 -9.399 16.573 1.00 96.38 404 ALA A C 1
ATOM 3005 O O . ALA A 1 404 ? 1.286 -9.153 17.658 1.00 96.38 404 ALA A O 1
ATOM 3006 N N . VAL A 1 405 ? -0.480 -9.909 16.486 1.00 97.12 405 VAL A N 1
ATOM 3007 C CA . VAL A 1 405 ? -1.378 -10.213 17.615 1.00 97.12 405 VAL A CA 1
ATOM 3008 C C . VAL A 1 405 ? -1.580 -11.737 17.732 1.00 97.12 405 VAL A C 1
ATOM 3010 O O . VAL A 1 405 ? -1.683 -12.409 16.709 1.00 97.12 405 VAL A O 1
ATOM 3013 N N . PRO A 1 406 ? -1.657 -12.337 18.938 1.00 97.75 406 PRO A N 1
ATOM 3014 C CA . PRO A 1 406 ? -2.022 -13.745 19.098 1.00 97.75 406 PRO A CA 1
ATOM 3015 C C . PRO A 1 406 ? -3.339 -14.105 18.396 1.00 97.75 406 PRO A C 1
ATOM 3017 O O . PRO A 1 406 ? -4.321 -13.364 18.484 1.00 97.75 406 PRO A O 1
ATOM 3020 N N . THR A 1 407 ? -3.374 -15.268 17.743 1.00 97.88 407 THR A N 1
ATOM 3021 C CA . THR A 1 407 ? -4.507 -15.736 16.927 1.00 97.88 407 THR A CA 1
ATOM 3022 C C . THR A 1 407 ? -5.831 -15.720 17.689 1.00 97.88 407 THR A C 1
ATOM 3024 O O . THR A 1 407 ? -6.852 -15.283 17.160 1.00 97.88 407 THR A O 1
ATOM 3027 N N . GLU A 1 408 ? -5.835 -16.171 18.941 1.00 97.94 408 GLU A N 1
ATOM 3028 C CA . GLU A 1 408 ? -7.023 -16.249 19.791 1.00 97.94 408 GLU A CA 1
ATOM 3029 C C . GLU A 1 408 ? -7.559 -14.853 20.125 1.00 97.94 408 GLU A C 1
ATOM 3031 O O . GLU A 1 408 ? -8.771 -14.625 20.094 1.00 97.94 408 GLU A O 1
ATOM 3036 N N . VAL A 1 409 ? -6.655 -13.901 20.380 1.00 98.38 409 VAL A N 1
ATOM 3037 C CA . VAL A 1 409 ? -6.997 -12.500 20.656 1.00 98.38 409 VAL A CA 1
ATOM 3038 C C . VAL A 1 409 ? -7.576 -11.849 19.404 1.00 98.38 409 VAL A C 1
ATOM 3040 O O . VAL A 1 409 ? -8.668 -11.289 19.466 1.00 98.38 409 VAL A O 1
ATOM 3043 N N . ALA A 1 410 ? -6.909 -11.975 18.255 1.00 98.62 410 ALA A N 1
ATOM 3044 C CA . ALA A 1 410 ? -7.384 -11.416 16.990 1.00 98.62 410 ALA A CA 1
ATOM 3045 C C . ALA A 1 410 ? -8.739 -12.005 16.561 1.00 98.62 410 ALA A C 1
ATOM 3047 O O . ALA A 1 410 ? -9.629 -11.275 16.120 1.00 98.62 410 ALA A O 1
ATOM 3048 N N . SER A 1 411 ? -8.940 -13.311 16.764 1.00 98.50 411 SER A N 1
ATOM 3049 C CA . SER A 1 411 ? -10.220 -13.985 16.511 1.00 98.50 411 SER A CA 1
ATOM 3050 C C . SER A 1 411 ? -11.335 -13.443 17.407 1.00 98.50 411 SER A C 1
ATOM 3052 O O . SER A 1 411 ? -12.460 -13.239 16.951 1.00 98.50 411 SER A O 1
ATOM 3054 N N . LEU A 1 412 ? -11.044 -13.201 18.690 1.00 98.31 412 LEU A N 1
ATOM 3055 C CA . LEU A 1 412 ? -12.018 -12.637 19.621 1.00 98.31 412 LEU A CA 1
ATOM 3056 C C . LEU A 1 412 ? -12.342 -11.177 19.287 1.00 98.31 412 LEU A C 1
ATOM 3058 O O . LEU A 1 412 ? -13.518 -10.821 19.275 1.00 98.31 412 LEU A O 1
ATOM 3062 N N . VAL A 1 413 ? -11.334 -10.357 18.974 1.00 98.56 413 VAL A N 1
ATOM 3063 C CA . VAL A 1 413 ? -11.520 -8.967 18.521 1.00 98.56 413 VAL A CA 1
ATOM 3064 C C . VAL A 1 413 ? -12.398 -8.939 17.271 1.00 98.56 413 VAL A C 1
ATOM 3066 O O . VAL A 1 413 ? -13.410 -8.246 17.256 1.00 98.56 413 VAL A O 1
ATOM 3069 N N . THR A 1 414 ? -12.097 -9.774 16.275 1.00 98.62 414 THR A N 1
ATOM 3070 C CA . THR A 1 414 ? -12.882 -9.875 15.033 1.00 98.62 414 THR A CA 1
ATOM 3071 C C . THR A 1 414 ? -14.350 -10.203 15.296 1.00 98.62 414 THR A C 1
ATOM 3073 O O . THR A 1 414 ? -15.228 -9.595 14.698 1.00 98.62 414 THR A O 1
ATOM 3076 N N . LYS A 1 415 ? -14.641 -11.109 16.239 1.00 98.06 415 LYS A N 1
ATOM 3077 C CA . LYS A 1 415 ? -16.022 -11.446 16.634 1.00 98.06 415 LYS A CA 1
ATOM 3078 C C . LYS A 1 415 ? -16.752 -10.315 17.365 1.00 98.06 415 LYS A C 1
ATOM 3080 O O . LYS A 1 415 ? -17.977 -10.348 17.448 1.00 98.06 415 LYS A O 1
ATOM 3085 N N . LYS A 1 416 ? -16.025 -9.378 17.979 1.00 98.38 416 LYS A N 1
ATOM 3086 C CA . LYS A 1 416 ? -16.597 -8.265 18.752 1.00 98.38 416 LYS A CA 1
ATOM 3087 C C . LYS A 1 416 ? -16.862 -7.026 17.900 1.00 98.38 416 LYS A C 1
ATOM 3089 O O . LYS A 1 416 ? -17.736 -6.241 18.264 1.00 98.38 416 LYS A O 1
ATOM 3094 N N . LEU A 1 417 ? -16.130 -6.849 16.803 1.00 98.44 417 LEU A N 1
ATOM 3095 C CA . LEU A 1 417 ? -16.307 -5.719 15.898 1.00 98.44 417 LEU A CA 1
ATOM 3096 C C . LEU A 1 417 ? -17.433 -5.961 14.884 1.00 98.44 417 LEU A C 1
ATOM 3098 O O . LEU A 1 417 ? -17.765 -7.087 14.528 1.00 98.44 417 LEU A O 1
ATOM 3102 N N . ARG A 1 418 ? -18.022 -4.856 14.426 1.00 98.12 418 ARG A N 1
ATOM 3103 C CA . ARG A 1 418 ? -18.999 -4.757 13.330 1.00 98.12 418 ARG A CA 1
ATOM 3104 C C . ARG A 1 418 ? -18.324 -4.445 11.989 1.00 98.12 418 ARG A C 1
ATOM 3106 O O . ARG A 1 418 ? -18.968 -4.542 10.945 1.00 98.12 418 ARG A O 1
ATOM 3113 N N . ILE A 1 419 ? -17.069 -4.000 12.041 1.00 98.69 419 ILE A N 1
ATOM 3114 C CA . ILE A 1 419 ? -16.228 -3.685 10.887 1.00 98.69 419 ILE A CA 1
ATOM 3115 C C . ILE A 1 419 ? -15.228 -4.822 10.634 1.00 98.69 419 ILE A C 1
ATOM 3117 O O . ILE A 1 419 ? -14.815 -5.488 11.587 1.00 98.69 419 ILE A O 1
ATOM 3121 N N . PRO A 1 420 ? -14.805 -5.045 9.378 1.00 98.75 420 PRO A N 1
ATOM 3122 C CA . PRO A 1 420 ? -13.793 -6.040 9.063 1.00 98.75 420 PRO A CA 1
ATOM 3123 C C . PRO A 1 420 ? -12.456 -5.775 9.757 1.00 98.75 420 PRO A C 1
ATOM 3125 O O . PRO A 1 420 ? -11.963 -4.648 9.818 1.00 98.75 420 PRO A O 1
ATOM 3128 N N . THR A 1 421 ? -11.833 -6.862 10.201 1.00 98.88 421 THR A N 1
ATOM 3129 C CA . THR A 1 421 ? -10.438 -6.904 10.647 1.00 98.88 421 THR A CA 1
ATOM 3130 C C . THR A 1 421 ? -9.542 -7.452 9.538 1.00 98.88 421 THR A C 1
ATOM 3132 O O . THR A 1 421 ? -9.858 -8.479 8.936 1.00 98.88 421 THR A O 1
ATOM 3135 N N . ILE A 1 422 ? -8.403 -6.814 9.281 1.00 98.88 422 ILE A N 1
ATOM 3136 C CA . ILE A 1 422 ? -7.396 -7.294 8.327 1.00 98.88 422 ILE A CA 1
ATOM 3137 C C . ILE A 1 422 ? -6.165 -7.748 9.111 1.00 98.88 422 ILE A C 1
ATOM 3139 O O . ILE A 1 422 ? -5.540 -6.958 9.809 1.00 98.88 422 ILE A O 1
ATOM 3143 N N . GLY A 1 423 ? -5.837 -9.035 9.051 1.00 98.69 423 GLY A N 1
ATOM 3144 C CA . GLY A 1 423 ? -4.710 -9.597 9.790 1.00 98.69 423 GLY A CA 1
ATOM 3145 C C . GLY A 1 423 ? -3.388 -9.506 9.034 1.00 98.69 423 GLY A C 1
ATOM 3146 O O . GLY A 1 423 ? -3.339 -9.752 7.831 1.00 98.69 423 GLY A O 1
ATOM 3147 N N . ILE A 1 424 ? -2.307 -9.238 9.764 1.00 98.56 424 ILE A N 1
ATOM 3148 C CA . ILE A 1 424 ? -0.929 -9.499 9.330 1.00 98.56 424 ILE A CA 1
ATOM 3149 C C . ILE A 1 424 ? -0.142 -10.036 10.527 1.00 98.56 424 ILE A C 1
ATOM 3151 O O . ILE A 1 424 ? 0.086 -9.366 11.531 1.00 98.56 424 ILE A O 1
ATOM 3155 N N . GLY A 1 425 ? 0.161 -11.335 10.498 1.00 97.69 425 GLY A N 1
ATOM 3156 C CA . GLY A 1 425 ? 0.665 -12.023 11.691 1.00 97.69 425 GLY A CA 1
ATOM 3157 C C . GLY A 1 425 ? -0.329 -12.075 12.856 1.00 97.69 425 GLY A C 1
ATOM 3158 O O . GLY A 1 425 ? 0.100 -12.166 14.003 1.00 97.69 425 GLY A O 1
ATOM 3159 N N . ALA A 1 426 ? -1.633 -12.045 12.555 1.00 98.19 426 ALA A N 1
ATOM 3160 C CA . ALA A 1 426 ? -2.737 -12.128 13.517 1.00 98.19 426 ALA A CA 1
ATOM 3161 C C . ALA A 1 426 ? -3.559 -13.434 13.413 1.00 98.19 426 ALA A C 1
ATOM 3163 O O . ALA A 1 426 ? -4.649 -13.553 13.969 1.00 98.19 426 ALA A O 1
ATOM 3164 N N . GLY A 1 427 ? -3.042 -14.430 12.685 1.00 97.06 427 GLY A N 1
ATOM 3165 C CA . GLY A 1 427 ? -3.745 -15.685 12.411 1.00 97.06 427 GLY A CA 1
ATOM 3166 C C . GLY A 1 427 ? -4.887 -15.535 11.397 1.00 97.06 427 GLY A C 1
ATOM 3167 O O . GLY A 1 427 ? -5.136 -14.458 10.859 1.00 97.06 427 GLY A O 1
ATOM 3168 N N . ASN A 1 428 ? -5.585 -16.636 11.115 1.00 97.50 428 ASN A N 1
ATOM 3169 C CA . ASN A 1 428 ? -6.641 -16.710 10.093 1.00 97.50 428 ASN A CA 1
ATOM 3170 C C . ASN A 1 428 ? -8.053 -16.379 10.615 1.00 97.50 428 ASN A C 1
ATOM 3172 O O . ASN A 1 428 ? -9.019 -16.536 9.878 1.00 97.50 428 ASN A O 1
ATOM 3176 N N . GLY A 1 429 ? -8.181 -15.938 11.870 1.00 97.88 429 GLY A N 1
ATOM 3177 C CA . GLY A 1 429 ? -9.463 -15.559 12.473 1.00 97.88 429 GLY A CA 1
ATOM 3178 C C . GLY A 1 429 ? -9.932 -14.136 12.153 1.00 97.88 429 GLY A C 1
ATOM 3179 O O . GLY A 1 429 ? -11.010 -13.752 12.602 1.00 97.88 429 GLY A O 1
ATOM 3180 N N . CYS A 1 430 ? -9.133 -13.353 11.420 1.00 98.75 430 CYS A N 1
ATOM 3181 C CA . CYS A 1 430 ? -9.510 -12.029 10.920 1.00 98.75 430 CYS A CA 1
ATOM 3182 C C . CYS A 1 430 ? -10.472 -12.117 9.723 1.00 98.75 430 CYS A C 1
ATOM 3184 O O . CYS A 1 430 ? -10.570 -13.146 9.060 1.00 98.75 430 CYS A O 1
ATOM 3186 N N . SER A 1 431 ? -11.146 -11.009 9.404 1.00 98.75 431 SER A N 1
ATOM 3187 C CA . SER A 1 431 ? -12.054 -10.911 8.243 1.00 98.75 431 SER A CA 1
ATOM 3188 C C . SER A 1 431 ? -11.332 -10.917 6.893 1.00 98.75 431 SER A C 1
ATOM 3190 O O . SER A 1 431 ? -11.953 -11.120 5.856 1.00 98.75 431 SER A O 1
ATOM 3192 N N . GLY A 1 432 ? -10.030 -10.658 6.895 1.00 98.75 432 GLY A N 1
ATOM 3193 C CA . GLY A 1 432 ? -9.173 -10.635 5.722 1.00 98.75 432 GLY A CA 1
ATOM 3194 C C . GLY A 1 432 ? -7.705 -10.677 6.122 1.00 98.75 432 GLY A C 1
ATOM 3195 O O . GLY A 1 432 ? -7.381 -10.747 7.3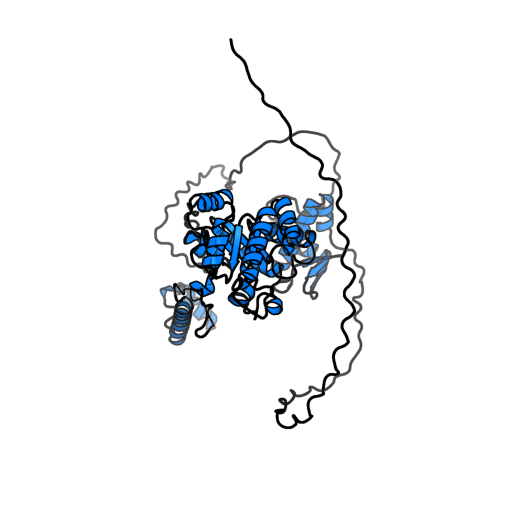12 1.00 98.75 432 GLY A O 1
ATOM 3196 N N . GLN A 1 433 ? -6.815 -10.644 5.136 1.00 98.88 433 GLN A N 1
ATOM 3197 C CA . GLN A 1 433 ? -5.367 -10.702 5.351 1.00 98.88 433 GLN A CA 1
ATOM 3198 C C . GLN A 1 433 ? -4.643 -9.687 4.471 1.00 98.88 433 GLN A C 1
ATOM 3200 O O . GLN A 1 433 ? -5.081 -9.422 3.352 1.00 98.88 433 GLN A O 1
ATOM 3205 N N . VAL A 1 434 ? -3.516 -9.177 4.971 1.00 98.81 434 VAL A N 1
ATOM 3206 C CA . VAL A 1 434 ? -2.569 -8.355 4.213 1.00 98.81 434 VAL A CA 1
ATOM 3207 C C . VAL A 1 434 ? -1.145 -8.888 4.349 1.00 98.81 434 VAL A C 1
ATOM 3209 O O . VAL A 1 434 ? -0.744 -9.373 5.405 1.00 98.81 434 VAL A O 1
ATOM 3212 N N . LEU A 1 435 ? -0.374 -8.802 3.265 1.00 98.56 435 LEU A N 1
ATOM 3213 C CA . LEU A 1 435 ? 1.075 -9.002 3.260 1.00 98.56 435 LEU A CA 1
ATOM 3214 C C . LEU A 1 435 ? 1.752 -7.909 2.433 1.00 98.56 435 LEU A C 1
ATOM 3216 O O . LEU A 1 435 ? 1.155 -7.352 1.507 1.00 98.56 435 LEU A O 1
ATOM 3220 N N . VAL A 1 436 ? 3.023 -7.657 2.737 1.00 98.19 436 VAL A N 1
ATOM 3221 C CA . VAL A 1 436 ? 3.901 -6.878 1.864 1.00 98.19 436 VAL A CA 1
ATOM 3222 C C . VAL A 1 436 ? 4.166 -7.700 0.599 1.00 98.19 436 VAL A C 1
ATOM 3224 O O . VAL A 1 436 ? 4.620 -8.845 0.678 1.00 98.19 436 VAL A O 1
ATOM 3227 N N . GLN A 1 437 ? 3.859 -7.149 -0.577 1.00 98.06 437 GLN A N 1
ATOM 3228 C CA . GLN A 1 437 ? 3.947 -7.885 -1.842 1.00 98.06 437 GLN A CA 1
ATOM 3229 C C . GLN A 1 437 ? 5.365 -8.373 -2.128 1.00 98.06 437 GLN A C 1
ATOM 3231 O O . GLN A 1 437 ? 5.544 -9.526 -2.502 1.00 98.06 437 GLN A O 1
ATOM 3236 N N . VAL A 1 438 ? 6.366 -7.520 -1.898 1.00 97.12 438 VAL A N 1
ATOM 3237 C CA . VAL A 1 438 ? 7.786 -7.853 -2.085 1.00 97.12 438 VAL A CA 1
ATOM 3238 C C . VAL A 1 438 ? 8.183 -9.077 -1.252 1.00 97.12 438 VAL A C 1
ATOM 3240 O O . VAL A 1 438 ? 8.887 -9.966 -1.737 1.00 97.12 438 VAL A O 1
ATOM 3243 N N . ASP A 1 439 ? 7.677 -9.157 -0.020 1.00 96.88 439 ASP A N 1
ATOM 3244 C CA . ASP A 1 439 ? 7.961 -10.240 0.918 1.00 96.88 439 ASP A CA 1
ATOM 3245 C C . ASP A 1 439 ? 7.308 -11.557 0.471 1.00 96.88 439 ASP A C 1
ATOM 3247 O O . ASP A 1 439 ? 7.949 -12.610 0.434 1.00 96.88 439 ASP A O 1
ATOM 3251 N N . MET A 1 440 ? 6.031 -11.511 0.083 1.00 97.56 440 MET A N 1
ATOM 3252 C CA . MET A 1 440 ? 5.304 -12.710 -0.340 1.00 97.56 440 MET A CA 1
ATOM 3253 C C . MET A 1 440 ? 5.729 -13.195 -1.735 1.00 97.56 440 MET A C 1
ATOM 3255 O O . MET A 1 440 ? 5.731 -14.401 -1.979 1.00 97.56 440 MET A O 1
ATOM 3259 N N . SER A 1 441 ? 6.150 -12.303 -2.636 1.00 97.50 441 SER A N 1
ATOM 3260 C CA . SER A 1 441 ? 6.606 -12.663 -3.985 1.00 97.50 441 SER A CA 1
ATOM 3261 C C . SER A 1 441 ? 8.070 -13.103 -4.026 1.00 97.50 441 SER A C 1
ATOM 3263 O O . SER A 1 441 ? 8.539 -13.585 -5.058 1.00 97.50 441 SER A O 1
ATOM 3265 N N . GLY A 1 442 ? 8.818 -12.916 -2.933 1.00 96.75 442 GLY A N 1
ATOM 3266 C CA . GLY A 1 442 ? 10.237 -13.244 -2.900 1.00 96.75 442 GLY A CA 1
ATOM 3267 C C . GLY A 1 442 ? 11.111 -12.291 -3.710 1.00 96.75 442 GLY A C 1
ATOM 3268 O O . GLY A 1 442 ? 12.108 -12.734 -4.275 1.00 96.75 442 GLY A O 1
ATOM 3269 N N . ASN A 1 443 ? 10.724 -11.019 -3.837 1.00 96.56 443 ASN A N 1
ATOM 3270 C CA . ASN A 1 443 ? 11.461 -10.032 -4.629 1.00 96.56 443 ASN A CA 1
ATOM 3271 C C . ASN A 1 443 ? 12.528 -9.298 -3.795 1.00 96.56 443 ASN A C 1
ATOM 3273 O O . ASN A 1 443 ? 12.499 -8.082 -3.650 1.00 96.56 443 ASN A O 1
ATOM 3277 N N . PHE A 1 444 ? 13.444 -10.040 -3.184 1.00 94.44 444 PHE A N 1
ATOM 3278 C CA . PHE A 1 444 ? 14.508 -9.489 -2.347 1.00 94.44 444 PHE A CA 1
ATOM 3279 C C . PHE A 1 444 ? 15.735 -10.408 -2.355 1.00 94.44 444 PHE A C 1
ATOM 3281 O O . PHE A 1 444 ? 15.590 -11.612 -2.594 1.00 94.44 444 PHE A O 1
ATOM 3288 N N . PRO A 1 445 ? 16.940 -9.878 -2.075 1.00 92.69 445 PRO A N 1
ATOM 3289 C CA . PRO A 1 445 ? 18.155 -10.680 -2.074 1.00 92.69 445 PRO A CA 1
ATOM 3290 C C . PRO A 1 445 ? 18.127 -11.800 -1.015 1.00 92.69 445 PRO A C 1
ATOM 3292 O O . PRO A 1 445 ? 17.514 -11.643 0.048 1.00 92.69 445 PRO A O 1
ATOM 3295 N N . PRO A 1 446 ? 18.820 -12.930 -1.262 1.00 91.38 446 PRO A N 1
ATOM 3296 C CA . PRO A 1 446 ? 18.973 -14.001 -0.286 1.00 91.38 446 PRO A CA 1
ATOM 3297 C C . PRO A 1 446 ? 19.555 -13.489 1.033 1.00 91.38 446 PRO A C 1
ATOM 3299 O O . PRO A 1 446 ? 20.408 -12.606 1.045 1.00 91.38 446 PRO A O 1
ATOM 3302 N N . GLY A 1 447 ? 19.117 -14.073 2.147 1.00 87.81 447 GLY A N 1
ATOM 3303 C CA . GLY A 1 447 ? 19.603 -13.715 3.483 1.00 87.81 447 GLY A CA 1
ATOM 3304 C C . GLY A 1 447 ? 18.862 -12.554 4.152 1.00 87.81 447 GLY A C 1
ATOM 3305 O O . GLY A 1 447 ? 19.077 -12.330 5.341 1.00 87.81 447 GLY A O 1
ATOM 3306 N N . ARG A 1 448 ? 17.946 -11.862 3.454 1.00 89.12 448 ARG A N 1
ATOM 3307 C CA . ARG A 1 448 ? 17.041 -10.894 4.095 1.00 89.12 448 ARG A CA 1
ATOM 3308 C C . ARG A 1 448 ? 16.195 -11.593 5.163 1.00 89.12 448 ARG A C 1
ATOM 3310 O O . ARG A 1 448 ? 15.602 -12.643 4.908 1.00 89.12 448 ARG A O 1
ATOM 3317 N N . PHE A 1 449 ? 16.125 -10.995 6.350 1.00 88.12 449 PHE A N 1
ATOM 3318 C CA . PHE A 1 449 ? 15.244 -11.465 7.412 1.00 88.12 449 PHE A CA 1
ATOM 3319 C C . PHE A 1 449 ? 13.782 -11.343 6.973 1.00 88.12 449 PHE A C 1
ATOM 3321 O O . PHE A 1 449 ? 13.345 -10.272 6.553 1.00 88.12 449 PHE A O 1
ATOM 3328 N N . LEU A 1 450 ? 13.029 -12.436 7.095 1.00 91.62 450 LEU A N 1
ATOM 3329 C CA . LEU A 1 450 ? 11.607 -12.464 6.784 1.00 91.62 450 LEU A CA 1
ATOM 3330 C C . LEU A 1 450 ? 10.804 -12.641 8.080 1.00 91.62 450 LEU A C 1
ATOM 3332 O O . LEU A 1 450 ? 11.084 -13.580 8.836 1.00 91.62 450 LEU A O 1
ATOM 3336 N N . PRO A 1 451 ? 9.799 -11.790 8.356 1.00 91.19 451 PRO A N 1
ATOM 3337 C CA . PRO A 1 451 ? 8.954 -11.971 9.526 1.00 91.19 451 PRO A CA 1
ATOM 3338 C C . PRO A 1 451 ? 8.282 -13.347 9.521 1.00 91.19 451 PRO A C 1
ATOM 3340 O O . PRO A 1 451 ? 7.813 -13.825 8.489 1.00 91.19 451 PRO A O 1
ATOM 3343 N N . LYS A 1 452 ? 8.164 -13.968 10.702 1.00 93.31 452 LYS A N 1
ATOM 3344 C CA . LYS A 1 452 ? 7.634 -15.339 10.859 1.00 93.31 452 LYS A CA 1
ATOM 3345 C C . LYS A 1 452 ? 6.244 -15.572 10.249 1.00 93.31 452 LYS A C 1
ATOM 3347 O O . LYS A 1 452 ? 5.852 -16.714 10.046 1.00 93.31 452 LYS A O 1
ATOM 3352 N N . PHE A 1 453 ? 5.461 -14.507 10.075 1.00 94.75 453 PHE A N 1
ATOM 3353 C CA . PHE A 1 453 ? 4.093 -14.574 9.567 1.00 94.75 453 PHE A CA 1
ATOM 3354 C C . PHE A 1 453 ? 4.016 -14.548 8.040 1.00 94.75 453 PHE A C 1
ATOM 3356 O O . PHE A 1 453 ? 2.936 -14.744 7.485 1.00 94.75 453 PHE A O 1
ATOM 3363 N N . VAL A 1 454 ? 5.130 -14.291 7.354 1.00 97.06 454 VAL A N 1
ATOM 3364 C CA . VAL A 1 454 ? 5.154 -14.249 5.898 1.00 97.06 454 VAL A CA 1
ATOM 3365 C C . VAL A 1 454 ? 5.294 -15.661 5.345 1.00 97.06 454 VAL A C 1
ATOM 3367 O O . VAL A 1 454 ? 6.169 -16.431 5.740 1.00 97.06 454 VAL A O 1
ATOM 3370 N N . LYS A 1 455 ? 4.464 -15.971 4.350 1.00 97.62 455 LYS A N 1
ATOM 3371 C CA . LYS A 1 455 ? 4.669 -17.096 3.439 1.00 97.62 455 LYS A CA 1
ATOM 3372 C C . LYS A 1 455 ? 5.206 -16.564 2.109 1.00 97.62 455 LYS A C 1
ATOM 3374 O O . LYS A 1 455 ? 4.572 -15.704 1.504 1.00 97.62 455 LYS A O 1
ATOM 3379 N N . LYS A 1 456 ? 6.337 -17.104 1.647 1.00 96.62 456 LYS A N 1
ATOM 3380 C CA . LYS A 1 456 ? 6.876 -16.866 0.298 1.00 96.62 456 LYS A CA 1
ATOM 3381 C C . LYS A 1 456 ? 6.115 -17.748 -0.705 1.00 96.62 456 LYS A C 1
ATOM 3383 O O . LYS A 1 456 ? 6.056 -18.964 -0.533 1.00 96.62 456 LYS A O 1
ATOM 3388 N N . TYR A 1 457 ? 5.508 -17.133 -1.716 1.00 97.56 457 TYR A N 1
ATOM 3389 C CA . TYR A 1 457 ? 4.707 -17.775 -2.768 1.00 97.56 457 TYR A CA 1
ATOM 3390 C C . TYR A 1 457 ? 5.446 -17.893 -4.111 1.00 97.56 457 TYR A C 1
ATOM 3392 O O . TYR A 1 457 ? 5.001 -18.644 -4.973 1.00 97.56 457 TYR A O 1
ATOM 3400 N N . GLY A 1 458 ? 6.563 -17.185 -4.295 1.00 96.38 458 GLY A N 1
ATOM 3401 C CA . GLY A 1 458 ? 7.370 -17.215 -5.521 1.00 96.38 458 GLY A CA 1
ATOM 3402 C C . GLY A 1 458 ? 8.808 -16.765 -5.273 1.00 96.38 458 GLY A C 1
ATOM 3403 O O . GLY A 1 458 ? 9.154 -16.461 -4.137 1.00 96.38 458 GLY A O 1
ATOM 3404 N N . ASP A 1 459 ? 9.644 -16.736 -6.315 1.00 96.94 459 ASP A N 1
ATOM 3405 C CA . ASP A 1 459 ? 11.049 -16.298 -6.250 1.00 96.94 459 ASP A CA 1
ATOM 3406 C C . ASP A 1 459 ? 11.385 -15.278 -7.349 1.00 96.94 459 ASP A C 1
ATOM 3408 O O . ASP A 1 459 ? 12.157 -15.544 -8.270 1.00 96.94 459 ASP A O 1
ATOM 3412 N N . VAL A 1 460 ? 10.770 -14.095 -7.262 1.00 97.62 460 VAL A N 1
ATOM 3413 C CA . VAL A 1 460 ? 10.965 -13.023 -8.256 1.00 97.62 460 VAL A CA 1
ATOM 3414 C C . VAL A 1 460 ? 12.422 -12.556 -8.318 1.00 97.62 460 VAL A C 1
ATOM 3416 O O . VAL A 1 460 ? 12.920 -12.274 -9.405 1.00 97.62 460 VAL A O 1
ATOM 3419 N N . TRP A 1 461 ? 13.138 -12.524 -7.189 1.00 97.38 461 TRP A N 1
ATOM 3420 C CA . TRP A 1 461 ? 14.556 -12.160 -7.188 1.00 97.38 461 TRP A CA 1
ATOM 3421 C C . TRP A 1 461 ? 15.406 -13.128 -8.019 1.00 97.38 461 TRP A C 1
ATOM 3423 O O . TRP A 1 461 ? 16.210 -12.694 -8.845 1.00 97.38 461 TRP A O 1
ATOM 3433 N N . GLY A 1 462 ? 15.227 -14.439 -7.817 1.00 97.88 462 GLY A N 1
ATOM 3434 C CA . GLY A 1 462 ? 15.947 -15.464 -8.573 1.00 97.88 462 GLY A CA 1
ATOM 3435 C C . GLY A 1 462 ? 15.670 -15.379 -10.074 1.00 97.88 462 GLY A C 1
ATOM 3436 O O . GLY A 1 462 ? 16.590 -15.497 -10.886 1.00 97.88 462 GLY A O 1
ATOM 3437 N N . GLU A 1 463 ? 14.419 -15.100 -10.439 1.00 98.31 463 GLU A N 1
ATOM 3438 C CA . GLU A 1 463 ? 13.998 -14.873 -11.821 1.00 98.31 463 GLU A CA 1
ATOM 3439 C C . GLU A 1 463 ? 14.676 -13.650 -12.451 1.00 98.31 463 GLU A C 1
ATOM 3441 O O . GLU A 1 463 ? 15.318 -13.760 -13.498 1.00 98.31 463 GLU A O 1
ATOM 3446 N N . ALA A 1 464 ? 14.595 -12.500 -11.779 1.00 98.00 464 ALA A N 1
ATOM 3447 C CA . ALA A 1 464 ? 15.187 -11.255 -12.246 1.00 98.00 464 ALA A CA 1
ATOM 3448 C C . ALA A 1 464 ? 16.711 -11.374 -12.378 1.00 98.00 464 ALA A C 1
ATOM 3450 O O . ALA A 1 464 ? 17.279 -11.004 -13.406 1.00 98.00 464 ALA A O 1
ATOM 3451 N N . LYS A 1 465 ? 17.378 -11.958 -11.373 1.00 98.19 465 LYS A N 1
ATOM 3452 C CA . LYS A 1 465 ? 18.825 -12.186 -11.403 1.00 98.19 465 LYS A CA 1
ATOM 3453 C C . LYS A 1 465 ? 19.219 -13.047 -12.600 1.00 98.19 465 LYS A C 1
ATOM 3455 O O . LYS A 1 465 ? 20.141 -12.676 -13.322 1.00 98.19 465 LYS A O 1
ATOM 3460 N N . ARG A 1 466 ? 18.512 -14.156 -12.844 1.00 98.50 466 ARG A N 1
ATOM 3461 C CA . ARG A 1 466 ? 18.801 -15.036 -13.983 1.00 98.50 466 ARG A CA 1
ATOM 3462 C C . ARG A 1 466 ? 18.637 -14.312 -15.319 1.00 98.50 466 ARG A C 1
ATOM 3464 O O . ARG A 1 466 ? 19.506 -14.446 -16.174 1.00 98.50 466 ARG A O 1
ATOM 3471 N N . ALA A 1 467 ? 17.566 -13.535 -15.489 1.00 98.62 467 ALA A N 1
ATOM 3472 C CA . ALA A 1 467 ? 17.322 -12.776 -16.715 1.00 98.62 467 ALA A CA 1
ATOM 3473 C C . ALA A 1 467 ? 18.426 -11.733 -16.978 1.00 98.62 467 ALA A C 1
ATOM 3475 O O . ALA A 1 467 ? 18.957 -11.654 -18.085 1.00 98.62 467 ALA A O 1
ATOM 3476 N N . VAL A 1 468 ? 18.834 -10.984 -15.948 1.00 98.62 468 VAL A N 1
ATOM 3477 C CA . VAL A 1 468 ? 19.927 -10.000 -16.045 1.00 98.62 468 VAL A CA 1
ATOM 3478 C C . VAL A 1 468 ? 21.270 -10.679 -16.345 1.00 98.62 468 VAL A C 1
ATOM 3480 O O . VAL A 1 468 ? 22.072 -10.164 -17.127 1.00 98.62 468 VAL A O 1
ATOM 3483 N N . GLU A 1 469 ? 21.532 -11.847 -15.755 1.00 98.69 469 GLU A N 1
ATOM 3484 C CA . GLU A 1 469 ? 22.743 -12.625 -16.028 1.00 98.69 469 GLU A CA 1
ATOM 3485 C C . GLU A 1 469 ? 22.780 -13.177 -17.454 1.00 98.69 469 GLU A C 1
ATOM 3487 O O . GLU A 1 469 ? 23.835 -13.097 -18.084 1.00 98.69 469 GLU A O 1
ATOM 3492 N N . ALA A 1 470 ? 21.656 -13.678 -17.970 1.00 98.69 470 ALA A N 1
ATOM 3493 C CA . ALA A 1 470 ? 21.538 -14.145 -19.349 1.00 98.69 470 ALA A CA 1
ATOM 3494 C C . ALA A 1 470 ? 21.804 -13.005 -20.342 1.00 98.69 470 ALA A C 1
ATOM 3496 O O . ALA A 1 470 ? 22.690 -13.131 -21.183 1.00 98.69 470 ALA A O 1
ATOM 3497 N N . PHE A 1 471 ? 21.160 -11.846 -20.154 1.00 98.69 471 PHE A N 1
ATOM 3498 C CA . PHE A 1 471 ? 21.419 -10.653 -20.967 1.00 98.69 471 PHE A CA 1
ATOM 3499 C C . PHE A 1 471 ? 22.907 -10.269 -20.970 1.00 98.69 471 PHE A C 1
ATOM 3501 O O . PHE A 1 471 ? 23.498 -10.024 -22.020 1.00 98.69 471 PHE A O 1
ATOM 3508 N N . ARG A 1 472 ? 23.554 -10.274 -19.795 1.00 98.69 472 ARG A N 1
ATOM 3509 C CA . ARG A 1 472 ? 24.994 -9.998 -19.683 1.00 98.69 472 ARG A CA 1
ATOM 3510 C C . ARG A 1 472 ? 25.838 -10.998 -20.479 1.00 98.69 472 ARG A C 1
ATOM 3512 O O . ARG A 1 472 ? 26.839 -10.589 -21.066 1.00 98.69 472 ARG A O 1
ATOM 3519 N N . VAL A 1 473 ? 25.507 -12.289 -20.431 1.00 98.75 473 VAL A N 1
ATOM 3520 C CA . VAL A 1 473 ? 26.225 -13.338 -21.173 1.00 98.75 473 VAL A CA 1
ATOM 3521 C C . VAL A 1 473 ? 26.059 -13.124 -22.675 1.00 98.75 473 VAL A C 1
ATOM 3523 O O . VAL A 1 473 ? 27.065 -13.001 -23.369 1.00 98.75 473 VAL A O 1
ATOM 3526 N N . GLU A 1 474 ? 24.829 -12.951 -23.154 1.00 98.56 474 GLU A N 1
ATOM 3527 C CA . GLU A 1 474 ? 24.543 -12.796 -24.584 1.00 98.56 474 GLU A CA 1
ATOM 3528 C C . GLU A 1 474 ? 25.187 -11.538 -25.190 1.00 98.56 474 GLU A C 1
ATOM 3530 O O . GLU A 1 474 ? 25.711 -11.569 -26.305 1.00 98.56 474 GLU A O 1
ATOM 3535 N N . VAL A 1 475 ? 25.240 -10.435 -24.433 1.00 98.62 475 VAL A N 1
ATOM 3536 C CA . VAL A 1 475 ? 25.965 -9.220 -24.843 1.00 98.62 475 VAL A CA 1
ATOM 3537 C C . VAL A 1 475 ? 27.473 -9.471 -24.930 1.00 98.62 475 VAL A C 1
ATOM 3539 O O . VAL A 1 475 ? 28.124 -9.022 -25.874 1.00 98.62 475 VAL A O 1
ATOM 3542 N N . LYS A 1 476 ? 28.057 -10.189 -23.961 1.00 98.25 476 LYS A N 1
ATOM 3543 C CA . LYS A 1 476 ? 29.501 -10.489 -23.950 1.00 98.25 476 LYS A CA 1
ATOM 3544 C C . LYS A 1 476 ? 29.911 -11.434 -25.077 1.00 98.25 476 LYS A C 1
ATOM 3546 O O . LYS A 1 476 ? 30.999 -11.277 -25.622 1.00 98.25 476 LYS A O 1
ATOM 3551 N N . GLU A 1 477 ? 29.048 -12.379 -25.428 1.00 98.44 477 GLU A N 1
ATOM 3552 C CA . GLU A 1 477 ? 29.253 -13.326 -26.529 1.00 98.44 477 GLU A CA 1
ATOM 3553 C C . GLU A 1 477 ? 28.898 -12.733 -27.899 1.00 98.44 477 GLU A C 1
ATOM 3555 O O . GLU A 1 477 ? 29.190 -13.347 -28.924 1.00 98.44 477 GLU A O 1
ATOM 3560 N N . ARG A 1 478 ? 28.306 -11.529 -27.930 1.00 97.81 478 ARG A N 1
ATOM 3561 C CA . ARG A 1 478 ? 27.753 -10.881 -29.132 1.00 97.81 478 ARG A CA 1
ATOM 3562 C C . ARG A 1 478 ? 26.673 -11.716 -29.829 1.00 97.81 478 ARG A C 1
ATOM 3564 O O . ARG A 1 478 ? 26.459 -11.562 -31.029 1.00 97.81 478 ARG A O 1
ATOM 3571 N N . SER A 1 479 ? 25.986 -12.581 -29.087 1.00 97.69 479 SER A N 1
ATOM 3572 C CA . SER A 1 479 ? 24.785 -13.272 -29.563 1.00 97.69 479 SER A CA 1
ATOM 3573 C C . SER A 1 479 ? 23.543 -12.380 -29.463 1.00 97.69 479 SER A C 1
ATOM 3575 O O . SER A 1 479 ? 22.612 -12.550 -30.249 1.00 97.69 479 SER A O 1
ATOM 3577 N N . TYR A 1 480 ? 23.560 -11.375 -28.576 1.00 97.62 480 TYR A N 1
ATOM 3578 C CA . TYR A 1 480 ? 22.589 -10.280 -28.546 1.00 97.62 480 TYR A CA 1
ATOM 3579 C C . TYR A 1 480 ? 23.231 -8.928 -28.932 1.00 97.62 480 TYR A C 1
ATOM 3581 O O . TYR A 1 480 ? 24.312 -8.604 -28.425 1.00 97.62 480 TYR A O 1
ATOM 3589 N N . PRO A 1 481 ? 22.551 -8.090 -29.745 1.00 97.06 481 PRO A N 1
ATOM 3590 C CA . PRO A 1 481 ? 21.291 -8.373 -30.437 1.00 97.06 481 PRO A CA 1
ATOM 3591 C C . PRO A 1 481 ? 21.474 -9.361 -31.597 1.00 97.06 481 PRO A C 1
ATOM 3593 O O . PRO A 1 481 ? 22.351 -9.187 -32.439 1.00 97.06 481 PRO A O 1
ATOM 3596 N N . ALA A 1 482 ? 20.602 -10.369 -31.667 1.00 95.31 482 ALA A N 1
ATOM 3597 C CA . ALA A 1 482 ? 20.447 -11.204 -32.857 1.00 95.31 482 ALA A CA 1
ATOM 3598 C C . ALA A 1 482 ? 19.784 -10.415 -34.005 1.00 95.31 482 ALA A C 1
ATOM 3600 O O . ALA A 1 482 ? 19.234 -9.333 -33.786 1.00 95.31 482 ALA A O 1
ATOM 3601 N N . VAL A 1 483 ? 19.807 -10.955 -35.229 1.00 94.31 483 VAL A N 1
ATOM 3602 C CA . VAL A 1 483 ? 19.340 -10.256 -36.444 1.00 94.31 483 VAL A CA 1
ATOM 3603 C C . VAL A 1 483 ? 17.894 -9.766 -36.310 1.00 94.31 483 VAL A C 1
ATOM 3605 O O . VAL A 1 483 ? 17.590 -8.648 -36.722 1.00 94.31 483 VAL A O 1
ATOM 3608 N N . GLU A 1 484 ? 17.014 -10.543 -35.678 1.00 94.12 484 GLU A N 1
ATOM 3609 C CA . GLU A 1 484 ? 15.610 -10.194 -35.432 1.00 94.12 484 GLU A CA 1
ATOM 3610 C C . GLU A 1 484 ? 15.406 -8.976 -34.516 1.00 94.12 484 GLU A C 1
ATOM 3612 O O . GLU A 1 484 ? 14.327 -8.382 -34.530 1.00 94.12 484 GLU A O 1
ATOM 3617 N N . HIS A 1 485 ? 16.433 -8.585 -33.759 1.00 94.69 485 HIS A N 1
ATOM 3618 C CA . HIS A 1 485 ? 16.443 -7.412 -32.884 1.00 94.69 485 HIS A CA 1
ATOM 3619 C C . HIS A 1 485 ? 17.139 -6.200 -33.525 1.00 94.69 485 HIS A C 1
ATOM 3621 O O . HIS A 1 485 ? 17.352 -5.188 -32.856 1.00 94.69 485 HIS A O 1
ATOM 3627 N N . THR A 1 486 ? 17.518 -6.286 -34.805 1.00 92.44 486 THR A N 1
ATOM 3628 C CA . THR A 1 486 ? 18.177 -5.196 -35.537 1.00 92.44 486 THR A CA 1
ATOM 3629 C C . THR A 1 486 ? 17.255 -4.558 -36.577 1.00 92.44 486 THR A C 1
ATOM 3631 O O . THR A 1 486 ? 16.171 -5.060 -36.886 1.00 92.44 486 THR A O 1
ATOM 3634 N N . TYR A 1 487 ? 17.690 -3.417 -37.112 1.00 89.75 487 TYR A N 1
ATOM 3635 C CA . TYR A 1 487 ? 16.997 -2.696 -38.174 1.00 89.75 487 TYR A CA 1
ATOM 3636 C C . TYR A 1 487 ? 17.781 -2.844 -39.481 1.00 89.75 487 TYR A C 1
ATOM 3638 O O . TYR A 1 487 ? 18.984 -2.580 -39.486 1.00 89.75 487 TYR A O 1
ATOM 3646 N N . PRO A 1 488 ? 17.139 -3.255 -40.585 1.00 89.25 488 PRO A N 1
ATOM 3647 C CA . PRO A 1 488 ? 17.821 -3.365 -41.866 1.00 89.25 488 PRO A CA 1
ATOM 3648 C C . PRO A 1 488 ? 18.043 -1.986 -42.507 1.00 89.25 488 PRO A C 1
ATOM 3650 O O . PRO A 1 488 ? 17.209 -1.091 -42.378 1.00 89.25 488 PRO A O 1
ATOM 3653 N N . MET A 1 489 ? 19.133 -1.857 -43.266 1.00 91.88 489 MET A N 1
ATOM 3654 C CA . MET A 1 489 ? 19.369 -0.778 -44.232 1.00 91.88 489 MET A CA 1
ATOM 3655 C C . MET A 1 489 ? 19.373 -1.377 -45.643 1.00 91.88 489 MET A C 1
ATOM 3657 O O . MET A 1 489 ? 19.823 -2.512 -45.829 1.00 91.88 489 MET A O 1
ATOM 3661 N N . ALA A 1 490 ? 18.854 -0.643 -46.631 1.00 94.25 490 ALA A N 1
ATOM 3662 C CA . ALA A 1 490 ? 18.987 -1.047 -48.029 1.00 94.25 490 ALA A CA 1
ATOM 3663 C C . ALA A 1 490 ? 20.477 -1.115 -48.401 1.00 94.25 490 ALA A C 1
ATOM 3665 O O . ALA A 1 490 ? 21.265 -0.275 -47.964 1.00 94.25 490 ALA A O 1
ATOM 3666 N N . LYS A 1 491 ? 20.876 -2.128 -49.177 1.00 93.88 491 LYS A N 1
ATOM 3667 C CA . LYS A 1 491 ? 22.297 -2.373 -49.476 1.00 93.88 491 LYS A CA 1
ATOM 3668 C C . LYS A 1 491 ? 22.916 -1.216 -50.256 1.00 93.88 491 LYS A C 1
ATOM 3670 O O . LYS A 1 491 ? 24.074 -0.886 -50.040 1.00 93.88 491 LYS A O 1
ATOM 3675 N N . GLU A 1 492 ? 22.128 -0.607 -51.131 1.00 95.12 492 GLU A N 1
ATOM 3676 C CA . GLU A 1 492 ? 22.510 0.517 -51.980 1.00 95.12 492 GLU A CA 1
ATOM 3677 C C . GLU A 1 492 ? 22.800 1.764 -51.136 1.00 95.12 492 GLU A C 1
ATOM 3679 O O . GLU A 1 492 ? 23.823 2.416 -51.320 1.00 95.12 492 GLU A O 1
ATOM 3684 N N . GLU A 1 493 ? 21.946 2.036 -50.148 1.00 96.12 493 GLU A N 1
ATOM 3685 C CA . GLU A 1 493 ? 22.127 3.142 -49.203 1.00 96.12 493 GLU A CA 1
ATOM 3686 C C . GLU A 1 493 ? 23.349 2.916 -48.302 1.00 96.12 493 GLU A C 1
ATOM 3688 O O . GLU A 1 493 ? 24.076 3.857 -47.988 1.00 96.12 493 GLU A O 1
ATOM 3693 N N . PHE A 1 494 ? 23.607 1.667 -47.895 1.00 94.94 494 PHE A N 1
ATOM 3694 C CA . PHE A 1 494 ? 24.804 1.342 -47.120 1.00 94.94 494 PHE A CA 1
ATOM 3695 C C . PHE A 1 494 ? 26.087 1.517 -47.946 1.00 94.94 494 PHE A C 1
ATOM 3697 O O . PHE A 1 494 ? 27.051 2.088 -47.447 1.00 94.94 494 PHE A O 1
ATOM 3704 N N . ALA A 1 495 ? 26.089 1.100 -49.215 1.00 93.69 495 ALA A N 1
ATOM 3705 C CA . ALA A 1 495 ? 27.231 1.289 -50.108 1.00 93.69 495 ALA A CA 1
ATOM 3706 C C . ALA A 1 495 ? 27.533 2.778 -50.358 1.00 93.69 495 ALA A C 1
ATOM 3708 O O . ALA A 1 495 ? 28.695 3.184 -50.350 1.00 93.69 495 ALA A O 1
ATOM 3709 N N . GLU A 1 496 ? 26.501 3.610 -50.531 1.00 93.44 496 GLU A N 1
ATOM 3710 C CA . GLU A 1 496 ? 26.679 5.064 -50.629 1.00 93.44 496 GLU A CA 1
ATOM 3711 C C . GLU A 1 496 ? 27.227 5.653 -49.323 1.00 93.44 496 GLU A C 1
ATOM 3713 O O . GLU A 1 496 ? 28.142 6.476 -49.353 1.00 93.44 496 GLU A O 1
ATOM 3718 N N . PHE A 1 497 ? 26.733 5.199 -48.166 1.00 93.94 497 PHE A N 1
ATOM 3719 C CA . PHE A 1 497 ? 27.290 5.587 -46.870 1.00 93.94 497 PHE A CA 1
ATOM 3720 C C . PHE A 1 497 ? 28.781 5.228 -46.758 1.00 93.94 497 PHE A C 1
ATOM 3722 O O . PHE A 1 497 ? 29.579 6.081 -46.367 1.00 93.94 497 PHE A O 1
ATOM 3729 N N . GLU A 1 498 ? 29.177 4.012 -47.143 1.00 95.56 498 GLU A N 1
ATOM 3730 C CA . GLU A 1 498 ? 30.583 3.588 -47.146 1.00 95.56 498 GLU A CA 1
ATOM 3731 C C . GLU A 1 498 ? 31.443 4.457 -48.070 1.00 95.56 498 GLU A C 1
ATOM 3733 O O . GLU A 1 498 ? 32.518 4.894 -47.658 1.00 95.56 498 GLU A O 1
ATOM 3738 N N . ARG A 1 499 ? 30.958 4.779 -49.276 1.00 94.12 499 ARG A N 1
ATOM 3739 C CA . ARG A 1 499 ? 31.655 5.663 -50.224 1.00 94.12 499 ARG A CA 1
ATOM 3740 C C . ARG A 1 499 ? 31.878 7.060 -49.639 1.00 94.12 499 ARG A C 1
ATOM 3742 O O . ARG A 1 499 ? 32.997 7.576 -49.659 1.00 94.12 499 ARG A O 1
ATOM 3749 N N . VAL A 1 500 ? 30.823 7.655 -49.073 1.00 92.94 500 VAL A N 1
ATOM 3750 C CA . VAL A 1 500 ? 30.867 8.989 -48.453 1.00 92.94 500 VAL A CA 1
ATOM 3751 C C . VAL A 1 500 ? 31.829 9.017 -47.262 1.00 92.94 500 VAL A C 1
ATOM 3753 O O . VAL A 1 500 ? 32.604 9.965 -47.125 1.00 92.94 500 VAL A O 1
ATOM 3756 N N . VAL A 1 501 ? 31.818 7.984 -46.413 1.00 92.00 501 VAL A N 1
ATOM 3757 C CA . VAL A 1 501 ? 32.712 7.886 -45.246 1.00 92.00 501 VAL A CA 1
ATOM 3758 C C . VAL A 1 501 ? 34.158 7.589 -45.654 1.00 92.00 501 VAL A C 1
ATOM 3760 O O . VAL A 1 501 ? 35.084 8.116 -45.039 1.00 92.00 501 VAL A O 1
ATOM 3763 N N . GLY A 1 502 ? 34.365 6.788 -46.701 1.00 87.75 502 GLY A N 1
ATOM 3764 C CA . GLY A 1 502 ? 35.681 6.422 -47.229 1.00 87.75 502 GLY A CA 1
ATOM 3765 C C . GLY A 1 502 ? 36.435 7.565 -47.918 1.00 87.75 502 GLY A C 1
ATOM 3766 O O . GLY A 1 502 ? 37.621 7.424 -48.206 1.00 87.75 502 GLY A O 1
ATOM 3767 N N . GLY A 1 503 ? 35.785 8.709 -48.157 1.00 68.88 503 GLY A N 1
ATOM 3768 C CA . GLY A 1 503 ? 36.404 9.882 -48.778 1.00 68.88 503 GLY A CA 1
ATOM 3769 C C . GLY A 1 503 ? 36.549 9.797 -50.302 1.00 68.88 503 GLY A C 1
ATOM 3770 O O . GLY A 1 503 ? 37.173 10.680 -50.895 1.00 68.88 503 GLY A O 1
ATOM 3771 N N . GLU A 1 504 ? 35.956 8.786 -50.943 1.00 58.38 504 GLU A N 1
ATOM 3772 C CA . GLU A 1 504 ? 35.838 8.695 -52.400 1.00 58.38 504 GLU A CA 1
ATOM 3773 C C . GLU A 1 504 ? 34.740 9.655 -52.863 1.00 58.38 504 GLU A C 1
ATOM 3775 O O . GLU A 1 504 ? 33.559 9.309 -52.922 1.00 58.38 504 GLU A O 1
ATOM 3780 N N . ARG A 1 505 ? 35.128 10.911 -53.102 1.00 54.50 505 ARG A N 1
ATOM 3781 C CA . ARG A 1 505 ? 34.202 11.970 -53.505 1.00 54.50 505 ARG A CA 1
ATOM 3782 C C . ARG A 1 505 ? 33.736 11.808 -54.946 1.00 54.50 505 ARG A C 1
ATOM 3784 O O . ARG A 1 505 ? 34.619 11.717 -55.827 1.00 54.50 505 ARG A O 1
#

Organism: NCBI:txid329884